Protein AF-0000000077139102 (afdb_homodimer)

Radius of gyration: 26.06 Å; Cα contacts (8 Å, |Δi|>4): 1242; chains: 2; bounding box: 52×71×67 Å

pLDDT: mean 93.81, std 8.85, range [37.41, 98.94]

Organism: Leptospira biflexa serovar Patoc (strain Patoc 1 / ATCC 23582 / Paris) (NCBI:txid456481)

Solvent-accessible surface area (backbone atoms only — not comparable to full-atom values): 29448 Å² total; per-residue (Å²): 122,70,74,39,80,43,76,49,68,45,92,64,41,51,36,28,31,38,33,33,48,25,87,85,28,65,41,33,44,32,35,36,32,82,92,42,20,30,49,51,47,53,62,37,43,70,75,39,53,70,23,18,34,34,23,32,15,53,73,27,14,21,78,11,35,59,75,64,84,67,64,79,79,52,75,72,54,50,36,50,47,53,54,43,49,38,57,66,68,66,66,67,62,27,31,42,35,18,28,34,52,23,7,11,38,46,37,48,39,46,19,40,58,81,61,59,52,57,29,36,37,20,33,51,25,82,34,67,81,57,47,61,42,73,46,43,30,57,38,32,37,52,18,45,48,40,69,76,50,62,79,74,87,63,89,62,64,26,88,43,69,66,56,46,31,52,54,49,44,73,73,42,66,57,47,69,68,48,31,42,49,37,45,64,57,29,41,41,84,48,99,86,27,34,28,62,43,46,43,76,67,72,74,50,56,46,62,71,67,50,39,62,62,27,51,31,38,12,26,52,48,28,75,44,49,29,39,40,38,35,34,75,59,32,86,65,71,51,74,85,68,34,63,68,36,57,70,32,26,73,44,63,43,80,45,77,40,90,32,28,70,42,25,53,44,69,39,19,67,65,46,43,50,54,51,50,50,54,55,52,63,53,53,55,68,74,101,121,69,74,40,80,43,76,50,67,45,91,65,41,51,37,27,34,38,33,34,48,25,87,86,29,64,42,33,45,31,34,35,32,81,91,40,22,30,50,52,48,53,60,36,45,69,75,38,53,69,22,18,34,34,23,33,15,53,73,27,16,21,78,12,36,61,72,63,84,67,62,80,76,52,74,72,53,51,35,50,46,52,53,44,50,37,57,64,67,66,66,67,63,27,31,42,35,19,28,34,51,23,8,11,39,47,36,47,39,47,18,40,56,84,59,58,52,57,30,38,38,20,33,53,25,82,35,68,81,56,47,62,43,74,46,43,31,58,40,33,38,52,18,44,47,41,69,76,50,63,80,73,84,62,91,61,64,26,89,42,68,66,57,46,31,51,54,48,42,74,75,42,66,58,48,71,68,47,32,41,48,38,44,64,56,29,41,42,85,47,97,87,25,35,28,62,44,48,43,77,65,72,75,50,56,45,63,71,67,50,38,62,63,27,51,30,38,12,28,51,48,29,75,42,49,30,39,40,39,36,34,76,60,31,83,67,75,43,77,83,68,39,59,64,36,58,71,32,26,72,43,63,46,78,46,78,42,90,32,27,69,42,26,52,42,68,39,20,68,65,45,42,52,56,51,51,50,54,54,51,64,53,54,54,71,74,102

Structure (mmCIF, N/CA/C/O backbone):
data_AF-0000000077139102-model_v1
#
loop_
_entity.id
_entity.type
_entity.pdbx_description
1 polymer 'Putative hydrolase'
#
loop_
_atom_site.group_PDB
_atom_site.id
_atom_site.type_symbol
_atom_site.label_atom_id
_atom_site.label_alt_id
_atom_site.label_comp_id
_atom_site.label_asym_id
_atom_site.label_entity_id
_atom_site.label_seq_id
_atom_site.pdbx_PDB_ins_code
_atom_site.Cartn_x
_atom_site.Cartn_y
_atom_site.Cartn_z
_atom_site.occupancy
_atom_site.B_iso_or_equiv
_atom_site.auth_seq_id
_atom_site.auth_comp_id
_atom_site.auth_asym_id
_atom_site.auth_atom_id
_atom_site.pdbx_PDB_model_num
ATOM 1 N N . MET A 1 1 ? 6.016 32.562 21.953 1 79.25 1 MET A N 1
ATOM 2 C CA . MET A 1 1 ? 5.84 31.266 22.609 1 79.25 1 MET A CA 1
ATOM 3 C C . MET A 1 1 ? 7.07 30.391 22.422 1 79.25 1 MET A C 1
ATOM 5 O O . MET A 1 1 ? 7.68 30.391 21.344 1 79.25 1 MET A O 1
ATOM 9 N N . ILE A 1 2 ? 7.41 29.719 23.484 1 88.75 2 ILE A N 1
ATOM 10 C CA . ILE A 1 2 ? 8.602 28.875 23.438 1 88.75 2 ILE A CA 1
ATOM 11 C C . ILE A 1 2 ? 8.32 27.609 22.625 1 88.75 2 ILE A C 1
ATOM 13 O O . ILE A 1 2 ? 7.277 26.969 22.812 1 88.75 2 ILE A O 1
ATOM 17 N N . MET A 1 3 ? 9.07 27.391 21.656 1 92.12 3 MET A N 1
ATOM 18 C CA . MET A 1 3 ? 9.008 26.172 20.844 1 92.12 3 MET A CA 1
ATOM 19 C C . MET A 1 3 ? 9.938 25.094 21.406 1 92.12 3 MET A C 1
ATOM 21 O O . MET A 1 3 ? 11.109 25.375 21.688 1 92.12 3 MET A O 1
ATOM 25 N N . LEU A 1 4 ? 9.492 23.875 21.656 1 96.12 4 LEU A N 1
ATOM 26 C CA . LEU A 1 4 ? 10.312 22.766 22.109 1 96.12 4 LEU A CA 1
ATOM 27 C C . LEU A 1 4 ? 10.266 21.609 21.109 1 96.12 4 LEU A C 1
ATOM 29 O O . LEU A 1 4 ? 9.188 21.25 20.625 1 96.12 4 LEU A O 1
ATOM 33 N N . PRO A 1 5 ? 11.43 21.078 20.844 1 97.94 5 PRO A N 1
ATOM 34 C CA . PRO A 1 5 ? 11.406 19.859 20.031 1 97.94 5 PRO A CA 1
ATOM 35 C C . PRO A 1 5 ? 10.789 18.672 20.75 1 97.94 5 PRO A C 1
ATOM 37 O O . PRO A 1 5 ? 10.867 18.578 21.969 1 97.94 5 PRO A O 1
ATOM 40 N N . ILE A 1 6 ? 10.141 17.859 20.016 1 98 6 ILE A N 1
ATOM 41 C CA . ILE A 1 6 ? 9.602 16.625 20.547 1 98 6 ILE A CA 1
ATOM 42 C C . ILE A 1 6 ? 10.07 15.445 19.703 1 98 6 ILE A C 1
ATOM 44 O O . ILE A 1 6 ? 10.164 15.539 18.484 1 98 6 ILE A O 1
ATOM 48 N N . SER A 1 7 ? 10.461 14.375 20.328 1 98.38 7 SER A N 1
ATOM 49 C CA . SER A 1 7 ? 10.891 13.133 19.703 1 98.38 7 SER A CA 1
ATOM 50 C C . SER A 1 7 ? 10.133 11.938 20.266 1 98.38 7 SER A C 1
ATOM 52 O O . SER A 1 7 ? 10.047 11.766 21.484 1 98.38 7 SER A O 1
ATOM 54 N N . ILE A 1 8 ? 9.586 11.203 19.375 1 97.5 8 ILE A N 1
ATOM 55 C CA . ILE A 1 8 ? 8.906 9.992 19.828 1 97.5 8 ILE A CA 1
ATOM 56 C C . ILE A 1 8 ? 9.328 8.812 18.953 1 97.5 8 ILE A C 1
ATOM 58 O O . ILE A 1 8 ? 9.828 9.008 17.844 1 97.5 8 ILE A O 1
ATOM 62 N N . ARG A 1 9 ? 9.195 7.648 19.5 1 97.31 9 ARG A N 1
ATOM 63 C CA . ARG A 1 9 ? 9.453 6.414 18.781 1 97.31 9 ARG A CA 1
ATOM 64 C C . ARG A 1 9 ? 8.164 5.621 18.578 1 97.31 9 ARG A C 1
ATOM 66 O O . ARG A 1 9 ? 7.434 5.363 19.531 1 97.31 9 ARG A O 1
ATOM 73 N N . THR A 1 10 ? 7.855 5.375 17.344 1 96.44 10 THR A N 1
ATOM 74 C CA . THR A 1 10 ? 6.77 4.449 17.047 1 96.44 10 THR A CA 1
ATOM 75 C C . THR A 1 10 ? 7.316 3.066 16.703 1 96.44 10 THR A C 1
ATOM 77 O O . THR A 1 10 ? 8.531 2.855 16.703 1 96.44 10 THR A O 1
ATOM 80 N N . LYS A 1 11 ? 6.422 2.143 16.469 1 90.44 11 LYS A N 1
ATOM 81 C CA . LYS A 1 11 ? 6.805 0.799 16.047 1 90.44 11 LYS A CA 1
ATOM 82 C C . LYS A 1 11 ? 7.617 0.843 14.75 1 90.44 11 LYS A C 1
ATOM 84 O O . LYS A 1 11 ? 8.477 -0.01 14.523 1 90.44 11 LYS A O 1
ATOM 89 N N . PHE A 1 12 ? 7.527 1.898 14.023 1 94 12 PHE A N 1
ATOM 90 C CA . PHE A 1 12 ? 8.031 1.881 12.656 1 94 12 PHE A CA 1
ATOM 91 C C . PHE A 1 12 ? 9.133 2.922 12.469 1 94 12 PHE A C 1
ATOM 93 O O . PHE A 1 12 ? 10.062 2.719 11.688 1 94 12 PHE A O 1
ATOM 100 N N . HIS A 1 13 ? 8.969 4.031 13.25 1 97.12 13 HIS A N 1
ATOM 101 C CA . HIS A 1 13 ? 9.82 5.152 12.875 1 97.12 13 HIS A CA 1
ATOM 102 C C . HIS A 1 13 ? 10.258 5.949 14.094 1 97.12 13 HIS A C 1
ATOM 104 O O . HIS A 1 13 ? 9.641 5.859 15.156 1 97.12 13 HIS A O 1
ATOM 110 N N . SER A 1 14 ? 11.406 6.617 13.945 1 98.19 14 SER A N 1
ATOM 111 C CA . SER A 1 14 ? 11.711 7.762 14.797 1 98.19 14 SER A CA 1
ATOM 112 C C . SER A 1 14 ? 11.016 9.023 14.289 1 98.19 14 SER A C 1
ATOM 114 O O . SER A 1 14 ? 11.25 9.453 13.164 1 98.19 14 SER A O 1
ATOM 116 N N . ILE A 1 15 ? 10.18 9.594 15.125 1 98.69 15 ILE A N 1
ATOM 117 C CA . ILE A 1 15 ? 9.328 10.711 14.719 1 98.69 15 ILE A CA 1
ATOM 118 C C . ILE A 1 15 ? 9.75 11.977 15.453 1 98.69 15 ILE A C 1
ATOM 120 O O . ILE A 1 15 ? 9.867 11.984 16.688 1 98.69 15 ILE A O 1
ATOM 124 N N . GLU A 1 16 ? 9.969 12.984 14.664 1 98.88 16 GLU A N 1
ATOM 125 C CA . GLU A 1 16 ? 10.352 14.281 15.211 1 98.88 16 GLU A CA 1
ATOM 126 C C . GLU A 1 16 ? 9.258 15.32 14.992 1 98.88 16 GLU A C 1
ATOM 128 O O . GLU A 1 16 ? 8.445 15.195 14.07 1 98.88 16 GLU A O 1
ATOM 133 N N . GLY A 1 17 ? 9.164 16.281 15.891 1 98.69 17 GLY A N 1
ATOM 134 C CA . GLY A 1 17 ? 8.188 17.359 15.781 1 98.69 17 GLY A CA 1
ATOM 135 C C . GLY A 1 17 ? 8.508 18.531 16.672 1 98.69 17 GLY A C 1
ATOM 136 O O . GLY A 1 17 ? 9.641 18.688 17.125 1 98.69 17 GLY A O 1
ATOM 137 N N . LEU A 1 18 ? 7.543 19.406 16.766 1 98.75 18 LEU A N 1
ATOM 138 C CA . LEU A 1 18 ? 7.629 20.641 17.547 1 98.75 18 LEU A CA 1
ATOM 139 C C . LEU A 1 18 ? 6.395 20.812 18.438 1 98.75 18 LEU A C 1
ATOM 141 O O . LEU A 1 18 ? 5.281 20.469 18.016 1 98.75 18 LEU A O 1
ATOM 145 N N . GLU A 1 19 ? 6.656 21.328 19.531 1 98.44 19 GLU A N 1
ATOM 146 C CA . GLU A 1 19 ? 5.582 21.578 20.484 1 98.44 19 GLU A CA 1
ATOM 147 C C . GLU A 1 19 ? 5.609 23.016 20.984 1 98.44 19 GLU A C 1
ATOM 149 O O . GLU A 1 19 ? 6.68 23.562 21.25 1 98.44 19 GLU A O 1
ATOM 154 N N . TRP A 1 20 ? 4.469 23.656 21 1 98.12 20 TRP A N 1
ATOM 155 C CA . TRP A 1 20 ? 4.25 24.984 21.531 1 98.12 20 TRP A CA 1
ATOM 156 C C . TRP A 1 20 ? 3.115 24.984 22.547 1 98.12 20 TRP A C 1
ATOM 158 O O . TRP A 1 20 ? 2.342 24.031 22.625 1 98.12 20 TRP A O 1
ATOM 168 N N . GLY A 1 21 ? 3.029 26.125 23.281 1 97.62 21 GLY A N 1
ATOM 169 C CA . GLY A 1 21 ? 1.835 26.406 24.062 1 97.62 21 GLY A CA 1
ATOM 170 C C . GLY A 1 21 ? 1.86 25.75 25.422 1 97.62 21 GLY A C 1
ATOM 171 O O . GLY A 1 21 ? 2.902 25.719 26.094 1 97.62 21 GLY A O 1
ATOM 172 N N . ASN A 1 22 ? 0.701 25.328 25.953 1 97.19 22 ASN A N 1
ATOM 173 C CA . ASN A 1 22 ? 0.518 24.781 27.297 1 97.19 22 ASN A CA 1
ATOM 174 C C . ASN A 1 22 ? 0.543 23.25 27.297 1 97.19 22 ASN A C 1
ATOM 176 O O . ASN A 1 22 ? -0.409 22.609 26.844 1 97.19 22 ASN A O 1
ATOM 180 N N . PRO A 1 23 ? 1.568 22.656 27.844 1 95.44 23 PRO A N 1
ATOM 181 C CA . PRO A 1 23 ? 1.666 21.188 27.828 1 95.44 23 PRO A CA 1
ATOM 182 C C . PRO A 1 23 ? 0.491 20.516 28.531 1 95.44 23 PRO A C 1
ATOM 184 O O . PRO A 1 23 ? 0.237 19.328 28.328 1 95.44 23 PRO A O 1
ATOM 187 N N . GLN A 1 24 ? -0.197 21.281 29.312 1 96.38 24 GLN A N 1
ATOM 188 C CA . GLN A 1 24 ? -1.333 20.734 30.047 1 96.38 24 GLN A CA 1
ATOM 189 C C . GLN A 1 24 ? -2.65 21.094 29.359 1 96.38 24 GLN A C 1
ATOM 191 O O . GLN A 1 24 ? -3.723 20.688 29.828 1 96.38 24 GLN A O 1
ATOM 196 N N . GLY A 1 25 ? -2.553 21.797 28.297 1 97.19 25 GLY A N 1
ATOM 197 C CA . GLY A 1 25 ? -3.748 22.188 27.562 1 97.19 25 GLY A CA 1
ATOM 198 C C . GLY A 1 25 ? -4.289 21.094 26.672 1 97.19 25 GLY A C 1
ATOM 199 O O . GLY A 1 25 ? -3.682 20.016 26.562 1 97.19 25 GLY A O 1
ATOM 200 N N . THR A 1 26 ? -5.492 21.344 26.109 1 97.19 26 THR A N 1
ATOM 201 C CA . THR A 1 26 ? -6.059 20.438 25.125 1 97.19 26 THR A CA 1
ATOM 202 C C . THR A 1 26 ? -5.102 20.234 23.953 1 97.19 26 THR A C 1
ATOM 204 O O . THR A 1 26 ? -4.617 21.203 23.375 1 97.19 26 THR A O 1
ATOM 207 N N . PRO A 1 27 ? -4.789 19.031 23.594 1 98.38 27 PRO A N 1
ATOM 208 C CA . PRO A 1 27 ? -3.814 18.812 22.516 1 98.38 27 PRO A CA 1
ATOM 209 C C . PRO A 1 27 ? -4.379 19.125 21.125 1 98.38 27 PRO A C 1
ATOM 211 O O . PRO A 1 27 ? -5.52 18.766 20.828 1 98.38 27 PRO A O 1
ATOM 214 N N . ILE A 1 28 ? -3.654 19.844 20.359 1 98.75 28 ILE A N 1
ATOM 215 C CA . ILE A 1 28 ? -3.803 19.984 18.922 1 98.75 28 ILE A CA 1
ATOM 216 C C . ILE A 1 28 ? -2.646 19.281 18.219 1 98.75 28 ILE A C 1
ATOM 218 O O . ILE A 1 28 ? -1.49 19.688 18.344 1 98.75 28 ILE A O 1
ATOM 222 N N . LEU A 1 29 ? -2.9 18.219 17.562 1 98.88 29 LEU A N 1
ATOM 223 C CA . LEU A 1 29 ? -1.9 17.469 16.812 1 98.88 29 LEU A CA 1
ATOM 224 C C . LEU A 1 29 ? -1.971 17.812 15.328 1 98.88 29 LEU A C 1
ATOM 226 O O . LEU A 1 29 ? -3.027 17.672 14.711 1 98.88 29 LEU A O 1
ATOM 230 N N . CYS A 1 30 ? -0.842 18.25 14.781 1 98.94 30 CYS A N 1
ATOM 231 C CA . CYS A 1 30 ? -0.853 18.797 13.43 1 98.94 30 CYS A CA 1
ATOM 232 C C . CYS A 1 30 ? -0.013 17.953 12.484 1 98.94 30 CYS A C 1
ATOM 234 O O . CYS A 1 30 ? 1.06 17.469 12.859 1 98.94 30 CYS A O 1
ATOM 236 N N . PHE A 1 31 ? -0.516 17.797 11.258 1 98.88 31 PHE A N 1
ATOM 237 C CA . PHE A 1 31 ? 0.212 17.078 10.219 1 98.88 31 PHE A CA 1
ATOM 238 C C . PHE A 1 31 ? 0.29 17.906 8.938 1 98.88 31 PHE A C 1
ATOM 240 O O . PHE A 1 31 ? -0.72 18.438 8.477 1 98.88 31 PHE A O 1
ATOM 247 N N . HIS A 1 32 ? 1.467 17.938 8.336 1 98.69 32 HIS A N 1
ATOM 248 C CA . HIS A 1 32 ? 1.794 18.828 7.223 1 98.69 32 HIS A CA 1
ATOM 249 C C . HIS A 1 32 ? 1.468 18.172 5.883 1 98.69 32 HIS A C 1
ATOM 251 O O . HIS A 1 32 ? 1.07 17 5.836 1 98.69 32 HIS A O 1
ATOM 257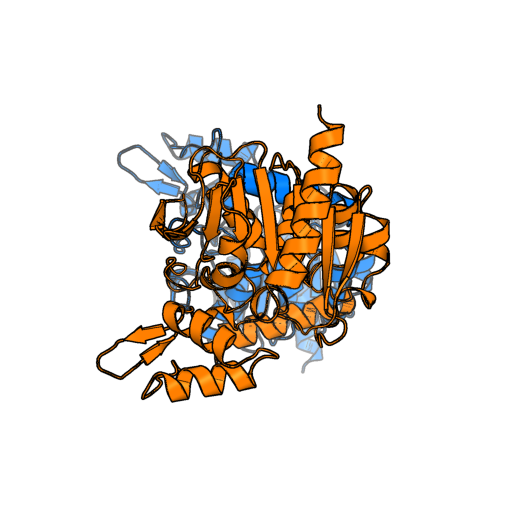 N N . GLY A 1 33 ? 1.614 18.969 4.82 1 97 33 GLY A N 1
ATOM 258 C CA . GLY A 1 33 ? 1.39 18.516 3.457 1 97 33 GLY A CA 1
ATOM 259 C C . GLY A 1 33 ? 2.605 17.844 2.842 1 97 33 GLY A C 1
ATOM 260 O O . GLY A 1 33 ? 3.66 17.766 3.473 1 97 33 GLY A O 1
ATOM 261 N N . TRP A 1 34 ? 2.395 17.406 1.597 1 95.81 34 TRP A N 1
ATOM 262 C CA . TRP A 1 34 ? 3.416 16.688 0.839 1 95.81 34 TRP A CA 1
ATOM 263 C C . TRP A 1 34 ? 4.672 17.547 0.677 1 95.81 34 TRP A C 1
ATOM 265 O O . TRP A 1 34 ? 4.598 18.688 0.237 1 95.81 34 TRP A O 1
ATOM 275 N N . LEU A 1 35 ? 5.836 17.062 1.136 1 95 35 LEU A N 1
ATOM 276 C CA . LEU A 1 35 ? 7.18 17.625 1.016 1 95 35 LEU A CA 1
ATOM 277 C C . LEU A 1 35 ? 7.355 18.812 1.947 1 95 35 LEU A C 1
ATOM 279 O O . LEU A 1 35 ? 8.32 19.562 1.817 1 95 35 LEU A O 1
ATOM 283 N N . ASP A 1 36 ? 6.367 19.078 2.783 1 97.38 36 ASP A N 1
ATOM 284 C CA . ASP A 1 36 ? 6.523 20.031 3.865 1 97.38 36 ASP A CA 1
ATOM 285 C C . ASP A 1 36 ? 7.113 19.375 5.109 1 97.38 36 ASP A C 1
ATOM 287 O O . ASP A 1 36 ? 7.887 18.422 5.008 1 97.38 36 ASP A O 1
ATOM 291 N N . ASN A 1 37 ? 6.902 20.047 6.246 1 98.69 37 ASN A N 1
ATOM 292 C CA . ASN A 1 37 ? 7.371 19.531 7.527 1 98.69 37 ASN A CA 1
ATOM 293 C C . ASN A 1 37 ? 6.691 20.234 8.695 1 98.69 37 ASN A C 1
ATOM 295 O O . ASN A 1 37 ? 5.762 21.031 8.5 1 98.69 37 ASN A O 1
ATOM 299 N N . ALA A 1 38 ? 7.137 19.922 9.875 1 98.81 38 ALA A N 1
ATOM 300 C CA . ALA A 1 38 ? 6.473 20.359 11.094 1 98.81 38 ALA A CA 1
ATOM 301 C C . ALA A 1 38 ? 6.434 21.891 11.172 1 98.81 38 ALA A C 1
ATOM 303 O O . ALA A 1 38 ? 5.555 22.469 11.82 1 98.81 38 ALA A O 1
ATOM 304 N N . ASN A 1 39 ? 7.355 22.547 10.5 1 98.62 39 ASN A N 1
ATOM 305 C CA . ASN A 1 39 ? 7.402 24.016 10.516 1 98.62 39 ASN A CA 1
ATOM 306 C C . ASN A 1 39 ? 6.195 24.609 9.805 1 98.62 39 ASN A C 1
ATOM 308 O O . ASN A 1 39 ? 5.938 25.812 9.93 1 98.62 39 ASN A O 1
ATOM 312 N N . SER A 1 40 ? 5.488 23.812 9.086 1 98.19 40 SER A N 1
ATOM 313 C CA . SER A 1 40 ? 4.305 24.266 8.367 1 98.19 40 SER A CA 1
ATOM 314 C C . SER A 1 40 ? 3.299 24.906 9.312 1 98.19 40 SER A C 1
ATOM 316 O O . SER A 1 40 ? 2.533 25.797 8.914 1 98.19 40 SER A O 1
ATOM 318 N N . PHE A 1 41 ? 3.33 24.562 10.586 1 98.69 41 PHE A N 1
ATOM 319 C CA . PHE A 1 41 ? 2.307 25.047 11.508 1 98.69 41 PHE A CA 1
ATOM 320 C C . PHE A 1 41 ? 2.898 26.031 12.508 1 98.69 41 PHE A C 1
ATOM 322 O O . PHE A 1 41 ? 2.191 26.516 13.391 1 98.69 41 PHE A O 1
ATOM 329 N N . ALA A 1 42 ? 4.164 26.312 12.391 1 98 42 ALA A N 1
ATOM 330 C CA . ALA A 1 42 ? 4.836 27.219 13.305 1 98 42 ALA A CA 1
ATOM 331 C C . ALA A 1 42 ? 4.16 28.594 13.297 1 98 42 ALA A C 1
ATOM 333 O O . ALA A 1 42 ? 3.896 29.172 14.359 1 98 42 ALA A O 1
ATOM 334 N N . PRO A 1 43 ? 3.797 29.125 12.117 1 97.69 43 PRO A N 1
ATOM 335 C CA . PRO A 1 43 ? 3.164 30.453 12.117 1 97.69 43 PRO A CA 1
ATOM 336 C C . PRO A 1 43 ? 1.827 30.469 12.859 1 97.69 43 PRO A C 1
ATOM 338 O O . PRO A 1 43 ? 1.427 31.5 13.398 1 97.69 43 PRO A O 1
ATOM 341 N N . LEU A 1 44 ? 1.148 29.328 12.898 1 97.5 44 LEU A N 1
ATOM 342 C CA . LEU A 1 44 ? -0.166 29.219 13.523 1 97.5 44 LEU A CA 1
ATOM 343 C C . LEU A 1 44 ? -0.039 29.016 15.023 1 97.5 44 LEU A C 1
ATOM 345 O O . LEU A 1 44 ? -0.922 29.406 15.789 1 97.5 44 LEU A O 1
ATOM 349 N N . ALA A 1 45 ? 1.007 28.391 15.445 1 97.44 45 ALA A N 1
ATOM 350 C CA . ALA A 1 45 ? 1.164 27.922 16.812 1 97.44 45 ALA A CA 1
ATOM 351 C C . ALA A 1 45 ? 1.024 29.062 17.812 1 97.44 45 ALA A C 1
ATOM 353 O O . ALA A 1 45 ? 0.432 28.891 18.891 1 97.44 45 ALA A O 1
ATOM 354 N N . ASN A 1 46 ? 1.48 30.219 17.453 1 94.44 46 ASN A N 1
ATOM 355 C CA . ASN A 1 46 ? 1.519 31.375 18.344 1 94.44 46 ASN A CA 1
ATOM 356 C C . ASN A 1 46 ? 0.115 31.844 18.703 1 94.44 46 ASN A C 1
ATOM 358 O O . ASN A 1 46 ? -0.07 32.562 19.688 1 94.44 46 ASN A O 1
ATOM 362 N N . PHE A 1 47 ? -0.83 31.484 17.984 1 97.81 47 PHE A N 1
ATOM 363 C CA . PHE A 1 47 ? -2.197 31.938 18.203 1 97.81 47 PHE A CA 1
ATOM 364 C C . PHE A 1 47 ? -2.955 30.984 19.109 1 97.81 47 PHE A C 1
ATOM 366 O O . PHE A 1 47 ? -4.121 31.219 19.438 1 97.81 47 PHE A O 1
ATOM 373 N N . PHE A 1 48 ? -2.324 29.906 19.578 1 97.94 48 PHE A N 1
ATOM 374 C CA . PHE A 1 48 ? -2.973 28.906 20.406 1 97.94 48 PHE A CA 1
ATOM 375 C C . PHE A 1 48 ? -2.162 28.625 21.672 1 97.94 48 PHE A C 1
ATOM 377 O O . PHE A 1 48 ? -1.848 27.469 21.969 1 97.94 48 PHE A O 1
ATOM 384 N N . PRO A 1 49 ? -1.894 29.656 22.453 1 97.12 49 PRO A N 1
ATOM 385 C CA . PRO A 1 49 ? -1.02 29.5 23.609 1 97.12 49 PRO A CA 1
ATOM 386 C C . PRO A 1 49 ? -1.637 28.625 24.703 1 97.12 49 PRO A C 1
ATOM 388 O O . PRO A 1 49 ? -0.915 28.047 25.516 1 97.12 49 PRO A O 1
ATOM 391 N N . GLU A 1 50 ? -2.918 28.5 24.75 1 96.62 50 GLU A N 1
ATOM 392 C CA . GLU A 1 50 ? -3.588 27.75 25.812 1 96.62 50 GLU A CA 1
ATOM 393 C C . GLU A 1 50 ? -3.672 26.266 25.469 1 96.62 50 GLU A C 1
ATOM 395 O O . GLU A 1 50 ? -4.062 25.438 26.312 1 96.62 50 GLU A O 1
ATOM 400 N N . TYR A 1 51 ? -3.328 25.875 24.281 1 97.75 51 TYR A N 1
ATOM 401 C CA . TYR A 1 51 ? -3.379 24.5 23.828 1 97.75 51 TYR A CA 1
ATOM 402 C C . TYR A 1 51 ? -1.994 23.859 23.844 1 97.75 51 TYR A C 1
ATOM 404 O O . TYR A 1 51 ? -0.981 24.562 23.797 1 97.75 51 TYR A O 1
ATOM 412 N N . ARG A 1 52 ? -1.939 22.562 24 1 98.12 52 ARG A N 1
ATOM 413 C CA . ARG A 1 52 ? -0.737 21.797 23.672 1 98.12 52 ARG A CA 1
ATOM 414 C C . ARG A 1 52 ? -0.626 21.578 22.172 1 98.12 52 ARG A C 1
ATOM 416 O O . ARG A 1 52 ? -1.265 20.688 21.609 1 98.12 52 ARG A O 1
ATOM 423 N N . PHE A 1 53 ? 0.114 22.453 21.547 1 98.62 53 PHE A N 1
ATOM 424 C CA . PHE A 1 53 ? 0.184 22.516 20.078 1 98.62 53 PHE A CA 1
ATOM 425 C C . PHE A 1 53 ? 1.36 21.703 19.562 1 98.62 53 PHE A C 1
ATOM 427 O O . PHE A 1 53 ? 2.518 22.094 19.734 1 98.62 53 PHE A O 1
ATOM 434 N N . ILE A 1 54 ? 1.076 20.547 18.953 1 98.81 54 ILE A N 1
ATOM 435 C CA . ILE A 1 54 ? 2.109 19.609 18.516 1 98.81 54 ILE A CA 1
ATOM 436 C C . ILE A 1 54 ? 2.09 19.484 17 1 98.81 54 ILE A C 1
ATOM 438 O O . ILE A 1 54 ? 1.048 19.188 16.406 1 98.81 54 ILE A O 1
ATOM 442 N N . SER A 1 55 ? 3.154 19.75 16.344 1 98.88 55 SER A N 1
ATOM 443 C CA . SER A 1 55 ? 3.314 19.547 14.906 1 98.88 55 SER A CA 1
ATOM 444 C C . SER A 1 55 ? 4.359 18.484 14.609 1 98.88 55 SER A C 1
ATOM 446 O O . SER A 1 55 ? 5.473 18.531 15.133 1 98.88 55 SER A O 1
ATOM 448 N N . ILE A 1 56 ? 4.039 17.562 13.703 1 98.75 56 ILE A N 1
ATOM 449 C CA . ILE A 1 56 ? 4.855 16.359 13.508 1 98.75 56 ILE A CA 1
ATOM 450 C C . ILE A 1 56 ? 5.395 16.344 12.078 1 98.75 56 ILE A C 1
ATOM 452 O O . ILE A 1 56 ? 4.707 16.766 11.141 1 98.75 56 ILE A O 1
ATOM 456 N N . ASP A 1 57 ? 6.668 15.852 11.969 1 98.88 57 ASP A N 1
ATOM 457 C CA . ASP A 1 57 ? 7.184 15.461 10.664 1 98.88 57 ASP A CA 1
ATOM 458 C C . ASP A 1 57 ? 6.703 14.055 10.281 1 98.88 57 ASP A C 1
ATOM 460 O O . ASP A 1 57 ? 6.988 13.086 10.984 1 98.88 57 ASP A O 1
ATOM 464 N N . PHE A 1 58 ? 6.023 13.945 9.172 1 98.75 58 PHE A N 1
ATOM 465 C CA . PHE A 1 58 ? 5.746 12.609 8.656 1 98.75 58 PHE A CA 1
ATOM 466 C C . PHE A 1 58 ? 7.043 11.859 8.375 1 98.75 58 PHE A C 1
ATOM 468 O O . PHE A 1 58 ? 8.055 12.477 8.031 1 98.75 58 PHE A O 1
ATOM 475 N N . PRO A 1 59 ? 7.016 10.531 8.5 1 98.31 59 PRO A N 1
ATOM 476 C CA . PRO A 1 59 ? 8.18 9.781 8.008 1 98.31 59 PRO A CA 1
ATOM 477 C C . PRO A 1 59 ? 8.555 10.141 6.574 1 98.31 59 PRO A C 1
ATOM 479 O O . PRO A 1 59 ? 7.672 10.312 5.727 1 98.31 59 PRO A O 1
ATOM 482 N N . GLY A 1 60 ? 9.828 10.258 6.367 1 98.06 60 GLY A N 1
ATOM 483 C CA . GLY A 1 60 ? 10.32 10.656 5.059 1 98.06 60 GLY A CA 1
ATOM 484 C C . GLY A 1 60 ? 10.391 12.156 4.871 1 98.06 60 GLY A C 1
ATOM 485 O O . GLY A 1 60 ? 10.914 12.641 3.865 1 98.06 60 GLY A O 1
ATOM 486 N N . HIS A 1 61 ? 9.898 12.922 5.867 1 98.44 61 HIS A N 1
ATOM 487 C CA . HIS A 1 61 ? 9.883 14.375 5.828 1 98.44 61 HIS A CA 1
ATOM 488 C C . HIS A 1 61 ? 10.602 14.969 7.039 1 98.44 61 HIS A C 1
ATOM 490 O O . HIS A 1 61 ? 10.688 14.32 8.086 1 98.44 61 HIS A O 1
ATOM 496 N N . GLY A 1 62 ? 11.07 16.188 6.84 1 98.38 62 GLY A N 1
ATOM 497 C CA . GLY A 1 62 ? 11.68 16.906 7.949 1 98.38 62 GLY A CA 1
ATOM 498 C C . GLY A 1 62 ? 12.789 16.125 8.633 1 98.38 62 GLY A C 1
ATOM 499 O O . GLY A 1 62 ? 13.719 15.664 7.973 1 98.38 62 GLY A O 1
ATOM 500 N N . LYS A 1 63 ? 12.594 15.992 9.945 1 98.62 63 LYS A N 1
ATOM 501 C CA . LYS A 1 63 ? 13.664 15.359 10.719 1 98.62 63 LYS A CA 1
ATOM 502 C C . LYS A 1 63 ? 13.273 13.953 11.148 1 98.62 63 LYS A C 1
ATOM 504 O O . LYS A 1 63 ? 14.031 13.273 11.844 1 98.62 63 LYS A O 1
ATOM 509 N N . SER A 1 64 ? 12.062 13.492 10.727 1 98.69 64 SER A N 1
ATOM 510 C CA . SER A 1 64 ? 11.648 12.117 11.008 1 98.69 64 SER A CA 1
ATOM 511 C C . SER A 1 64 ? 12.422 11.125 10.141 1 98.69 64 SER A C 1
ATOM 513 O O . SER A 1 64 ? 12.93 11.484 9.078 1 98.69 64 SER A O 1
ATOM 515 N N . SER A 1 65 ? 12.531 9.938 10.594 1 98.12 65 SER A N 1
ATOM 516 C CA . SER A 1 65 ? 13.297 8.922 9.875 1 98.12 65 SER A CA 1
ATOM 517 C C . SER A 1 65 ? 12.656 8.594 8.531 1 98.12 65 SER A C 1
ATOM 519 O O . SER A 1 65 ? 11.438 8.734 8.367 1 98.12 65 SER A O 1
ATOM 521 N N . HIS A 1 66 ? 13.461 8.188 7.629 1 97.19 66 HIS A N 1
ATOM 522 C CA . HIS A 1 66 ? 13 7.617 6.371 1 97.19 66 HIS A CA 1
ATOM 523 C C . HIS A 1 66 ? 12.562 6.164 6.555 1 97.19 66 HIS A C 1
ATOM 525 O O . HIS A 1 66 ? 12.875 5.543 7.57 1 97.19 66 HIS A O 1
ATOM 531 N N . LYS A 1 67 ? 11.766 5.676 5.637 1 95.75 67 LYS A N 1
ATOM 532 C CA . LYS A 1 67 ? 11.547 4.234 5.578 1 95.75 67 LYS A CA 1
ATOM 533 C C . LYS A 1 67 ? 12.852 3.492 5.281 1 95.75 67 LYS A C 1
ATOM 535 O O . LYS A 1 67 ? 13.797 4.078 4.75 1 95.75 67 LYS A O 1
ATOM 540 N N . PRO A 1 68 ? 12.852 2.189 5.609 1 93.81 68 PRO A N 1
ATOM 541 C CA . PRO A 1 68 ? 14.055 1.412 5.285 1 93.81 68 PRO A CA 1
ATOM 542 C C . PRO A 1 68 ? 14.391 1.447 3.795 1 93.81 68 PRO A C 1
ATOM 544 O O . PRO A 1 68 ? 13.5 1.65 2.961 1 93.81 68 PRO A O 1
ATOM 547 N N . GLU A 1 69 ? 15.641 1.211 3.582 1 90 69 GLU A N 1
ATOM 548 C CA . GLU A 1 69 ? 16.062 1.13 2.186 1 90 69 GLU A CA 1
ATOM 549 C C . GLU A 1 69 ? 15.297 0.037 1.441 1 90 69 GLU A C 1
ATOM 551 O O . GLU A 1 69 ? 14.859 -0.945 2.047 1 90 69 GLU A O 1
ATOM 556 N N . ASN A 1 70 ? 15.031 0.224 0.202 1 86.94 70 ASN A N 1
ATOM 557 C CA . ASN A 1 70 ? 14.383 -0.751 -0.668 1 86.94 70 ASN A CA 1
ATOM 558 C C . ASN A 1 70 ? 12.93 -0.994 -0.258 1 86.94 70 ASN A C 1
ATOM 560 O O . ASN A 1 70 ? 12.469 -2.137 -0.235 1 86.94 70 ASN A O 1
ATOM 564 N N . SER A 1 71 ? 12.344 0.009 0.276 1 91.81 71 SER A N 1
ATOM 565 C CA . SER A 1 71 ? 10.914 -0.006 0.531 1 91.81 71 SER A CA 1
ATOM 566 C C . SER A 1 71 ? 10.211 1.15 -0.176 1 91.81 71 SER A C 1
ATOM 568 O O . SER A 1 71 ? 10.867 2.055 -0.697 1 91.81 71 SER A O 1
ATOM 570 N N . VAL A 1 72 ? 8.938 1.036 -0.218 1 93.25 72 VAL A N 1
ATOM 571 C CA . VAL A 1 72 ? 8.133 2.01 -0.953 1 93.25 72 VAL A CA 1
ATOM 572 C C . VAL A 1 72 ? 7.227 2.768 0.014 1 93.25 72 VAL A C 1
ATOM 574 O O . VAL A 1 72 ? 6.77 2.209 1.015 1 93.25 72 VAL A O 1
ATOM 577 N N . TYR A 1 73 ? 7.059 4.094 -0.279 1 94.38 73 TYR A N 1
ATOM 578 C CA . TYR A 1 73 ? 6.09 4.875 0.483 1 94.38 73 TYR A CA 1
ATOM 579 C C . TYR A 1 73 ? 4.688 4.719 -0.092 1 94.38 73 TYR A C 1
ATOM 581 O O . TYR A 1 73 ? 4.48 4.879 -1.298 1 94.38 73 TYR A O 1
ATOM 589 N N . TYR A 1 74 ? 3.787 4.387 0.742 1 93.56 74 TYR A N 1
ATOM 590 C CA . TYR A 1 74 ? 2.377 4.305 0.374 1 93.56 74 TYR A CA 1
ATOM 591 C C . TYR A 1 74 ? 1.572 5.41 1.048 1 93.56 74 TYR A C 1
ATOM 593 O O . TYR A 1 74 ? 1.711 5.641 2.252 1 93.56 74 TYR A O 1
ATOM 601 N N . PHE A 1 75 ? 0.723 6.043 0.263 1 93.31 75 PHE A N 1
ATOM 602 C CA . PHE A 1 75 ? -0.107 7.129 0.773 1 93.31 75 PHE A CA 1
ATOM 603 C C . PHE A 1 75 ? -0.946 6.656 1.955 1 93.31 75 PHE A C 1
ATOM 605 O O . PHE A 1 75 ? -0.971 7.309 3.002 1 93.31 75 PHE A O 1
ATOM 612 N N . THR A 1 76 ? -1.579 5.516 1.854 1 90.38 76 THR A N 1
ATOM 613 C CA . THR A 1 76 ? -2.504 5.008 2.859 1 90.38 76 THR A CA 1
ATOM 614 C C . THR A 1 76 ? -1.761 4.641 4.141 1 90.38 76 THR A C 1
ATOM 616 O O . THR A 1 76 ? -2.354 4.613 5.223 1 90.38 76 THR A O 1
ATOM 619 N N . GLU A 1 77 ? -0.515 4.316 4.02 1 94.31 77 GLU A N 1
ATOM 620 C CA . GLU A 1 77 ? 0.258 3.904 5.188 1 94.31 77 GLU A CA 1
ATOM 621 C C . GLU A 1 77 ? 0.42 5.055 6.176 1 94.31 77 GLU A C 1
ATOM 623 O O . GLU A 1 77 ? 0.689 4.832 7.359 1 94.31 77 GLU A O 1
ATOM 628 N N . TYR A 1 78 ? 0.265 6.316 5.676 1 97.06 78 TYR A N 1
ATOM 629 C CA . TYR A 1 78 ? 0.355 7.465 6.57 1 97.06 78 TYR A CA 1
ATOM 630 C C . TYR A 1 78 ? -0.803 7.477 7.562 1 97.06 78 TYR A C 1
ATOM 632 O O . TYR A 1 78 ? -0.722 8.117 8.609 1 97.06 78 TYR A O 1
ATOM 640 N N . ALA A 1 79 ? -1.906 6.816 7.203 1 97.56 79 ALA A N 1
ATOM 641 C CA . ALA A 1 79 ? -2.975 6.637 8.188 1 97.56 79 ALA A CA 1
ATOM 642 C C . ALA A 1 79 ? -2.486 5.828 9.383 1 97.56 79 ALA A C 1
ATOM 644 O O . ALA A 1 79 ? -2.773 6.176 10.531 1 97.56 79 ALA A O 1
ATOM 645 N N . LEU A 1 80 ? -1.725 4.754 9.086 1 97.25 80 LEU A N 1
ATOM 646 C CA . LEU A 1 80 ? -1.104 3.951 10.133 1 97.25 80 LEU A CA 1
ATOM 647 C C . LEU A 1 80 ? -0.173 4.805 10.984 1 97.25 80 LEU A C 1
ATOM 649 O O . LEU A 1 80 ? -0.151 4.664 12.211 1 97.25 80 LEU A O 1
ATOM 653 N N . GLU A 1 81 ? 0.529 5.734 10.367 1 97.56 81 GLU A N 1
ATOM 654 C CA . GLU A 1 81 ? 1.474 6.594 11.07 1 97.56 81 GLU A CA 1
ATOM 655 C C . GLU A 1 81 ? 0.751 7.543 12.023 1 97.56 81 GLU A C 1
ATOM 657 O O . GLU A 1 81 ? 1.185 7.738 13.164 1 97.56 81 GLU A O 1
ATOM 662 N N . ILE A 1 82 ? -0.325 8.125 11.539 1 98.56 82 ILE A N 1
ATOM 663 C CA . ILE A 1 82 ? -1.075 9.055 12.375 1 98.56 82 ILE A CA 1
ATOM 664 C C . ILE A 1 82 ? -1.586 8.328 13.617 1 98.56 82 ILE A C 1
ATOM 666 O O . ILE A 1 82 ? -1.455 8.836 14.734 1 98.56 82 ILE A O 1
ATOM 670 N N . VAL A 1 83 ? -2.113 7.137 13.453 1 98.25 83 VAL A N 1
ATOM 671 C CA . VAL A 1 83 ? -2.639 6.375 14.578 1 98.25 83 VAL A CA 1
ATOM 672 C C . VAL A 1 83 ? -1.499 5.988 15.516 1 98.25 83 VAL A C 1
ATOM 674 O O . VAL A 1 83 ? -1.613 6.137 16.734 1 98.25 83 VAL A O 1
ATOM 677 N N . SER A 1 84 ? -0.352 5.531 14.953 1 97.75 84 SER A N 1
ATOM 678 C CA . SER A 1 84 ? 0.805 5.117 15.742 1 97.75 84 SER A CA 1
ATOM 679 C C . SER A 1 84 ? 1.368 6.281 16.547 1 97.75 84 SER A C 1
ATOM 681 O O . SER A 1 84 ? 1.71 6.125 17.719 1 97.75 84 SER A O 1
ATOM 683 N N . ILE A 1 85 ? 1.442 7.43 15.953 1 98.5 85 ILE A N 1
ATOM 684 C CA . ILE A 1 85 ? 1.981 8.625 16.594 1 98.5 85 ILE A CA 1
ATOM 685 C C . ILE A 1 85 ? 1.051 9.062 17.719 1 98.5 85 ILE A C 1
ATOM 687 O O . ILE A 1 85 ? 1.508 9.398 18.812 1 98.5 85 ILE A O 1
ATOM 691 N N . THR A 1 86 ? -0.229 9.07 17.422 1 98.25 86 THR A N 1
ATOM 692 C CA . THR A 1 86 ? -1.223 9.43 18.438 1 98.25 86 THR A CA 1
ATOM 693 C C . THR A 1 86 ? -1.111 8.523 19.656 1 98.25 86 THR A C 1
ATOM 695 O O . THR A 1 86 ? -1.137 8.992 20.797 1 98.25 86 THR A O 1
ATOM 698 N N . GLN A 1 87 ? -0.949 7.219 19.406 1 96.94 87 GLN A N 1
ATOM 699 C CA . GLN A 1 87 ? -0.802 6.246 20.484 1 96.94 87 GLN A CA 1
ATOM 700 C C . GLN A 1 87 ? 0.486 6.488 21.266 1 96.94 87 GLN A C 1
ATOM 702 O O . GLN A 1 87 ? 0.486 6.453 22.5 1 96.94 87 GLN A O 1
ATOM 707 N N . ALA A 1 88 ? 1.547 6.742 20.578 1 97.44 88 ALA A N 1
ATOM 708 C CA . ALA A 1 88 ? 2.84 6.969 21.219 1 97.44 88 ALA A CA 1
ATOM 709 C C . ALA A 1 88 ? 2.799 8.211 22.109 1 97.44 88 ALA A C 1
ATOM 711 O O . ALA A 1 88 ? 3.467 8.258 23.141 1 97.44 88 ALA A O 1
ATOM 712 N N . LEU A 1 89 ? 1.979 9.18 21.703 1 97.62 89 LEU A N 1
ATOM 713 C CA . LEU A 1 89 ? 1.861 10.422 22.453 1 97.62 89 LEU A CA 1
ATOM 714 C C . LEU A 1 89 ? 0.832 10.289 23.578 1 97.62 89 LEU A C 1
ATOM 716 O O . LEU A 1 89 ? 0.703 11.188 24.406 1 97.62 89 LEU A O 1
ATOM 720 N N . GLY A 1 90 ? 0.097 9.227 23.531 1 96.94 90 GLY A N 1
ATOM 721 C CA . GLY A 1 90 ? -0.926 8.992 24.531 1 96.94 90 GLY A CA 1
ATOM 722 C C . GLY A 1 90 ? -2.076 9.977 24.453 1 96.94 90 GLY A C 1
ATOM 723 O O . GLY A 1 90 ? -2.617 10.398 25.484 1 96.94 90 GLY A O 1
ATOM 724 N N . LEU A 1 91 ? -2.402 10.359 23.266 1 96.94 91 LEU A N 1
ATOM 725 C CA . LEU A 1 91 ? -3.436 11.375 23.109 1 96.94 91 LEU A CA 1
ATOM 726 C C . LEU A 1 91 ? -4.816 10.734 23.016 1 96.94 91 LEU A C 1
ATOM 728 O O . LEU A 1 91 ? -5 9.742 22.312 1 96.94 91 LEU A O 1
ATOM 732 N N . GLU A 1 92 ? -5.699 11.25 23.719 1 93.94 92 GLU A N 1
ATOM 733 C CA . GLU A 1 92 ? -7.121 10.93 23.656 1 93.94 92 GLU A CA 1
ATOM 734 C C . GLU A 1 92 ? -7.973 12.195 23.656 1 93.94 92 GLU A C 1
ATOM 736 O O . GLU A 1 92 ? -7.625 13.18 24.328 1 93.94 92 GLU A O 1
ATOM 741 N N . ASN A 1 93 ? -9.016 12.227 22.938 1 94.56 93 ASN A N 1
ATOM 742 C CA . ASN A 1 93 ? -9.906 13.375 22.875 1 94.56 93 ASN A CA 1
ATOM 743 C C . ASN A 1 93 ? -9.148 14.656 22.516 1 94.56 93 ASN A C 1
ATOM 745 O O . ASN A 1 93 ? -9.156 15.617 23.281 1 94.56 93 ASN A O 1
ATOM 749 N N . PHE A 1 94 ? -8.57 14.68 21.406 1 98 94 PHE A N 1
ATOM 750 C CA . PHE A 1 94 ? -7.699 15.758 20.984 1 98 94 PHE A CA 1
ATOM 751 C C . PHE A 1 94 ? -8.188 16.359 19.672 1 98 94 PHE A C 1
ATOM 753 O O . PHE A 1 94 ? -9.141 15.859 19.062 1 98 94 PHE A O 1
ATOM 760 N N . ILE A 1 95 ? -7.629 17.484 19.297 1 98.75 95 ILE A N 1
ATOM 761 C CA . ILE A 1 95 ? -7.93 18.172 18.047 1 98.75 95 ILE A CA 1
ATOM 762 C C . ILE A 1 95 ? -6.895 17.781 16.984 1 98.75 95 ILE A C 1
ATOM 764 O O . ILE A 1 95 ? -5.691 17.844 17.234 1 98.75 95 ILE A O 1
ATOM 768 N N . LEU A 1 96 ? -7.348 17.25 15.898 1 98.81 96 LEU A N 1
ATOM 769 C CA . LEU A 1 96 ? -6.484 16.938 14.766 1 98.81 96 LEU A CA 1
ATOM 770 C C . LEU A 1 96 ? -6.551 18.016 13.703 1 98.81 96 LEU A C 1
ATOM 772 O O . LEU A 1 96 ? -7.637 18.359 13.227 1 98.81 96 LEU A O 1
ATOM 776 N N . MET A 1 97 ? -5.477 18.641 13.406 1 98.94 97 MET A N 1
ATOM 777 C CA . MET A 1 97 ? -5.371 19.688 12.398 1 98.94 97 MET A CA 1
ATOM 778 C C . MET A 1 97 ? -4.363 19.312 11.32 1 98.94 97 MET A C 1
ATOM 780 O O . MET A 1 97 ? -3.234 18.922 11.625 1 98.94 97 MET A O 1
ATOM 784 N N . ALA A 1 98 ? -4.777 19.438 10.07 1 98.81 98 ALA A N 1
ATOM 785 C CA . ALA A 1 98 ? -3.871 18.938 9.031 1 98.81 98 ALA A CA 1
ATOM 786 C C . ALA A 1 98 ? -4.023 19.75 7.742 1 98.81 98 ALA A C 1
ATOM 788 O O . ALA A 1 98 ? -5.094 20.297 7.473 1 98.81 98 ALA A O 1
ATOM 789 N N . HIS A 1 99 ? -2.969 19.781 6.996 1 97.5 99 HIS A N 1
ATOM 790 C CA . HIS A 1 99 ? -2.91 20.547 5.754 1 97.5 99 HIS A CA 1
ATOM 791 C C . HIS A 1 99 ? -2.664 19.625 4.559 1 97.5 99 HIS A C 1
ATOM 793 O O . HIS A 1 99 ? -1.787 18.766 4.605 1 97.5 99 HIS A O 1
ATOM 799 N N . SER A 1 100 ? -3.426 19.797 3.479 1 95.56 100 SER A N 1
ATOM 800 C CA . SER A 1 100 ? -3.178 19.203 2.172 1 95.56 100 SER A CA 1
ATOM 801 C C . SER A 1 100 ? -3.043 17.688 2.277 1 95.56 100 SER A C 1
ATOM 803 O O . SER A 1 100 ? -3.967 17 2.727 1 95.56 100 SER A O 1
ATOM 805 N N . MET A 1 101 ? -1.853 17.078 2.088 1 96.19 101 MET A N 1
ATOM 806 C CA . MET A 1 101 ? -1.65 15.641 2.234 1 96.19 101 MET A CA 1
ATOM 807 C C . MET A 1 101 ? -2.059 15.172 3.627 1 96.19 101 MET A C 1
ATOM 809 O O . MET A 1 101 ? -2.742 14.156 3.77 1 96.19 101 MET A O 1
ATOM 813 N N . GLY A 1 102 ? -1.615 15.938 4.602 1 98.06 102 GLY A N 1
ATOM 814 C CA . GLY A 1 102 ? -2.018 15.617 5.961 1 98.06 102 GLY A CA 1
ATOM 815 C C . GLY A 1 102 ? -3.521 15.633 6.16 1 98.06 102 GLY A C 1
ATOM 816 O O . GLY A 1 102 ? -4.074 14.781 6.859 1 98.06 102 GLY A O 1
ATOM 817 N N . ALA A 1 103 ? -4.148 16.578 5.547 1 97.56 103 ALA A N 1
ATOM 818 C CA . ALA A 1 103 ? -5.602 16.672 5.645 1 97.56 103 ALA A CA 1
ATOM 819 C C . ALA A 1 103 ? -6.285 15.516 4.941 1 97.56 103 ALA A C 1
ATOM 821 O O . ALA A 1 103 ? -7.27 14.961 5.445 1 97.56 103 ALA A O 1
ATOM 822 N N . ALA A 1 104 ? -5.75 15.18 3.816 1 96.62 104 ALA A N 1
ATOM 823 C CA . ALA A 1 104 ? -6.301 14.055 3.07 1 96.62 104 ALA A CA 1
ATOM 824 C C . ALA A 1 104 ? -6.242 12.766 3.893 1 96.62 104 ALA A C 1
ATOM 826 O O . ALA A 1 104 ? -7.242 12.062 4.023 1 96.62 104 ALA A O 1
ATOM 827 N N . ILE A 1 105 ? -5.133 12.531 4.465 1 97.75 105 ILE A N 1
ATOM 828 C CA . ILE A 1 105 ? -4.938 11.312 5.246 1 97.75 105 ILE A CA 1
ATOM 829 C C . ILE A 1 105 ? -5.77 11.383 6.523 1 97.75 105 ILE A C 1
ATOM 831 O O . ILE A 1 105 ? -6.324 10.375 6.965 1 97.75 105 ILE A O 1
ATOM 835 N N . SER A 1 106 ? -5.812 12.547 7.102 1 98.5 106 SER A N 1
ATOM 836 C CA . SER A 1 106 ? -6.582 12.719 8.328 1 98.5 106 SER A CA 1
ATOM 837 C C . SER A 1 106 ? -8.07 12.477 8.086 1 98.5 106 SER A C 1
ATOM 839 O O . SER A 1 106 ? -8.773 11.984 8.969 1 98.5 106 SER A O 1
ATOM 841 N N . THR A 1 107 ? -8.531 12.844 6.906 1 97.56 107 THR A N 1
ATOM 842 C CA . THR A 1 107 ? -9.906 12.523 6.535 1 97.56 107 THR A CA 1
ATOM 843 C C . THR A 1 107 ? -10.141 11.016 6.59 1 97.56 107 THR A C 1
ATOM 845 O O . THR A 1 107 ? -11.117 10.555 7.184 1 97.56 107 THR A O 1
ATOM 848 N N . LEU A 1 108 ? -9.234 10.25 6.031 1 98.12 108 LEU A N 1
ATOM 849 C CA . LEU A 1 108 ? -9.359 8.797 6.039 1 98.12 108 LEU A CA 1
ATOM 850 C C . LEU A 1 108 ? -9.32 8.25 7.461 1 98.12 108 LEU A C 1
ATOM 852 O O . LEU A 1 108 ? -10.18 7.453 7.848 1 98.12 108 LEU A O 1
ATOM 856 N N . VAL A 1 109 ? -8.414 8.734 8.242 1 98.25 109 VAL A N 1
ATOM 857 C CA . VAL A 1 109 ? -8.219 8.234 9.594 1 98.25 109 VAL A CA 1
ATOM 858 C C . VAL A 1 109 ? -9.445 8.547 10.445 1 98.25 109 VAL A C 1
ATOM 860 O O . VAL A 1 109 ? -9.883 7.719 11.242 1 98.25 109 VAL A O 1
ATOM 863 N N . ALA A 1 110 ? -9.922 9.719 10.273 1 98.31 110 ALA A N 1
ATOM 864 C CA . ALA A 1 110 ? -11.125 10.094 11.016 1 98.31 110 ALA A CA 1
ATOM 865 C C . ALA A 1 110 ? -12.281 9.156 10.688 1 98.31 110 ALA A C 1
ATOM 867 O O . ALA A 1 110 ? -13.094 8.836 11.562 1 98.31 110 ALA A O 1
ATOM 868 N N . GLY A 1 111 ? -12.312 8.688 9.461 1 98.06 111 GLY A N 1
ATOM 869 C CA . GLY A 1 111 ? -13.375 7.797 9.016 1 98.06 111 GLY A CA 1
ATOM 870 C C . GLY A 1 111 ? -13.219 6.379 9.531 1 98.06 111 GLY A C 1
ATOM 871 O O . GLY A 1 111 ? -14.156 5.582 9.461 1 98.06 111 GLY A O 1
ATOM 872 N N . THR A 1 112 ? -12.039 6.008 9.969 1 96.94 112 THR A N 1
ATOM 873 C CA . THR A 1 112 ? -11.812 4.691 10.555 1 96.94 112 THR A CA 1
ATOM 874 C C . THR A 1 112 ? -12.336 4.648 11.992 1 96.94 112 THR A C 1
ATOM 876 O O . THR A 1 112 ? -12.508 3.568 12.562 1 96.94 112 THR A O 1
ATOM 879 N N . ASN A 1 113 ? -12.469 5.805 12.633 1 90.62 113 ASN A N 1
ATOM 880 C CA . ASN A 1 113 ? -12.898 5.992 14.016 1 90.62 113 ASN A CA 1
ATOM 881 C C . ASN A 1 113 ? -11.93 5.332 14.992 1 90.62 113 ASN A C 1
ATOM 883 O O . ASN A 1 113 ? -12.344 4.832 16.047 1 90.62 113 ASN A O 1
ATOM 887 N N . LEU A 1 114 ? -10.711 5.105 14.609 1 96.69 114 LEU A N 1
ATOM 888 C CA . LEU A 1 114 ? -9.656 4.578 15.469 1 96.69 114 LEU A CA 1
ATOM 889 C C . LEU A 1 114 ? -9.18 5.637 16.453 1 96.69 114 LEU A C 1
ATOM 891 O O . LEU A 1 114 ? -8.516 5.312 17.438 1 96.69 114 LEU A O 1
ATOM 895 N N . LEU A 1 115 ? -9.547 6.898 16.109 1 96.75 115 LEU A N 1
ATOM 896 C CA . LEU A 1 115 ? -9.141 8.008 16.953 1 96.75 115 LEU A CA 1
ATOM 897 C C . LEU A 1 115 ? -10.352 8.664 17.625 1 96.75 115 LEU A C 1
ATOM 899 O O . LEU A 1 115 ? -11.406 8.797 17 1 96.75 115 LEU A O 1
ATOM 903 N N . LYS A 1 116 ? -10.18 9.016 18.828 1 95.06 116 LYS A N 1
ATOM 904 C CA . LYS A 1 116 ? -11.172 9.852 19.5 1 95.06 116 LYS A CA 1
ATOM 905 C C . LYS A 1 116 ? -10.867 11.336 19.297 1 95.06 116 LYS A C 1
ATOM 907 O O . LYS A 1 116 ? -10.094 11.93 20.062 1 95.06 116 LYS A O 1
ATOM 912 N N . LEU A 1 117 ? -11.547 11.914 18.375 1 97.44 117 LEU A N 1
ATOM 913 C CA . LEU A 1 117 ? -11.266 13.297 18 1 97.44 117 LEU A CA 1
ATOM 914 C C . LEU A 1 117 ? -12.281 14.242 18.625 1 97.44 117 LEU A C 1
ATOM 916 O O . LEU A 1 117 ? -13.492 14.023 18.5 1 97.44 117 LEU A O 1
ATOM 920 N N . LYS A 1 118 ? -11.75 15.203 19.297 1 97.5 118 LYS A N 1
ATOM 921 C CA . LYS A 1 118 ? -12.617 16.297 19.75 1 97.5 118 LYS A CA 1
ATOM 922 C C . LYS A 1 118 ? -13.117 17.125 18.578 1 97.5 118 LYS A C 1
ATOM 924 O O . LYS A 1 118 ? -14.312 17.406 18.484 1 97.5 118 LYS A O 1
ATOM 929 N N . GLN A 1 119 ? -12.273 17.5 17.75 1 98.38 119 GLN A N 1
ATOM 930 C CA . GLN A 1 119 ? -12.539 18.234 16.516 1 98.38 119 GLN A CA 1
ATOM 931 C C . GLN A 1 119 ? -11.531 17.875 15.43 1 98.38 119 GLN A C 1
ATOM 933 O O . GLN A 1 119 ? -10.43 17.422 15.727 1 98.38 119 GLN A O 1
ATOM 938 N N . LEU A 1 120 ? -11.93 18.062 14.188 1 98.62 120 LEU A N 1
ATOM 939 C CA . LEU A 1 120 ? -11.102 17.859 13 1 98.62 120 LEU A CA 1
ATOM 940 C C . LEU A 1 120 ? -11.008 19.125 12.172 1 98.62 120 LEU A C 1
ATOM 942 O O . LEU A 1 120 ? -12.031 19.688 11.781 1 98.62 120 LEU A O 1
ATOM 946 N N . ILE A 1 121 ? -9.82 19.609 12 1 98.88 121 ILE A N 1
ATOM 947 C CA . ILE A 1 121 ? -9.586 20.797 11.203 1 98.88 121 ILE A CA 1
ATOM 948 C C . ILE A 1 121 ? -8.773 20.438 9.953 1 98.88 121 ILE A C 1
ATOM 950 O O . ILE A 1 121 ? -7.617 20.047 10.055 1 98.88 121 ILE A O 1
ATOM 954 N N . LEU A 1 122 ? -9.367 20.609 8.836 1 97.94 122 LEU A N 1
ATOM 955 C CA . LEU A 1 122 ? -8.766 20.266 7.555 1 97.94 122 LEU A CA 1
ATOM 956 C C . LEU A 1 122 ? -8.5 21.516 6.723 1 97.94 122 LEU A C 1
ATOM 958 O O . LEU A 1 122 ? -9.422 22.281 6.434 1 97.94 122 LEU A O 1
ATOM 962 N N . ILE A 1 123 ? -7.238 21.656 6.387 1 97.19 123 ILE A N 1
ATOM 963 C CA . ILE A 1 123 ? -6.848 22.828 5.598 1 97.19 123 ILE A CA 1
ATOM 964 C C . ILE A 1 123 ? -6.469 22.391 4.188 1 97.19 123 ILE A C 1
ATOM 966 O O . ILE A 1 123 ? -5.5 21.641 3.998 1 97.19 123 ILE A O 1
ATOM 970 N N . GLU A 1 124 ? -7.266 22.719 3.17 1 95.5 124 GLU A N 1
ATOM 971 C CA . GLU A 1 124 ? -6.984 22.609 1.741 1 95.5 124 GLU A CA 1
ATOM 972 C C . GLU A 1 124 ? -7.129 21.188 1.244 1 95.5 124 GLU A C 1
ATOM 974 O O . GLU A 1 124 ? -6.574 20.812 0.205 1 95.5 124 GLU A O 1
ATOM 979 N N . ALA A 1 125 ? -7.855 20.297 2.004 1 95.38 125 ALA A N 1
ATOM 980 C CA . ALA A 1 125 ? -8.188 18.984 1.476 1 95.38 125 ALA A CA 1
ATOM 981 C C . ALA A 1 125 ? -9.258 18.297 2.328 1 95.38 125 ALA A C 1
ATOM 983 O O . ALA A 1 125 ? -9.258 18.438 3.555 1 95.38 125 ALA A O 1
ATOM 984 N N . LEU A 1 126 ? -10.141 17.641 1.717 1 96.19 126 LEU A N 1
ATOM 985 C CA . LEU A 1 126 ? -11.109 16.719 2.305 1 96.19 126 LEU A CA 1
ATOM 986 C C . LEU A 1 126 ? -11.055 15.359 1.621 1 96.19 126 LEU A C 1
ATOM 988 O O . LEU A 1 126 ? -11.844 15.078 0.716 1 96.19 126 LEU A O 1
ATOM 992 N N . GLY A 1 127 ? -10.086 14.547 2.129 1 95.31 127 GLY A N 1
ATOM 993 C CA . GLY A 1 127 ? -9.805 13.273 1.474 1 95.31 127 GLY A CA 1
ATOM 994 C C . GLY A 1 127 ? -8.758 13.383 0.379 1 95.31 127 GLY A C 1
ATOM 995 O O . GLY A 1 127 ? -8.375 14.492 -0.008 1 95.31 127 GLY A O 1
ATOM 996 N N . PRO A 1 128 ? -8.312 12.25 -0.117 1 95 128 PRO A N 1
ATOM 997 C CA . PRO A 1 128 ? -7.254 12.242 -1.126 1 95 128 PRO A CA 1
ATOM 998 C C . PRO A 1 128 ? -7.785 12.422 -2.545 1 95 128 PRO A C 1
ATOM 1000 O O . PRO A 1 128 ? -9 12.391 -2.762 1 95 128 PRO A O 1
ATOM 1003 N N . LEU A 1 129 ? -6.805 12.656 -3.441 1 92 129 LEU A N 1
ATOM 1004 C CA . LEU A 1 129 ? -7.148 12.617 -4.859 1 92 129 LEU A CA 1
ATOM 1005 C C . LEU A 1 129 ? -7.648 11.234 -5.262 1 92 129 LEU A C 1
ATOM 1007 O O . LEU A 1 129 ? -7.125 10.227 -4.793 1 92 129 LEU A O 1
ATOM 1011 N N . THR A 1 130 ? -8.656 11.203 -6.035 1 93.38 130 THR A N 1
ATOM 1012 C CA . THR A 1 130 ? -9.234 9.969 -6.539 1 93.38 130 THR A CA 1
ATOM 1013 C C . THR A 1 130 ? -9.141 9.898 -8.062 1 93.38 130 THR A C 1
ATOM 1015 O O . THR A 1 130 ? -8.844 10.906 -8.711 1 93.38 130 THR A O 1
ATOM 1018 N N . ASN A 1 131 ? -9.242 8.742 -8.562 1 93.12 131 ASN A N 1
ATOM 1019 C CA . 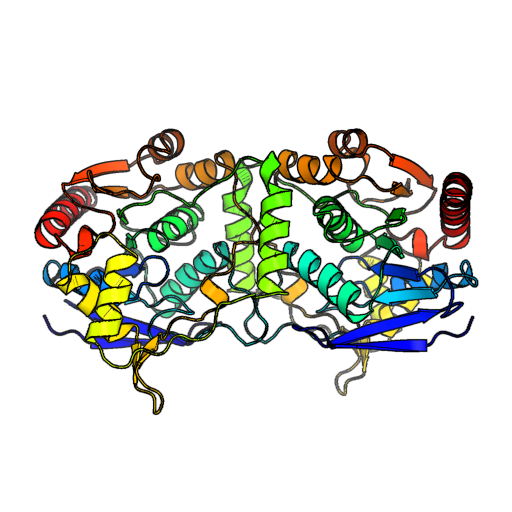ASN A 1 131 ? -9.32 8.523 -10.008 1 93.12 131 ASN A CA 1
ATOM 1020 C C . ASN A 1 131 ? -10.461 7.57 -10.367 1 93.12 131 ASN A C 1
ATOM 1022 O O . ASN A 1 131 ? -10.961 6.84 -9.508 1 93.12 131 ASN A O 1
ATOM 1026 N N . VAL A 1 132 ? -10.836 7.656 -11.594 1 95.75 132 VAL A N 1
ATOM 1027 C CA . VAL A 1 132 ? -11.852 6.727 -12.094 1 95.75 132 VAL A CA 1
ATOM 1028 C C . VAL A 1 132 ? -11.281 5.312 -12.125 1 95.75 132 VAL A C 1
ATOM 1030 O O . VAL A 1 132 ? -10.07 5.125 -12.273 1 95.75 132 VAL A O 1
ATOM 1033 N N . SER A 1 133 ? -12.156 4.379 -12.023 1 96.44 133 SER A N 1
ATOM 1034 C CA . SER A 1 133 ? -11.758 2.979 -11.938 1 96.44 133 SER A CA 1
ATOM 1035 C C . SER A 1 133 ? -10.938 2.561 -13.156 1 96.44 133 SER A C 1
ATOM 1037 O O . SER A 1 133 ? -10.008 1.764 -13.039 1 96.44 133 SER A O 1
ATOM 1039 N N . GLN A 1 134 ? -11.234 3.117 -14.312 1 97.31 134 GLN A N 1
ATOM 1040 C CA . GLN A 1 134 ? -10.609 2.734 -15.578 1 97.31 134 GLN A CA 1
ATOM 1041 C C . GLN A 1 134 ? -9.141 3.129 -15.609 1 97.31 134 GLN A C 1
ATOM 1043 O O . GLN A 1 134 ? -8.375 2.641 -16.453 1 97.31 134 GLN A O 1
ATOM 1048 N N . SER A 1 135 ? -8.742 3.988 -14.688 1 97.25 135 SER A N 1
ATOM 1049 C CA . SER A 1 135 ? -7.367 4.473 -14.695 1 97.25 135 SER A CA 1
ATOM 1050 C C . SER A 1 135 ? -6.473 3.6 -13.812 1 97.25 135 SER A C 1
ATOM 1052 O O . SER A 1 135 ? -5.258 3.801 -13.766 1 97.25 135 SER A O 1
ATOM 1054 N N . ALA A 1 136 ? -7.043 2.609 -13.148 1 97.62 136 ALA A N 1
ATOM 1055 C CA . ALA A 1 136 ? -6.312 1.82 -12.156 1 97.62 136 ALA A CA 1
ATOM 1056 C C . ALA A 1 136 ? -5.074 1.174 -12.773 1 97.62 136 ALA A C 1
ATOM 1058 O O . ALA A 1 136 ? -3.979 1.252 -12.219 1 97.62 136 ALA A O 1
ATOM 1059 N N . PRO A 1 137 ? -5.176 0.572 -14.016 1 98.06 137 PRO A N 1
ATOM 1060 C CA . PRO A 1 137 ? -3.977 -0.031 -14.602 1 98.06 137 PRO A CA 1
ATOM 1061 C C . PRO A 1 137 ? -2.881 0.993 -14.891 1 98.06 137 PRO A C 1
ATOM 1063 O O . PRO A 1 137 ? -1.696 0.703 -14.711 1 98.06 137 PRO A O 1
ATOM 1066 N N . ASP A 1 138 ? -3.271 2.191 -15.352 1 97.81 138 ASP A N 1
ATOM 1067 C CA . ASP A 1 138 ? -2.299 3.238 -15.648 1 97.81 138 ASP A CA 1
ATOM 1068 C C . ASP A 1 138 ? -1.577 3.697 -14.383 1 97.81 138 ASP A C 1
ATOM 1070 O O . ASP A 1 138 ? -0.371 3.949 -14.414 1 97.81 138 ASP A O 1
ATOM 1074 N N . ILE A 1 139 ? -2.324 3.82 -13.359 1 96.75 139 ILE A N 1
ATOM 1075 C CA . ILE A 1 139 ? -1.774 4.27 -12.086 1 96.75 139 ILE A CA 1
ATOM 1076 C C . ILE A 1 139 ? -0.71 3.283 -11.609 1 96.75 139 ILE A C 1
ATOM 1078 O O . ILE A 1 139 ? 0.404 3.682 -11.258 1 96.75 139 ILE A O 1
ATOM 1082 N N . MET A 1 140 ? -0.993 2.004 -11.617 1 97.5 140 MET A N 1
ATOM 1083 C CA . MET A 1 140 ? -0.03 0.987 -11.195 1 97.5 140 MET A CA 1
ATOM 1084 C C . MET A 1 140 ? 1.177 0.968 -12.133 1 97.5 140 MET A C 1
ATOM 1086 O O . MET A 1 140 ? 2.318 0.877 -11.672 1 97.5 140 MET A O 1
ATOM 1090 N N . THR A 1 141 ? 0.914 1.086 -13.453 1 97.75 141 THR A N 1
ATOM 1091 C CA . THR A 1 141 ? 1.968 1.075 -14.461 1 97.75 141 THR A CA 1
ATOM 1092 C C . THR A 1 141 ? 2.982 2.184 -14.195 1 97.75 141 THR A C 1
ATOM 1094 O O . THR A 1 141 ? 4.188 1.929 -14.141 1 97.75 141 THR A O 1
ATOM 1097 N N . GLU A 1 142 ? 2.477 3.33 -13.969 1 96.06 142 GLU A N 1
ATOM 1098 C CA . GLU A 1 142 ? 3.344 4.488 -13.789 1 96.06 142 GLU A CA 1
ATOM 1099 C C . GLU A 1 142 ? 4.145 4.379 -12.492 1 96.06 142 GLU A C 1
ATOM 1101 O O . GLU A 1 142 ? 5.332 4.719 -12.461 1 96.06 142 GLU A O 1
ATOM 1106 N N . ALA A 1 143 ? 3.506 3.945 -11.461 1 95.88 143 ALA A N 1
ATOM 1107 C CA . ALA A 1 143 ? 4.199 3.771 -10.18 1 95.88 143 ALA A CA 1
ATOM 1108 C C . ALA A 1 143 ? 5.355 2.787 -10.32 1 95.88 143 ALA A C 1
ATOM 1110 O O . ALA A 1 143 ? 6.477 3.078 -9.898 1 95.88 143 ALA A O 1
ATOM 1111 N N . ILE A 1 144 ? 5.133 1.635 -10.961 1 96.75 144 ILE A N 1
ATOM 1112 C CA . ILE A 1 144 ? 6.145 0.592 -11.102 1 96.75 144 ILE A CA 1
ATOM 1113 C C . ILE A 1 144 ? 7.297 1.101 -11.969 1 96.75 144 ILE A C 1
ATOM 1115 O O . ILE A 1 144 ? 8.469 0.91 -11.625 1 96.75 144 ILE A O 1
ATOM 1119 N N . LYS A 1 145 ? 6.961 1.794 -13.031 1 95.38 145 LYS A N 1
ATOM 1120 C CA . LYS A 1 145 ? 7.992 2.342 -13.914 1 95.38 145 LYS A CA 1
ATOM 1121 C C . LYS A 1 145 ? 8.898 3.314 -13.156 1 95.38 145 LYS A C 1
ATOM 1123 O O . LYS A 1 145 ? 10.117 3.26 -13.289 1 95.38 145 LYS A O 1
ATOM 1128 N N . GLN A 1 146 ? 8.281 4.152 -12.367 1 93.31 146 GLN A N 1
ATOM 1129 C CA . GLN A 1 146 ? 9.047 5.164 -11.641 1 93.31 146 GLN A CA 1
ATOM 1130 C C . GLN A 1 146 ? 9.953 4.516 -10.594 1 93.31 146 GLN A C 1
ATOM 1132 O O . GLN A 1 146 ? 11.094 4.938 -10.414 1 93.31 146 GLN A O 1
ATOM 1137 N N . ILE A 1 147 ? 9.445 3.523 -9.938 1 93.38 147 ILE A N 1
ATOM 1138 C CA . ILE A 1 147 ? 10.18 2.891 -8.844 1 93.38 147 ILE A CA 1
ATOM 1139 C C . ILE A 1 147 ? 11.352 2.088 -9.398 1 93.38 147 ILE A C 1
ATOM 1141 O O . ILE A 1 147 ? 12.453 2.135 -8.859 1 93.38 147 ILE A O 1
ATOM 1145 N N . LEU A 1 148 ? 11.141 1.378 -10.477 1 93.06 148 LEU A N 1
ATOM 1146 C CA . LEU A 1 148 ? 12.164 0.495 -11.023 1 93.06 148 LEU A CA 1
ATOM 1147 C C . LEU A 1 148 ? 13.172 1.281 -11.852 1 93.06 148 LEU A C 1
ATOM 1149 O O . LEU A 1 148 ? 14.352 0.917 -11.914 1 93.06 148 LEU A O 1
ATOM 1153 N N . HIS A 1 149 ? 12.68 2.314 -12.516 1 88.94 149 HIS A N 1
ATOM 1154 C CA . HIS A 1 149 ? 13.547 3.109 -13.383 1 88.94 149 HIS A CA 1
ATOM 1155 C C . HIS A 1 149 ? 13.43 4.594 -13.062 1 88.94 149 HIS A C 1
ATOM 1157 O O . HIS A 1 149 ? 12.984 5.383 -13.898 1 88.94 149 HIS A O 1
ATOM 1163 N N . PRO A 1 150 ? 14.016 4.844 -11.922 1 81.19 150 PRO A N 1
ATOM 1164 C CA . PRO A 1 150 ? 13.922 6.254 -11.539 1 81.19 150 PRO A CA 1
ATOM 1165 C C . PRO A 1 150 ? 14.758 7.164 -12.438 1 81.19 150 PRO A C 1
ATOM 1167 O O . PRO A 1 150 ? 15.922 6.859 -12.719 1 81.19 150 PRO A O 1
ATOM 1170 N N . ARG A 1 151 ? 14.289 7.539 -13.656 1 67.25 151 ARG A N 1
ATOM 1171 C CA . ARG A 1 151 ? 15.07 8.359 -14.57 1 67.25 151 ARG A CA 1
ATOM 1172 C C . ARG A 1 151 ? 15.922 9.375 -13.812 1 67.25 151 ARG A C 1
ATOM 1174 O O . ARG A 1 151 ? 17.109 9.539 -14.102 1 67.25 151 ARG A O 1
ATOM 1181 N N . GLY A 1 152 ? 15.656 10.484 -13.398 1 59.72 152 GLY A N 1
ATOM 1182 C CA . GLY A 1 152 ? 16.297 11.781 -13.219 1 59.72 152 GLY A CA 1
ATOM 1183 C C . GLY A 1 152 ? 16.312 12.242 -11.773 1 59.72 152 GLY A C 1
ATOM 1184 O O . GLY A 1 152 ? 16.875 13.297 -11.461 1 59.72 152 GLY A O 1
ATOM 1185 N N . LYS A 1 153 ? 15.727 11.477 -10.867 1 63.03 153 LYS A N 1
ATOM 1186 C CA . LYS A 1 153 ? 15.648 12.336 -9.688 1 63.03 153 LYS A CA 1
ATOM 1187 C C . LYS A 1 153 ? 16.859 12.148 -8.781 1 63.03 153 LYS A C 1
ATOM 1189 O O . LYS A 1 153 ? 17.125 11.039 -8.312 1 63.03 153 LYS A O 1
ATOM 1194 N N . LYS A 1 154 ? 17.906 12.906 -9.086 1 70.88 154 LYS A N 1
ATOM 1195 C CA . LYS A 1 154 ? 19.109 12.93 -8.266 1 70.88 154 LYS A CA 1
ATOM 1196 C C . LYS A 1 154 ? 18.953 13.891 -7.086 1 70.88 154 LYS A C 1
ATOM 1198 O O . LYS A 1 154 ? 18.125 14.797 -7.129 1 70.88 154 LYS A O 1
ATOM 1203 N N . GLU A 1 155 ? 19.609 13.445 -6.051 1 78.94 155 GLU A N 1
ATOM 1204 C CA . GLU A 1 155 ? 19.656 14.312 -4.875 1 78.94 155 GLU A CA 1
ATOM 1205 C C . GLU A 1 155 ? 20.109 15.719 -5.25 1 78.94 155 GLU A C 1
ATOM 1207 O O . GLU A 1 155 ? 21.078 15.891 -6.004 1 78.94 155 GLU A O 1
ATOM 1212 N N . THR A 1 156 ? 19.25 16.625 -4.918 1 84.5 156 THR A N 1
ATOM 1213 C CA . THR A 1 156 ? 19.547 18.031 -5.18 1 84.5 156 THR A CA 1
ATOM 1214 C C . THR A 1 156 ? 20.328 18.656 -4.02 1 84.5 156 THR A C 1
ATOM 1216 O O . THR A 1 156 ? 20.047 18.359 -2.855 1 84.5 156 THR A O 1
ATOM 1219 N N . TYR A 1 157 ? 21.391 19.328 -4.348 1 92.44 157 TYR A N 1
ATOM 1220 C CA . TYR A 1 157 ? 22.125 20.109 -3.359 1 92.44 157 TYR A CA 1
ATOM 1221 C C . TYR A 1 157 ? 22.062 21.594 -3.695 1 92.44 157 TYR A C 1
ATOM 1223 O O . TYR A 1 157 ? 22.281 21.984 -4.848 1 92.44 157 TYR A O 1
ATOM 1231 N N . PHE A 1 158 ? 21.719 22.328 -2.682 1 94.88 158 PHE A N 1
ATOM 1232 C CA . PHE A 1 158 ? 21.688 23.781 -2.846 1 94.88 158 PHE A CA 1
ATOM 1233 C C . PHE A 1 158 ? 22.969 24.406 -2.305 1 94.88 158 PHE A C 1
ATOM 1235 O O . PHE A 1 158 ? 23.453 24.016 -1.243 1 94.88 158 PHE A O 1
ATOM 1242 N N . PRO A 1 159 ? 23.5 25.391 -3.023 1 94.62 159 PRO A N 1
ATOM 1243 C CA . PRO A 1 159 ? 24.719 26.047 -2.539 1 94.62 159 PRO A CA 1
ATOM 1244 C C . PRO A 1 159 ? 24.469 26.906 -1.303 1 94.62 159 PRO A C 1
ATOM 1246 O O . PRO A 1 159 ? 25.391 27.125 -0.507 1 94.62 159 PRO A O 1
ATOM 1249 N N . ASP A 1 160 ? 23.297 27.406 -1.214 1 94.88 160 ASP A N 1
ATOM 1250 C CA . ASP A 1 160 ? 22.953 28.266 -0.081 1 94.88 160 ASP A CA 1
ATOM 1251 C C . ASP A 1 160 ? 21.453 28.266 0.17 1 94.88 160 ASP A C 1
ATOM 1253 O O . ASP A 1 160 ? 20.688 27.688 -0.608 1 94.88 160 ASP A O 1
ATOM 1257 N N . MET A 1 161 ? 21.094 28.828 1.274 1 95.44 161 MET A N 1
ATOM 1258 C CA . MET A 1 161 ? 19.703 28.844 1.7 1 95.44 161 MET A CA 1
ATOM 1259 C C . MET A 1 161 ? 18.844 29.656 0.728 1 95.44 161 MET A C 1
ATOM 1261 O O . MET A 1 161 ? 17.688 29.297 0.476 1 95.44 161 MET A O 1
ATOM 1265 N N . GLU A 1 162 ? 19.359 30.656 0.212 1 96 162 GLU A N 1
ATOM 1266 C CA . GLU A 1 162 ? 18.609 31.484 -0.733 1 96 162 GLU A CA 1
ATOM 1267 C C . GLU A 1 162 ? 18.188 30.688 -1.961 1 96 162 GLU A C 1
ATOM 1269 O O . GLU A 1 162 ? 17.047 30.812 -2.42 1 96 162 GLU A O 1
ATOM 1274 N N . SER A 1 163 ? 19.094 29.938 -2.436 1 95.12 163 SER A N 1
ATOM 1275 C CA . SER A 1 163 ? 18.797 29.094 -3.582 1 95.12 163 SER A CA 1
ATOM 1276 C C . SER A 1 163 ? 17.719 28.062 -3.242 1 95.12 163 SER A C 1
ATOM 1278 O O . SER A 1 163 ? 16.828 27.797 -4.051 1 95.12 163 SER A O 1
ATOM 1280 N N . ALA A 1 164 ? 17.812 27.516 -2.061 1 94.69 164 ALA A N 1
ATOM 1281 C CA . ALA A 1 164 ? 16.812 26.547 -1.607 1 94.69 164 ALA A CA 1
ATOM 1282 C C . ALA A 1 164 ? 15.43 27.172 -1.514 1 94.69 164 ALA A C 1
ATOM 1284 O O . ALA A 1 164 ? 14.453 26.594 -2 1 94.69 164 ALA A O 1
ATOM 1285 N N . VAL A 1 165 ? 15.406 28.312 -0.974 1 96.38 165 VAL A N 1
ATOM 1286 C CA . VAL A 1 165 ? 14.141 29.016 -0.794 1 96.38 165 VAL A CA 1
ATOM 1287 C C . VAL A 1 165 ? 13.562 29.391 -2.156 1 96.38 165 VAL A C 1
ATOM 1289 O O . VAL A 1 165 ? 12.352 29.281 -2.373 1 96.38 165 VAL A O 1
ATOM 1292 N N . THR A 1 166 ? 14.359 29.781 -3.092 1 94.62 166 THR A N 1
ATOM 1293 C CA . THR A 1 166 ? 13.93 30.156 -4.434 1 94.62 166 THR A CA 1
ATOM 1294 C C . THR A 1 166 ? 13.273 28.984 -5.145 1 94.62 166 THR A C 1
ATOM 1296 O O . THR A 1 166 ? 12.227 29.141 -5.773 1 94.62 166 THR A O 1
ATOM 1299 N N . ILE A 1 167 ? 13.898 27.922 -5.004 1 91.56 167 ILE A N 1
ATOM 1300 C CA . ILE A 1 167 ? 13.352 26.734 -5.645 1 91.56 167 ILE A CA 1
ATOM 1301 C C . ILE A 1 167 ? 12.016 26.359 -5 1 91.56 167 ILE A C 1
ATOM 1303 O O . ILE A 1 167 ? 11.062 26 -5.695 1 91.56 167 ILE A O 1
ATOM 1307 N N . ARG A 1 168 ? 11.961 26.438 -3.68 1 92.81 168 ARG A N 1
ATOM 1308 C CA . ARG A 1 168 ? 10.711 26.156 -2.98 1 92.81 168 ARG A CA 1
ATOM 1309 C C . ARG A 1 168 ? 9.609 27.125 -3.404 1 92.81 168 ARG A C 1
ATOM 1311 O O . ARG A 1 168 ? 8.445 26.734 -3.516 1 92.81 168 ARG A O 1
ATOM 1318 N N . LEU A 1 169 ? 9.938 28.344 -3.633 1 92.25 169 LEU A N 1
ATOM 1319 C CA . LEU A 1 169 ? 8.984 29.375 -4.055 1 92.25 169 LEU A CA 1
ATOM 1320 C C . LEU A 1 169 ? 8.422 29.047 -5.434 1 92.25 169 LEU A C 1
ATOM 1322 O O . LEU A 1 169 ? 7.25 29.328 -5.711 1 92.25 169 LEU A O 1
ATOM 1326 N N . LYS A 1 170 ? 9.172 28.438 -6.25 1 86.88 170 LYS A N 1
ATOM 1327 C CA . LYS A 1 170 ? 8.734 28.062 -7.594 1 86.88 170 LYS A CA 1
ATOM 1328 C C . LYS A 1 170 ? 7.77 26.891 -7.551 1 86.88 170 LYS A C 1
ATOM 1330 O O . LYS A 1 170 ? 6.918 26.75 -8.43 1 86.88 170 LYS A O 1
ATOM 1335 N N . ALA A 1 171 ? 7.844 26.141 -6.531 1 78.44 171 ALA A N 1
ATOM 1336 C CA . ALA A 1 171 ? 7.082 24.906 -6.441 1 78.44 171 ALA A CA 1
ATOM 1337 C C . ALA A 1 171 ? 5.727 25.125 -5.777 1 78.44 171 ALA A C 1
ATOM 1339 O O . ALA A 1 171 ? 4.875 24.25 -5.766 1 78.44 171 ALA A O 1
ATOM 1340 N N . GLY A 1 172 ? 5.551 26.281 -5.305 1 74.31 172 GLY A N 1
ATOM 1341 C CA . GLY A 1 172 ? 4.301 26.469 -4.59 1 74.31 172 GLY A CA 1
ATOM 1342 C C . GLY A 1 172 ? 3.877 27.922 -4.488 1 74.31 172 GLY A C 1
ATOM 1343 O O . GLY A 1 172 ? 4.668 28.812 -4.758 1 74.31 172 GLY A O 1
ATOM 1344 N N . ASP A 1 173 ? 2.613 28.047 -4.121 1 83.81 173 ASP A N 1
ATOM 1345 C CA . ASP A 1 173 ? 2.033 29.375 -3.949 1 83.81 173 ASP A CA 1
ATOM 1346 C C . ASP A 1 173 ? 2.166 29.844 -2.502 1 83.81 173 ASP A C 1
ATOM 1348 O O . ASP A 1 173 ? 1.218 29.734 -1.721 1 83.81 173 ASP A O 1
ATOM 1352 N N . MET A 1 174 ? 3.357 30.281 -2.102 1 92.81 174 MET A N 1
ATOM 1353 C CA . MET A 1 174 ? 3.592 30.781 -0.753 1 92.81 174 MET A CA 1
ATOM 1354 C C . MET A 1 174 ? 4.504 32 -0.786 1 92.81 174 MET A C 1
ATOM 1356 O O . MET A 1 174 ? 5.117 32.312 -1.813 1 92.81 174 MET A O 1
ATOM 1360 N N . ASN A 1 175 ? 4.5 32.75 0.27 1 95.19 175 ASN A N 1
ATOM 1361 C CA . ASN A 1 175 ? 5.402 33.875 0.325 1 95.19 175 ASN A CA 1
ATOM 1362 C C . ASN A 1 175 ? 6.809 33.469 0.749 1 95.19 175 ASN A C 1
ATOM 1364 O O . ASN A 1 175 ? 7.031 32.312 1.123 1 95.19 175 ASN A O 1
ATOM 1368 N N . GLU A 1 176 ? 7.715 34.312 0.602 1 96.31 176 GLU A N 1
ATOM 1369 C CA . GLU A 1 176 ? 9.125 34 0.85 1 96.31 176 GLU A CA 1
ATOM 1370 C C . GLU A 1 176 ? 9.359 33.625 2.307 1 96.31 176 GLU A C 1
ATOM 1372 O O . GLU A 1 176 ? 10.164 32.75 2.598 1 96.31 176 GLU A O 1
ATOM 1377 N N . GLU A 1 177 ? 8.703 34.312 3.193 1 96.81 177 GLU A N 1
ATOM 1378 C CA . GLU A 1 177 ? 8.852 34 4.613 1 96.81 177 GLU A CA 1
ATOM 1379 C C . GLU A 1 177 ? 8.422 32.562 4.926 1 96.81 177 GLU A C 1
ATOM 1381 O O . GLU A 1 177 ? 9.125 31.844 5.633 1 96.81 177 GLU A O 1
ATOM 1386 N N . SER A 1 178 ? 7.293 32.188 4.41 1 97.31 178 SER A N 1
ATOM 1387 C CA . SER A 1 178 ? 6.781 30.844 4.613 1 97.31 178 SER A CA 1
ATOM 1388 C C . SER A 1 178 ? 7.719 29.797 4.02 1 97.31 178 SER A C 1
ATOM 1390 O O . SER A 1 178 ? 8.008 28.781 4.656 1 97.31 178 SER A O 1
ATOM 1392 N N . ALA A 1 179 ? 8.203 30.062 2.816 1 97.38 179 ALA A N 1
ATOM 1393 C CA . ALA A 1 179 ? 9.156 29.156 2.182 1 97.38 179 ALA A CA 1
ATOM 1394 C C . ALA A 1 179 ? 10.414 29 3.025 1 97.38 179 ALA A C 1
ATOM 1396 O O . ALA A 1 179 ? 10.945 27.891 3.176 1 97.38 179 ALA A O 1
ATOM 1397 N N . SER A 1 180 ? 10.836 30.125 3.555 1 97.62 180 SER A N 1
ATOM 1398 C CA . SER A 1 180 ? 12.039 30.109 4.379 1 97.62 180 SER A CA 1
ATOM 1399 C C . SER A 1 180 ? 11.836 29.266 5.637 1 97.62 180 SER A C 1
ATOM 1401 O O . SER A 1 180 ? 12.727 28.516 6.031 1 97.62 180 SER A O 1
ATOM 1403 N N . ILE A 1 181 ? 10.688 29.406 6.23 1 97.44 181 ILE A N 1
ATOM 1404 C CA . ILE A 1 181 ? 10.359 28.672 7.441 1 97.44 181 ILE A CA 1
ATOM 1405 C C . ILE A 1 181 ? 10.383 27.172 7.148 1 97.44 181 ILE A C 1
ATOM 1407 O O . ILE A 1 181 ? 10.969 26.391 7.906 1 97.44 181 ILE A O 1
ATOM 1411 N N . LEU A 1 182 ? 9.812 26.734 6.059 1 97.69 182 LEU A N 1
ATOM 1412 C CA . LEU A 1 182 ? 9.789 25.328 5.684 1 97.69 182 LEU A CA 1
ATOM 1413 C C . LEU A 1 182 ? 11.195 24.812 5.402 1 97.69 182 LEU A C 1
ATOM 1415 O O . LEU A 1 182 ? 11.57 23.734 5.859 1 97.69 182 LEU A O 1
ATOM 1419 N N . MET A 1 183 ? 11.969 25.625 4.668 1 96.88 183 MET A N 1
ATOM 1420 C CA . MET A 1 183 ? 13.289 25.172 4.238 1 96.88 183 MET A CA 1
ATOM 1421 C C . MET A 1 183 ? 14.258 25.125 5.41 1 96.88 183 MET A C 1
ATOM 1423 O O . MET A 1 183 ? 15.172 24.297 5.438 1 96.88 183 MET A O 1
ATOM 1427 N N . ASP A 1 184 ? 14.016 25.969 6.387 1 97.31 184 ASP A N 1
ATOM 1428 C CA . ASP A 1 184 ? 14.859 25.953 7.578 1 97.31 184 ASP A CA 1
ATOM 1429 C C . ASP A 1 184 ? 14.883 24.578 8.219 1 97.31 184 ASP A C 1
ATOM 1431 O O . ASP A 1 184 ? 15.93 24.109 8.68 1 97.31 184 ASP A O 1
ATOM 1435 N N . ARG A 1 185 ? 13.781 23.938 8.172 1 97.88 185 ARG A N 1
ATOM 1436 C CA . ARG A 1 185 ? 13.688 22.609 8.766 1 97.88 185 ARG A CA 1
ATOM 1437 C C . ARG A 1 185 ? 13.867 21.531 7.707 1 97.88 185 ARG A C 1
ATOM 1439 O O . ARG A 1 185 ? 14.266 20.406 8.023 1 97.88 185 ARG A O 1
ATOM 1446 N N . GLY A 1 186 ? 13.648 21.859 6.477 1 97.44 186 GLY A N 1
ATOM 1447 C CA . GLY A 1 186 ? 13.586 20.875 5.414 1 97.44 186 GLY A CA 1
ATOM 1448 C C . GLY A 1 186 ? 14.93 20.578 4.781 1 97.44 186 GLY A C 1
ATOM 1449 O O . GLY A 1 186 ? 15.039 19.734 3.889 1 97.44 186 GLY A O 1
ATOM 1450 N N . ILE A 1 187 ? 15.984 21.266 5.281 1 97.06 187 ILE A N 1
ATOM 1451 C CA . ILE A 1 187 ? 17.297 21.094 4.68 1 97.06 187 ILE A CA 1
ATOM 1452 C C . ILE A 1 187 ? 18.328 20.766 5.77 1 97.06 187 ILE A C 1
ATOM 1454 O O . ILE A 1 187 ? 18.125 21.125 6.934 1 97.06 187 ILE A O 1
ATOM 1458 N N . GLU A 1 188 ? 19.281 20.062 5.375 1 96.62 188 GLU A N 1
ATOM 1459 C CA . GLU A 1 188 ? 20.422 19.781 6.254 1 96.62 188 GLU A CA 1
ATOM 1460 C C . GLU A 1 188 ? 21.734 20.172 5.602 1 96.62 188 GLU A C 1
ATOM 1462 O O . GLU A 1 188 ? 21.906 20.031 4.387 1 96.62 188 GLU A O 1
ATOM 1467 N N . LYS A 1 189 ? 22.625 20.672 6.395 1 95.25 189 LYS A N 1
ATOM 1468 C CA . LYS A 1 189 ? 23.953 21.031 5.91 1 95.25 189 LYS A CA 1
ATOM 1469 C C . LYS A 1 189 ? 24.828 19.781 5.758 1 95.25 189 LYS A C 1
ATOM 1471 O O . LYS A 1 189 ? 24.891 18.953 6.66 1 95.25 189 LYS A O 1
ATOM 1476 N N . THR A 1 190 ? 25.391 19.688 4.605 1 94.12 190 THR A N 1
ATOM 1477 C CA . THR A 1 190 ? 26.359 18.625 4.328 1 94.12 190 THR A CA 1
ATOM 1478 C C . THR A 1 190 ? 27.625 19.203 3.73 1 94.12 190 THR A C 1
ATOM 1480 O O . THR A 1 190 ? 27.672 20.375 3.352 1 94.12 190 THR A O 1
ATOM 1483 N N . PRO A 1 191 ? 28.672 18.422 3.688 1 93.5 191 PRO A N 1
ATOM 1484 C CA . PRO A 1 191 ? 29.906 18.906 3.049 1 93.5 191 PRO A CA 1
ATOM 1485 C C . PRO A 1 191 ? 29.672 19.328 1.597 1 93.5 191 PRO A C 1
ATOM 1487 O O . PRO A 1 191 ? 30.406 20.188 1.078 1 93.5 191 PRO A O 1
ATOM 1490 N N . ARG A 1 192 ? 28.75 18.828 0.959 1 92.19 192 ARG A N 1
ATOM 1491 C CA . ARG A 1 192 ? 28.469 19.094 -0.446 1 92.19 192 ARG A CA 1
ATOM 1492 C C . ARG A 1 192 ? 27.516 20.281 -0.594 1 92.19 192 ARG A C 1
ATOM 1494 O O . ARG A 1 192 ? 27.25 20.734 -1.709 1 92.19 192 ARG A O 1
ATOM 1501 N N . GLY A 1 193 ? 26.953 20.766 0.522 1 94.31 193 GLY A N 1
ATOM 1502 C CA . GLY A 1 193 ? 25.969 21.828 0.513 1 94.31 193 GLY A CA 1
ATOM 1503 C C . GLY A 1 193 ? 24.734 21.516 1.336 1 94.31 193 GLY A C 1
ATOM 1504 O O . GLY A 1 193 ? 24.797 20.719 2.277 1 94.31 193 GLY A O 1
ATOM 1505 N N . LEU A 1 194 ? 23.703 22.266 0.93 1 96.38 194 LEU A N 1
ATOM 1506 C CA . LEU A 1 194 ? 22.438 22.047 1.627 1 96.38 194 LEU A CA 1
ATOM 1507 C C . LEU A 1 194 ? 21.609 20.984 0.912 1 96.38 194 LEU A C 1
ATOM 1509 O O . LEU A 1 194 ? 21.312 21.125 -0.277 1 96.38 194 LEU A O 1
ATOM 1513 N N . LYS A 1 195 ? 21.266 19.984 1.636 1 96.25 195 LYS A N 1
ATOM 1514 C CA . LYS A 1 195 ? 20.531 18.859 1.077 1 96.25 195 LYS A CA 1
ATOM 1515 C C . LYS A 1 195 ? 19.109 18.781 1.652 1 96.25 195 LYS A C 1
ATOM 1517 O O . LYS A 1 195 ? 18.922 18.891 2.867 1 96.25 195 LYS A O 1
ATOM 1522 N N . PRO A 1 196 ? 18.125 18.625 0.785 1 95.81 196 PRO A N 1
ATOM 1523 C CA . PRO A 1 196 ? 16.797 18.375 1.341 1 95.81 196 PRO A CA 1
ATOM 1524 C C . PRO A 1 196 ? 16.75 17.141 2.244 1 95.81 196 PRO A C 1
ATOM 1526 O O . PRO A 1 196 ? 17.359 16.125 1.932 1 95.81 196 PRO A O 1
ATOM 1529 N N . ARG A 1 197 ? 16.016 17.281 3.355 1 97.31 197 ARG A N 1
ATOM 1530 C CA . ARG A 1 197 ? 15.898 16.188 4.312 1 97.31 197 ARG A CA 1
ATOM 1531 C C . ARG A 1 197 ? 14.898 15.141 3.826 1 97.31 197 ARG A C 1
ATOM 1533 O O . ARG A 1 197 ? 14.945 13.984 4.254 1 97.31 197 ARG A O 1
ATOM 1540 N N . ARG A 1 198 ? 14.016 15.539 2.93 1 95.56 198 ARG A N 1
ATOM 1541 C CA . ARG A 1 198 ? 12.961 14.648 2.459 1 95.56 198 ARG A CA 1
ATOM 1542 C C . ARG A 1 198 ? 13.547 13.461 1.705 1 95.56 198 ARG A C 1
ATOM 1544 O O . ARG A 1 198 ? 14.57 13.586 1.034 1 95.56 198 ARG A O 1
ATOM 1551 N N . ASP A 1 199 ? 12.93 12.312 1.807 1 95.88 199 ASP A N 1
ATOM 1552 C CA . ASP A 1 199 ? 13.266 11.117 1.04 1 95.88 199 ASP A CA 1
ATOM 1553 C C . ASP A 1 199 ? 12.852 11.273 -0.422 1 95.88 199 ASP A C 1
ATOM 1555 O O . ASP A 1 199 ? 11.695 11.562 -0.717 1 95.88 199 ASP A O 1
ATOM 1559 N N . ILE A 1 200 ? 13.797 11.094 -1.34 1 93 200 ILE A N 1
ATOM 1560 C CA . ILE A 1 200 ? 13.555 11.281 -2.766 1 93 200 ILE A CA 1
ATOM 1561 C C . ILE A 1 200 ? 12.453 10.32 -3.227 1 93 200 ILE A C 1
ATOM 1563 O O . ILE A 1 200 ? 11.727 10.617 -4.18 1 93 200 ILE A O 1
ATOM 1567 N N . ARG A 1 201 ? 12.203 9.164 -2.543 1 93.69 201 ARG A N 1
ATOM 1568 C CA . ARG A 1 201 ? 11.203 8.164 -2.898 1 93.69 201 ARG A CA 1
ATOM 1569 C C . ARG A 1 201 ? 9.797 8.727 -2.746 1 93.69 201 ARG A C 1
ATOM 1571 O O . ARG A 1 201 ? 8.836 8.148 -3.26 1 93.69 201 ARG A O 1
ATOM 1578 N N . LEU A 1 202 ? 9.664 9.875 -2.029 1 95.12 202 LEU A N 1
ATOM 1579 C CA . LEU A 1 202 ? 8.359 10.492 -1.828 1 95.12 202 LEU A CA 1
ATOM 1580 C C . LEU A 1 202 ? 7.793 11.008 -3.146 1 95.12 202 LEU A C 1
ATOM 1582 O O . LEU A 1 202 ? 6.598 11.289 -3.244 1 95.12 202 LEU A O 1
ATOM 1586 N N . HIS A 1 203 ? 8.625 11.086 -4.152 1 91.81 203 HIS A N 1
ATOM 1587 C CA . HIS A 1 203 ? 8.203 11.648 -5.43 1 91.81 203 HIS A CA 1
ATOM 1588 C C . HIS A 1 203 ? 7.582 10.586 -6.328 1 91.81 203 HIS A C 1
ATOM 1590 O O . HIS A 1 203 ? 7.047 10.906 -7.395 1 91.81 203 HIS A O 1
ATOM 1596 N N . PHE A 1 204 ? 7.645 9.328 -5.918 1 91.38 204 PHE A N 1
ATOM 1597 C CA . PHE A 1 204 ? 7.059 8.266 -6.73 1 91.38 204 PHE A CA 1
ATOM 1598 C C . PHE A 1 204 ? 5.543 8.242 -6.578 1 91.38 204 PHE A C 1
ATOM 1600 O O . PHE A 1 204 ? 5.02 8.484 -5.488 1 91.38 204 PHE A O 1
ATOM 1607 N N . ASN A 1 205 ? 4.91 7.855 -7.609 1 89.69 205 ASN A N 1
ATOM 1608 C CA . ASN A 1 205 ? 3.451 7.785 -7.621 1 89.69 205 ASN A CA 1
ATOM 1609 C C . ASN A 1 205 ? 2.938 6.652 -6.734 1 89.69 205 ASN A C 1
ATOM 1611 O O . ASN A 1 205 ? 3.637 5.66 -6.52 1 89.69 205 ASN A O 1
ATOM 1615 N N . SER A 1 206 ? 1.732 6.844 -6.324 1 89.38 206 SER A N 1
ATOM 1616 C CA . SER A 1 206 ? 1.062 5.785 -5.574 1 89.38 206 SER A CA 1
ATOM 1617 C C . SER A 1 206 ? 0.714 4.605 -6.477 1 89.38 206 SER A C 1
ATOM 1619 O O . SER A 1 206 ? 0.376 4.789 -7.648 1 89.38 206 SER A O 1
ATOM 1621 N N . PHE A 1 207 ? 0.711 3.398 -5.852 1 91.19 207 PHE A N 1
ATOM 1622 C CA . PHE A 1 207 ? 0.374 2.189 -6.594 1 91.19 207 PHE A CA 1
ATOM 1623 C C . PHE A 1 207 ? -1.125 2.119 -6.863 1 91.19 207 PHE A C 1
ATOM 1625 O O . PHE A 1 207 ? -1.562 1.447 -7.797 1 91.19 207 PHE A O 1
ATOM 1632 N N . PHE A 1 208 ? -1.83 2.748 -5.973 1 91.56 208 PHE A N 1
ATOM 1633 C CA . PHE A 1 208 ? -3.283 2.695 -6.086 1 91.56 208 PHE A CA 1
ATOM 1634 C C . PHE A 1 208 ? -3.91 4.004 -5.621 1 91.56 208 PHE A C 1
ATOM 1636 O O . PHE A 1 208 ? -3.293 4.762 -4.867 1 91.56 208 PHE A O 1
ATOM 1643 N N . ARG A 1 209 ? -5.09 4.27 -6.113 1 93.94 209 ARG A N 1
ATOM 1644 C CA . ARG A 1 209 ? -5.93 5.391 -5.699 1 93.94 209 ARG A CA 1
ATOM 1645 C C . ARG A 1 209 ? -7.348 4.93 -5.391 1 93.94 209 ARG A C 1
ATOM 1647 O O . ARG A 1 209 ? -7.891 4.062 -6.082 1 93.94 209 ARG A O 1
ATOM 1654 N N . TYR A 1 210 ? -7.887 5.5 -4.367 1 95.94 210 TYR A N 1
ATOM 1655 C CA . TYR A 1 210 ? -9.289 5.258 -4.051 1 95.94 210 TYR A CA 1
ATOM 1656 C C . TYR A 1 210 ? -10.195 5.801 -5.148 1 95.94 210 TYR A C 1
ATOM 1658 O O . TYR A 1 210 ? -9.828 6.742 -5.859 1 95.94 210 TYR A O 1
ATOM 1666 N N . THR A 1 211 ? -11.359 5.152 -5.254 1 96.06 211 THR A N 1
ATOM 1667 C CA . THR A 1 211 ? -12.438 5.789 -6.004 1 96.06 211 THR A CA 1
ATOM 1668 C C . THR A 1 211 ? -13.133 6.852 -5.156 1 96.06 211 THR A C 1
ATOM 1670 O O . THR A 1 211 ? -12.969 6.879 -3.934 1 96.06 211 THR A O 1
ATOM 1673 N N . GLU A 1 212 ? -13.867 7.688 -5.863 1 95.75 212 GLU A N 1
ATOM 1674 C CA . GLU A 1 212 ? -14.617 8.719 -5.148 1 95.75 212 GLU A CA 1
ATOM 1675 C C . GLU A 1 212 ? -15.594 8.102 -4.152 1 95.75 212 GLU A C 1
ATOM 1677 O O . GLU A 1 212 ? -15.734 8.586 -3.027 1 95.75 212 GLU A O 1
ATOM 1682 N N . GLU A 1 213 ? -16.219 7.02 -4.547 1 96.94 213 GLU A N 1
ATOM 1683 C CA . GLU A 1 213 ? -17.188 6.352 -3.68 1 96.94 213 GLU A CA 1
ATOM 1684 C C . GLU A 1 213 ? -16.516 5.816 -2.418 1 96.94 213 GLU A C 1
ATOM 1686 O O . GLU A 1 213 ? -17.094 5.859 -1.333 1 96.94 213 GLU A O 1
ATOM 1691 N N . GLN A 1 214 ? -15.383 5.305 -2.572 1 97.62 214 GLN A N 1
ATOM 1692 C CA . GLN A 1 214 ? -14.648 4.816 -1.412 1 97.62 214 GLN A CA 1
ATOM 1693 C C . GLN A 1 214 ? -14.328 5.953 -0.445 1 97.62 214 GLN A C 1
ATOM 1695 O O . GLN A 1 214 ? -14.492 5.809 0.768 1 97.62 214 GLN A O 1
ATOM 1700 N N . VAL A 1 215 ? -13.898 7.074 -0.953 1 97.31 215 VAL A N 1
ATOM 1701 C CA . VAL A 1 215 ? -13.547 8.203 -0.1 1 97.31 215 VAL A CA 1
ATOM 1702 C C . VAL A 1 215 ? -14.797 8.75 0.582 1 97.31 215 VAL A C 1
ATOM 1704 O O . VAL A 1 215 ? -14.766 9.102 1.765 1 97.31 215 VAL A O 1
ATOM 1707 N N . ILE A 1 216 ? -15.859 8.805 -0.139 1 97.81 216 ILE A N 1
ATOM 1708 C CA . ILE A 1 216 ? -17.125 9.273 0.422 1 97.81 216 ILE A CA 1
ATOM 1709 C C . ILE A 1 216 ? -17.516 8.391 1.608 1 97.81 216 ILE A C 1
ATOM 1711 O O . ILE A 1 216 ? -18.031 8.891 2.613 1 97.81 216 ILE A O 1
ATOM 1715 N N . SER A 1 217 ? -17.219 7.125 1.518 1 98.38 217 SER A N 1
ATOM 1716 C CA . SER A 1 217 ? -17.562 6.203 2.6 1 98.38 217 SER A CA 1
ATOM 1717 C C . SER A 1 217 ? -16.797 6.547 3.873 1 98.38 217 SER A C 1
ATOM 1719 O O . SER A 1 217 ? -17.297 6.359 4.98 1 98.38 217 SER A O 1
ATOM 1721 N N . PHE A 1 218 ? -15.578 7.004 3.748 1 98.44 218 PHE A N 1
ATOM 1722 C CA . PHE A 1 218 ? -14.844 7.496 4.906 1 98.44 218 PHE A CA 1
ATOM 1723 C C . PHE A 1 218 ? -15.492 8.758 5.461 1 98.44 218 PHE A C 1
ATOM 1725 O O . PHE A 1 218 ? -15.688 8.875 6.676 1 98.44 218 PHE A O 1
ATOM 1732 N N . CYS A 1 219 ? -15.805 9.656 4.586 1 98.25 219 CYS A N 1
ATOM 1733 C CA . CYS A 1 219 ? -16.391 10.938 4.977 1 98.25 219 CYS A CA 1
ATOM 1734 C C . CYS A 1 219 ? -17.688 10.734 5.754 1 98.25 219 CYS A C 1
ATOM 1736 O O . CYS A 1 219 ? -17.938 11.422 6.746 1 98.25 219 CYS A O 1
ATOM 1738 N N . GLU A 1 220 ? -18.438 9.773 5.371 1 98.25 220 GLU A N 1
ATOM 1739 C CA . GLU A 1 220 ? -19.75 9.492 5.98 1 98.25 220 GLU A CA 1
ATOM 1740 C C . GLU A 1 220 ? -19.594 9.07 7.438 1 98.25 220 GLU A C 1
ATOM 1742 O O . GLU A 1 220 ? -20.531 9.203 8.227 1 98.25 220 GLU A O 1
ATOM 1747 N N . ARG A 1 221 ? -18.438 8.68 7.781 1 98.25 221 ARG A N 1
ATOM 1748 C CA . ARG A 1 221 ? -18.25 8.102 9.109 1 98.25 221 ARG A CA 1
ATOM 1749 C C . ARG A 1 221 ? -17.641 9.117 10.062 1 98.25 221 ARG A C 1
ATOM 1751 O O . ARG A 1 221 ? -17.438 8.828 11.242 1 98.25 221 ARG A O 1
ATOM 1758 N N . ILE A 1 222 ? -17.312 10.25 9.539 1 98.12 222 ILE A N 1
ATOM 1759 C CA . ILE A 1 222 ? -16.75 11.281 10.398 1 98.12 222 ILE A CA 1
ATOM 1760 C C . ILE A 1 222 ? -17.844 11.883 11.266 1 98.12 222 ILE A C 1
ATOM 1762 O O . ILE A 1 222 ? -18.781 12.523 10.758 1 98.12 222 ILE A O 1
ATOM 1766 N N . ASP A 1 223 ? -17.641 11.75 12.57 1 94.19 223 ASP A N 1
ATOM 1767 C CA . ASP A 1 223 ? -18.719 12.141 13.477 1 94.19 223 ASP A CA 1
ATOM 1768 C C . ASP A 1 223 ? -18.344 13.406 14.25 1 94.19 223 ASP A C 1
ATOM 1770 O O . ASP A 1 223 ? -19.219 14.109 14.758 1 94.19 223 ASP A O 1
ATOM 1774 N N . CYS A 1 224 ? -17.109 13.688 14.398 1 96.56 224 CYS A N 1
ATOM 1775 C CA . CYS A 1 224 ? -16.688 14.852 15.172 1 96.56 224 CYS A CA 1
ATOM 1776 C C . CYS A 1 224 ? -16.906 16.141 14.391 1 96.56 224 CYS A C 1
ATOM 1778 O O . CYS A 1 224 ? -16.984 16.125 13.164 1 96.56 224 CYS A O 1
ATOM 1780 N N . PRO A 1 225 ? -17.094 17.281 15.156 1 98.25 225 PRO A N 1
ATOM 1781 C CA . PRO A 1 225 ? -17.141 18.547 14.43 1 98.25 225 PRO A CA 1
ATOM 1782 C C . PRO A 1 225 ? -15.914 18.766 13.547 1 98.25 225 PRO A C 1
ATOM 1784 O O . PRO A 1 225 ? -14.781 18.562 13.992 1 98.25 225 PRO A O 1
ATOM 1787 N N . THR A 1 226 ? -16.172 19.141 12.266 1 98.44 226 THR A N 1
ATOM 1788 C CA . THR A 1 226 ? -15.102 19.234 11.281 1 98.44 226 THR A CA 1
ATOM 1789 C C . THR A 1 226 ? -15.109 20.609 10.609 1 98.44 226 THR A C 1
ATOM 1791 O O . THR A 1 226 ? -16.156 21.078 10.164 1 98.44 226 THR A O 1
ATOM 1794 N N . LEU A 1 227 ? -13.984 21.234 10.625 1 98.5 227 LEU A N 1
ATOM 1795 C CA . LEU A 1 227 ? -13.789 22.484 9.906 1 98.5 227 LEU A CA 1
ATOM 1796 C C . LEU A 1 227 ? -12.961 22.266 8.641 1 98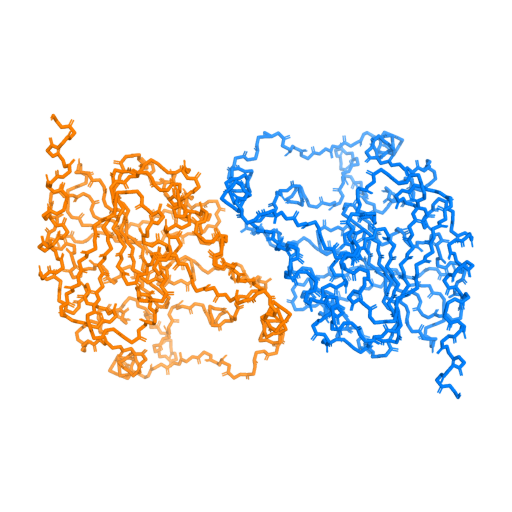.5 227 LEU A C 1
ATOM 1798 O O . LEU A 1 227 ? -11.883 21.672 8.703 1 98.5 227 LEU A O 1
ATOM 1802 N N . LEU A 1 228 ? -13.469 22.672 7.523 1 96.88 228 LEU A N 1
ATOM 1803 C CA . LEU A 1 228 ? -12.734 22.688 6.262 1 96.88 228 LEU A CA 1
ATOM 1804 C C . LEU A 1 228 ? -12.383 24.125 5.863 1 96.88 228 LEU A C 1
ATOM 1806 O O . LEU A 1 228 ? -13.273 24.953 5.633 1 96.88 228 LEU A O 1
ATOM 1810 N N . LEU A 1 229 ? -11.102 24.375 5.855 1 96.69 229 LEU A N 1
ATOM 1811 C CA . LEU A 1 229 ? -10.609 25.688 5.461 1 96.69 229 LEU A CA 1
ATOM 1812 C C . LEU A 1 229 ? -10 25.641 4.066 1 96.69 229 LEU A C 1
ATOM 1814 O O . LEU A 1 229 ? -9.102 24.828 3.801 1 96.69 229 LEU A O 1
ATOM 1818 N N . LEU A 1 230 ? -10.453 26.531 3.211 1 94.94 230 LEU A N 1
ATOM 1819 C CA . LEU A 1 230 ? -9.961 26.609 1.838 1 94.94 230 LEU A CA 1
ATOM 1820 C C . LEU A 1 230 ? -9.523 28.031 1.489 1 94.94 230 LEU A C 1
ATOM 1822 O O . LEU A 1 230 ? -10.094 29 2 1 94.94 230 LEU A O 1
ATOM 1826 N N . GLY A 1 231 ? -8.516 28.062 0.646 1 94.38 231 GLY A N 1
ATOM 1827 C CA . GLY A 1 231 ? -8.102 29.344 0.089 1 94.38 231 GLY A CA 1
ATOM 1828 C C . GLY A 1 231 ? -8.758 29.641 -1.244 1 94.38 231 GLY A C 1
ATOM 1829 O O . GLY A 1 231 ? -8.812 28.797 -2.129 1 94.38 231 GLY A O 1
ATOM 1830 N N . ASP A 1 232 ? -9.219 30.875 -1.433 1 92.12 232 ASP A N 1
ATOM 1831 C CA . ASP A 1 232 ? -9.922 31.234 -2.654 1 92.12 232 ASP A CA 1
ATOM 1832 C C . ASP A 1 232 ? -8.961 31.391 -3.828 1 92.12 232 ASP A C 1
ATOM 1834 O O . ASP A 1 232 ? -9.383 31.422 -4.984 1 92.12 232 ASP A O 1
ATOM 1838 N N . LYS A 1 233 ? -7.645 31.438 -3.547 1 91.44 233 LYS A N 1
ATOM 1839 C CA . LYS A 1 233 ? -6.641 31.578 -4.598 1 91.44 233 LYS A CA 1
ATOM 1840 C C . LYS A 1 233 ? -5.809 30.312 -4.738 1 91.44 233 LYS A C 1
ATOM 1842 O O . LYS A 1 233 ? -4.746 30.328 -5.363 1 91.44 233 LYS A O 1
ATOM 1847 N N . SER A 1 234 ? -6.254 29.297 -4.066 1 89.25 234 SER A N 1
ATOM 1848 C CA . SER A 1 234 ? -5.535 28.016 -4.137 1 89.25 234 SER A CA 1
ATOM 1849 C C . SER A 1 234 ? -5.629 27.406 -5.531 1 89.25 234 SER A C 1
ATOM 1851 O O . SER A 1 234 ? -6.715 27.344 -6.113 1 89.25 234 SER A O 1
ATOM 1853 N N . ASN A 1 235 ? -4.547 26.953 -6.098 1 79.94 235 ASN A N 1
ATOM 1854 C CA . ASN A 1 235 ? -4.527 26.281 -7.391 1 79.94 235 ASN A CA 1
ATOM 1855 C C . ASN A 1 235 ? -4.73 24.766 -7.238 1 79.94 235 ASN A C 1
ATOM 1857 O O . ASN A 1 235 ? -4.699 24.031 -8.227 1 79.94 235 ASN A O 1
ATOM 1861 N N . PHE A 1 236 ? -4.863 24.375 -6.047 1 76.81 236 PHE A N 1
ATOM 1862 C CA . PHE A 1 236 ? -5.082 22.953 -5.82 1 76.81 236 PHE A CA 1
ATOM 1863 C C . PHE A 1 236 ? -6.555 22.594 -6 1 76.81 236 PHE A C 1
ATOM 1865 O O . PHE A 1 236 ? -7.434 23.281 -5.461 1 76.81 236 PHE A O 1
ATOM 1872 N N . PRO A 1 237 ? -6.887 21.672 -6.969 1 61.75 237 PRO A N 1
ATOM 1873 C CA . PRO A 1 237 ? -8.258 21.406 -7.418 1 61.75 237 PRO A CA 1
ATOM 1874 C C . PRO A 1 237 ? -9.148 20.844 -6.312 1 61.75 237 PRO A C 1
ATOM 1876 O O . PRO A 1 237 ? -10.328 20.578 -6.539 1 61.75 237 PRO A O 1
ATOM 1879 N N . ILE A 1 238 ? -8.82 20.766 -5.082 1 58.56 238 ILE A N 1
ATOM 1880 C CA . ILE A 1 238 ? -9.469 19.75 -4.27 1 58.56 238 ILE A CA 1
ATOM 1881 C C . ILE A 1 238 ? -10.812 20.266 -3.764 1 58.56 238 ILE A C 1
ATOM 1883 O O . ILE A 1 238 ? -11.781 19.516 -3.666 1 58.56 238 ILE A O 1
ATOM 1887 N N . ALA A 1 239 ? -11.078 21.578 -3.375 1 54.75 239 ALA A N 1
ATOM 1888 C CA . ALA A 1 239 ? -12.242 21.875 -2.543 1 54.75 239 ALA A CA 1
ATOM 1889 C C . ALA A 1 239 ? -13.523 21.891 -3.375 1 54.75 239 ALA A C 1
ATOM 1891 O O . ALA A 1 239 ? -14.547 21.328 -2.963 1 54.75 239 ALA A O 1
ATOM 1892 N N . ASN A 1 240 ? -13.391 22.406 -4.504 1 57.66 240 ASN A N 1
ATOM 1893 C CA . ASN A 1 240 ? -14.625 22.531 -5.27 1 57.66 240 ASN A CA 1
ATOM 1894 C C . ASN A 1 240 ? -14.961 21.25 -6.012 1 57.66 240 ASN A C 1
ATOM 1896 O O . ASN A 1 240 ? -16.094 21.047 -6.453 1 57.66 240 ASN A O 1
ATOM 1900 N N . ALA A 1 241 ? -13.961 20.344 -5.758 1 64.5 241 ALA A N 1
ATOM 1901 C CA . ALA A 1 241 ? -14.047 19.172 -6.617 1 64.5 241 ALA A CA 1
ATOM 1902 C C . ALA A 1 241 ? -14.758 18.031 -5.906 1 64.5 241 ALA A C 1
ATOM 1904 O O . ALA A 1 241 ? -15.086 17.016 -6.527 1 64.5 241 ALA A O 1
ATOM 1905 N N . PHE A 1 242 ? -15.352 18.391 -4.629 1 81.38 242 PHE A N 1
ATOM 1906 C CA . PHE A 1 242 ? -15.82 17.172 -3.998 1 81.38 242 PHE A CA 1
ATOM 1907 C C . PHE A 1 242 ? -17.125 17.422 -3.24 1 81.38 242 PHE A C 1
ATOM 1909 O O . PHE A 1 242 ? -17.219 17.141 -2.043 1 81.38 242 PHE A O 1
ATOM 1916 N N . PRO A 1 243 ? -18.109 17.875 -3.914 1 86 243 PRO A N 1
ATOM 1917 C CA . PRO A 1 243 ? -19.375 18.125 -3.236 1 86 243 PRO A CA 1
ATOM 1918 C C . PRO A 1 243 ? -19.922 16.891 -2.506 1 86 243 PRO A C 1
ATOM 1920 O O . PRO A 1 243 ? -20.5 17.016 -1.424 1 86 243 PRO A O 1
ATOM 1923 N N . GLY A 1 244 ? -19.734 15.781 -3.07 1 93.25 244 GLY A N 1
ATOM 1924 C CA . GLY A 1 244 ? -20.188 14.555 -2.439 1 93.25 244 GLY A CA 1
ATOM 1925 C C . GLY A 1 244 ? -19.531 14.297 -1.094 1 93.25 244 GLY A C 1
ATOM 1926 O O . GLY A 1 244 ? -20.188 13.836 -0.158 1 93.25 244 GLY A O 1
ATOM 1927 N N . ARG A 1 245 ? -18.297 14.648 -0.979 1 96.25 245 ARG A N 1
ATOM 1928 C CA . ARG A 1 245 ? -17.578 14.461 0.28 1 96.25 245 ARG A CA 1
ATOM 1929 C C . ARG A 1 245 ? -18.094 15.438 1.341 1 96.25 245 ARG A C 1
ATOM 1931 O O . ARG A 1 245 ? -18.297 15.055 2.492 1 96.25 245 ARG A O 1
ATOM 1938 N N . LYS A 1 246 ? -18.281 16.672 0.919 1 95.5 246 LYS A N 1
ATOM 1939 C CA . LYS A 1 246 ? -18.734 17.703 1.844 1 95.5 246 LYS A CA 1
ATOM 1940 C C . LYS A 1 246 ? -20.109 17.344 2.424 1 95.5 246 LYS A C 1
ATOM 1942 O O . LYS A 1 246 ? -20.328 17.484 3.629 1 95.5 246 LYS A O 1
ATOM 1947 N N . SER A 1 247 ? -20.953 16.859 1.548 1 96.12 247 SER A N 1
ATOM 1948 C CA . SER A 1 247 ? -22.297 16.5 1.987 1 96.12 247 SER A CA 1
ATOM 1949 C C . SER A 1 247 ? -22.281 15.266 2.881 1 96.12 247 SER A C 1
ATOM 1951 O O . SER A 1 247 ? -23.172 15.07 3.701 1 96.12 247 SER A O 1
ATOM 1953 N N . ALA A 1 248 ? -21.266 14.469 2.719 1 97.31 248 ALA A N 1
ATOM 1954 C CA . ALA A 1 248 ? -21.188 13.211 3.447 1 97.31 248 ALA A CA 1
ATOM 1955 C C . ALA A 1 248 ? -20.75 13.438 4.891 1 97.31 248 ALA A C 1
ATOM 1957 O O . ALA A 1 248 ? -21.094 12.648 5.777 1 97.31 248 ALA A O 1
ATOM 1958 N N . VAL A 1 249 ? -19.984 14.492 5.148 1 97.69 249 VAL A N 1
ATOM 1959 C CA . VAL A 1 249 ? -19.531 14.797 6.504 1 97.69 249 VAL A CA 1
ATOM 1960 C C . VAL A 1 249 ? -20.656 15.461 7.285 1 97.69 249 VAL A C 1
ATOM 1962 O O . VAL A 1 249 ? -21.062 16.594 6.969 1 97.69 249 VAL A O 1
ATOM 1965 N N . LYS A 1 250 ? -21.094 14.867 8.305 1 95.88 250 LYS A N 1
ATOM 1966 C CA . LYS A 1 250 ? -22.328 15.25 9.008 1 95.88 250 LYS A CA 1
ATOM 1967 C C . LYS A 1 250 ? -22.203 16.641 9.625 1 95.88 250 LYS A C 1
ATOM 1969 O O . LYS A 1 250 ? -23.109 17.469 9.5 1 95.88 250 LYS A O 1
ATOM 1974 N N . ASN A 1 251 ? -21.141 16.891 10.344 1 96.44 251 ASN A N 1
ATOM 1975 C CA . ASN A 1 251 ? -20.922 18.156 11.047 1 96.44 251 ASN A CA 1
ATOM 1976 C C . ASN A 1 251 ? -19.766 18.938 10.438 1 96.44 251 ASN A C 1
ATOM 1978 O O . ASN A 1 251 ? -18.766 19.172 11.102 1 96.44 251 ASN A O 1
ATOM 1982 N N . LEU A 1 252 ? -20.078 19.438 9.18 1 97.19 252 LEU A N 1
ATOM 1983 C CA . LEU A 1 252 ? -19.016 20.125 8.438 1 97.19 252 LEU A CA 1
ATOM 1984 C C . LEU A 1 252 ? -19.266 21.625 8.398 1 97.19 252 LEU A C 1
ATOM 1986 O O . LEU A 1 252 ? -20.375 22.078 8.07 1 97.19 252 LEU A O 1
ATOM 1990 N N . THR A 1 253 ? -18.297 22.359 8.836 1 97.25 253 THR A N 1
ATOM 1991 C CA . THR A 1 253 ? -18.234 23.797 8.602 1 97.25 253 THR A CA 1
ATOM 1992 C C . THR A 1 253 ? -17.172 24.141 7.555 1 97.25 253 THR A C 1
ATOM 1994 O O . THR A 1 253 ? -16.016 23.734 7.691 1 97.25 253 THR A O 1
ATOM 1997 N N . GLU A 1 254 ? 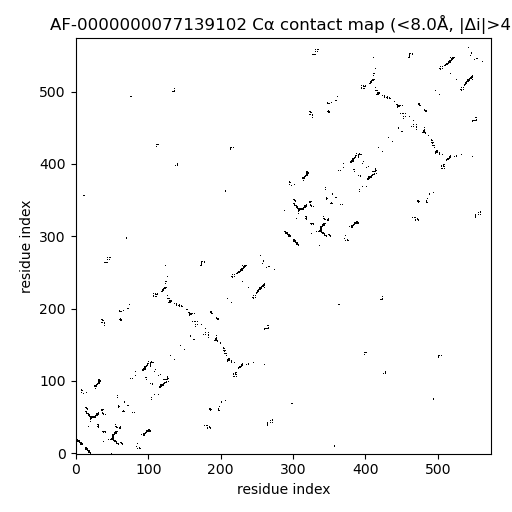-17.594 24.75 6.492 1 95.5 254 GLU A N 1
ATOM 1998 C CA . GLU A 1 254 ? -16.641 25.172 5.465 1 95.5 254 GLU A CA 1
ATOM 1999 C C . GLU A 1 254 ? -16.422 26.672 5.504 1 95.5 254 GLU A C 1
ATOM 2001 O O . GLU A 1 254 ? -17.391 27.453 5.594 1 95.5 254 GLU A O 1
ATOM 2006 N N . VAL A 1 255 ? -15.211 27.078 5.516 1 96.44 255 VAL A N 1
ATOM 2007 C CA . VAL A 1 255 ? -14.867 28.484 5.449 1 96.44 255 VAL A CA 1
ATOM 2008 C C . VAL A 1 255 ? -13.859 28.719 4.324 1 96.44 255 VAL A C 1
ATOM 2010 O O . VAL A 1 255 ? -12.867 28 4.211 1 96.44 255 VAL A O 1
ATOM 2013 N N . ILE A 1 256 ? -14.133 29.641 3.471 1 95.12 256 ILE A N 1
ATOM 2014 C CA . ILE A 1 256 ? -13.219 30.031 2.406 1 95.12 256 ILE A CA 1
ATOM 2015 C C . ILE A 1 256 ? -12.555 31.359 2.768 1 95.12 256 ILE A C 1
ATOM 2017 O O . ILE A 1 256 ? -13.242 32.344 3.088 1 95.12 256 ILE A O 1
ATOM 2021 N N . LEU A 1 257 ? -11.258 31.422 2.791 1 95.94 257 LEU A N 1
ATOM 2022 C CA . LEU A 1 257 ? -10.492 32.625 3.113 1 95.94 257 LEU A CA 1
ATOM 2023 C C . LEU A 1 257 ? -9.664 33.094 1.913 1 95.94 257 LEU A C 1
ATOM 2025 O O . LEU A 1 257 ? -9.391 32.281 1.01 1 95.94 257 LEU A O 1
ATOM 2029 N N . SER A 1 258 ? -9.336 34.344 1.923 1 94.62 258 SER A N 1
ATOM 2030 C CA . SER A 1 258 ? -8.406 34.812 0.906 1 94.62 258 SER A CA 1
ATOM 2031 C C . SER A 1 258 ? -7.004 34.25 1.119 1 94.62 258 SER A C 1
ATOM 2033 O O . SER A 1 258 ? -6.449 34.375 2.215 1 94.62 258 SER A O 1
ATOM 2035 N N . GLY A 1 259 ? -6.48 33.594 0.133 1 94 259 GLY A N 1
ATOM 2036 C CA . GLY A 1 259 ? -5.145 33.031 0.209 1 94 259 GLY A CA 1
ATOM 2037 C C . GLY A 1 259 ? -4.957 31.828 -0.694 1 94 259 GLY A C 1
ATOM 2038 O O . GLY A 1 259 ? -5.906 31.375 -1.328 1 94 259 GLY A O 1
ATOM 2039 N N . GLY A 1 260 ? -3.732 31.438 -0.794 1 93.44 260 GLY A N 1
ATOM 2040 C CA . GLY A 1 260 ? -3.391 30.281 -1.62 1 93.44 260 GLY A CA 1
ATOM 2041 C C . GLY A 1 260 ? -3.385 28.969 -0.853 1 93.44 260 GLY A C 1
ATOM 2042 O O . GLY A 1 260 ? -4.051 28.844 0.176 1 93.44 260 GLY A O 1
ATOM 2043 N N . HIS A 1 261 ? -2.709 27.969 -1.402 1 94.56 261 HIS A N 1
ATOM 2044 C CA . HIS A 1 261 ? -2.686 26.609 -0.866 1 94.56 261 HIS A CA 1
ATOM 2045 C C . HIS A 1 261 ? -2.07 26.578 0.529 1 94.56 261 HIS A C 1
ATOM 2047 O O . HIS A 1 261 ? -2.426 25.734 1.351 1 94.56 261 HIS A O 1
ATOM 2053 N N . HIS A 1 262 ? -1.181 27.5 0.806 1 96.69 262 HIS A N 1
ATOM 2054 C CA . HIS A 1 262 ? -0.508 27.547 2.1 1 96.69 262 HIS A CA 1
ATOM 2055 C C . HIS A 1 262 ? -0.993 28.734 2.93 1 96.69 262 HIS A C 1
ATOM 2057 O O . HIS A 1 262 ? -0.196 29.391 3.602 1 96.69 262 HIS A O 1
ATOM 2063 N N . LEU A 1 263 ? -2.242 28.953 2.908 1 96.12 263 LEU A N 1
ATOM 2064 C CA . LEU A 1 263 ? -2.812 30.125 3.576 1 96.12 263 LEU A CA 1
ATOM 2065 C C . LEU A 1 263 ? -2.57 30.062 5.082 1 96.12 263 LEU A C 1
ATOM 2067 O O . LEU A 1 263 ? -2.434 31.094 5.734 1 96.12 263 LEU A O 1
ATOM 2071 N N . HIS A 1 264 ? -2.436 28.859 5.676 1 97.62 264 HIS A N 1
ATOM 2072 C CA . HIS A 1 264 ? -2.225 28.734 7.113 1 97.62 264 HIS A CA 1
ATOM 2073 C C . HIS A 1 264 ? -0.844 29.234 7.516 1 97.62 264 HIS A C 1
ATOM 2075 O O . HIS A 1 264 ? -0.609 29.547 8.688 1 97.62 264 HIS A O 1
ATOM 2081 N N . MET A 1 265 ? 0.066 29.297 6.555 1 97.75 265 MET A N 1
ATOM 2082 C CA . MET A 1 265 ? 1.389 29.859 6.805 1 97.75 265 MET A CA 1
ATOM 2083 C C . MET A 1 265 ? 1.432 31.328 6.426 1 97.75 265 MET A C 1
ATOM 2085 O O . MET A 1 265 ? 1.947 32.156 7.184 1 97.75 265 MET A O 1
ATOM 2089 N N . ASP A 1 266 ? 0.85 31.688 5.277 1 97.5 266 ASP A N 1
ATOM 2090 C CA . ASP A 1 266 ? 0.95 33.031 4.695 1 97.5 266 ASP A CA 1
ATOM 2091 C C . ASP A 1 266 ? 0.035 34 5.422 1 97.5 266 ASP A C 1
ATOM 2093 O O . ASP A 1 266 ? 0.333 35.188 5.492 1 97.5 266 ASP A O 1
ATOM 2097 N N . HIS A 1 267 ? -1.063 33.5 5.914 1 97.19 267 HIS A N 1
ATOM 2098 C CA . HIS A 1 267 ? -2.047 34.312 6.617 1 97.19 267 HIS A CA 1
ATOM 2099 C C . HIS A 1 267 ? -2.486 33.656 7.918 1 97.19 267 HIS A C 1
ATOM 2101 O O . HIS A 1 267 ? -3.682 33.438 8.141 1 97.19 267 HIS A O 1
ATOM 2107 N N . PRO A 1 268 ? -1.51 33.438 8.812 1 98.12 268 PRO A N 1
ATOM 2108 C CA . PRO A 1 268 ? -1.818 32.656 10.023 1 98.12 268 PRO A CA 1
ATOM 2109 C C . PRO A 1 268 ? -2.84 33.344 10.922 1 98.12 268 PRO A C 1
ATOM 2111 O O . PRO A 1 268 ? -3.633 32.688 11.586 1 98.12 268 PRO A O 1
ATOM 2114 N N . GLU A 1 269 ? -2.846 34.688 10.953 1 97.94 269 GLU A N 1
ATOM 2115 C CA . GLU A 1 269 ? -3.768 35.406 11.828 1 97.94 269 GLU A CA 1
ATOM 2116 C C . GLU A 1 269 ? -5.219 35.188 11.422 1 97.94 269 GLU A C 1
ATOM 2118 O O . GLU A 1 269 ? -6.062 34.875 12.266 1 97.94 269 GLU A O 1
ATOM 2123 N N . LYS A 1 270 ? -5.496 35.312 10.117 1 98 270 LYS A N 1
ATOM 2124 C CA . LYS A 1 270 ? -6.844 35.062 9.602 1 98 270 LYS A CA 1
ATOM 2125 C C . LYS A 1 270 ? -7.285 33.625 9.836 1 98 270 LYS A C 1
ATOM 2127 O O . LYS A 1 270 ? -8.414 33.375 10.266 1 98 270 LYS A O 1
ATOM 2132 N N . VAL A 1 271 ? -6.445 32.75 9.562 1 98.62 271 VAL A N 1
ATOM 2133 C CA . VAL A 1 271 ? -6.738 31.328 9.727 1 98.62 271 VAL A CA 1
ATOM 2134 C C . VAL A 1 271 ? -6.969 31.016 11.195 1 98.62 271 VAL A C 1
ATOM 2136 O O . VAL A 1 271 ? -7.934 30.328 11.547 1 98.62 271 VAL A O 1
ATOM 2139 N N . ALA A 1 272 ? -6.098 31.547 12.086 1 98.69 272 ALA A N 1
ATOM 2140 C CA . ALA A 1 272 ? -6.215 31.312 13.523 1 98.69 272 ALA A CA 1
ATOM 2141 C C . ALA A 1 272 ? -7.547 31.828 14.062 1 98.69 272 ALA A C 1
ATOM 2143 O O . ALA A 1 272 ? -8.172 31.188 14.906 1 98.69 272 ALA A O 1
ATOM 2144 N N . HIS A 1 273 ? -7.91 32.938 13.57 1 98.38 273 HIS A N 1
ATOM 2145 C CA . HIS A 1 273 ? -9.172 33.531 14.008 1 98.38 273 HIS A CA 1
ATOM 2146 C C . HIS A 1 273 ? -10.344 32.594 13.727 1 98.38 273 HIS A C 1
ATOM 2148 O O . HIS A 1 273 ? -11.164 32.312 14.609 1 98.38 273 HIS A O 1
ATOM 2154 N N . VAL A 1 274 ? -10.414 32.062 12.523 1 98.56 274 VAL A N 1
ATOM 2155 C CA . VAL A 1 274 ? -11.492 31.156 12.109 1 98.56 274 VAL A CA 1
ATOM 2156 C C . VAL A 1 274 ? -11.445 29.875 12.93 1 98.56 274 VAL A C 1
ATOM 2158 O O . VAL A 1 274 ? -12.484 29.391 13.391 1 98.56 274 VAL A O 1
ATOM 2161 N N . ILE A 1 275 ? -10.266 29.328 13.133 1 98.75 275 ILE A N 1
ATOM 2162 C CA . ILE A 1 275 ? -10.109 28.078 13.875 1 98.75 275 ILE A CA 1
ATOM 2163 C C . ILE A 1 275 ? -10.555 28.281 15.328 1 98.75 275 ILE A C 1
ATOM 2165 O O . ILE A 1 275 ? -11.289 27.469 15.883 1 98.75 275 ILE A O 1
ATOM 2169 N N . ARG A 1 276 ? -10.109 29.406 15.93 1 98.12 276 ARG A N 1
ATOM 2170 C CA . ARG A 1 276 ? -10.469 29.688 17.312 1 98.12 276 ARG A CA 1
ATOM 2171 C C . ARG A 1 276 ? -11.977 29.844 17.469 1 98.12 276 ARG A C 1
ATOM 2173 O O . ARG A 1 276 ? -12.555 29.344 18.438 1 98.12 276 ARG A O 1
ATOM 2180 N N . GLN A 1 277 ? -12.562 30.516 16.562 1 97.62 277 GLN A N 1
ATOM 2181 C CA . GLN A 1 277 ? -14.016 30.656 16.594 1 97.62 277 GLN A CA 1
ATOM 2182 C C . GLN A 1 277 ? -14.695 29.281 16.516 1 97.62 277 GLN A C 1
ATOM 2184 O O . GLN A 1 277 ? -15.625 29.016 17.281 1 97.62 277 GLN A O 1
ATOM 2189 N N . PHE A 1 278 ? -14.273 28.484 15.664 1 98.12 278 PHE A N 1
ATOM 2190 C CA . PHE A 1 278 ? -14.82 27.141 15.492 1 98.12 278 PHE A CA 1
ATOM 2191 C C . PHE A 1 278 ? -14.664 26.328 16.781 1 98.12 278 PHE A C 1
ATOM 2193 O O . PHE A 1 278 ? -15.602 25.672 17.219 1 98.12 278 PHE A O 1
ATOM 2200 N N . LEU A 1 279 ? -13.391 26.344 17.359 1 97.06 279 LEU A N 1
ATOM 2201 C CA . LEU A 1 279 ? -13.109 25.594 18.578 1 97.06 279 LEU A CA 1
ATOM 2202 C C . LEU A 1 279 ? -13.984 26.078 19.734 1 97.06 279 LEU A C 1
ATOM 2204 O O . LEU A 1 279 ? -14.484 25.266 20.516 1 97.06 279 LEU A O 1
ATOM 2208 N N . ASN A 1 280 ? -14.219 27.375 19.828 1 93.62 280 ASN A N 1
ATOM 2209 C CA . ASN A 1 280 ? -15.031 27.969 20.875 1 93.62 280 ASN A CA 1
ATOM 2210 C C . ASN A 1 280 ? -16.5 27.594 20.734 1 93.62 280 ASN A C 1
ATOM 2212 O O . ASN A 1 280 ? -17.188 27.359 21.719 1 93.62 280 ASN A O 1
ATOM 2216 N N . ASP A 1 281 ? -16.984 27.609 19.547 1 91.31 281 ASP A N 1
ATOM 2217 C CA . ASP A 1 281 ? -18.375 27.281 19.266 1 91.31 281 ASP A CA 1
ATOM 2218 C C . ASP A 1 281 ? -18.688 25.844 19.703 1 91.31 281 ASP A C 1
ATOM 2220 O O . ASP A 1 281 ? -19.812 25.547 20.094 1 91.31 281 ASP A O 1
ATOM 2224 N N . HIS A 1 282 ? -17.734 25 19.734 1 85 282 HIS A N 1
ATOM 2225 C CA . HIS A 1 282 ? -18.016 23.594 20.016 1 85 282 HIS A CA 1
ATOM 2226 C C . HIS A 1 282 ? -17.562 23.203 21.406 1 85 282 HIS A C 1
ATOM 2228 O O . HIS A 1 282 ? -17.812 22.094 21.859 1 85 282 HIS A O 1
ATOM 2234 N N . ASN A 1 283 ? -16.703 23.938 22.047 1 76.5 283 ASN A N 1
ATOM 2235 C CA . ASN A 1 283 ? -16.422 23.734 23.453 1 76.5 283 ASN A CA 1
ATOM 2236 C C . ASN A 1 283 ? -17.625 24.078 24.328 1 76.5 283 ASN A C 1
ATOM 2238 O O . ASN A 1 283 ? -17.859 23.438 25.359 1 76.5 283 ASN A O 1
ATOM 2242 N N . ILE A 1 284 ? -18.344 25.062 23.875 1 55.5 284 ILE A N 1
ATOM 2243 C CA . ILE A 1 284 ? -19.531 25.5 24.609 1 55.5 284 ILE A CA 1
ATOM 2244 C C . ILE A 1 284 ? -20.625 24.453 24.5 1 55.5 284 ILE A C 1
ATOM 2246 O O . ILE A 1 284 ? -21.391 24.25 25.453 1 55.5 284 ILE A O 1
ATOM 2250 N N . LYS A 1 285 ? -20.672 23.734 23.5 1 55.44 285 LYS A N 1
ATOM 2251 C CA . LYS A 1 285 ? -21.75 22.766 23.359 1 55.44 285 LYS A CA 1
ATOM 2252 C C . LYS A 1 285 ? -21.484 21.531 24.203 1 55.44 285 LYS A C 1
ATOM 2254 O O . LYS A 1 285 ? -22.406 20.766 24.516 1 55.44 285 LYS A O 1
ATOM 2259 N N . GLU A 1 286 ? -20.25 21.266 24.531 1 50.81 286 GLU A N 1
ATOM 2260 C CA . GLU A 1 286 ? -19.938 20.094 25.344 1 50.81 286 GLU A CA 1
ATOM 2261 C C . GLU A 1 286 ? -20.078 20.391 26.828 1 50.81 286 GLU A C 1
ATOM 2263 O O . GLU A 1 286 ? -20.109 19.484 27.656 1 50.81 286 GLU A O 1
ATOM 2268 N N . THR A 1 287 ? -20.109 21.672 27.266 1 37.41 287 THR A N 1
ATOM 2269 C CA . THR A 1 287 ? -20.406 21.984 28.672 1 37.41 287 THR A CA 1
ATOM 2270 C C . THR A 1 287 ? -21.906 22.156 28.891 1 37.41 287 THR A C 1
ATOM 2272 O O . THR A 1 287 ? -22.609 22.734 28.047 1 37.41 287 THR A O 1
ATOM 2275 N N . MET B 1 1 ? 13.031 -35.219 -13.969 1 79.44 1 MET B N 1
ATOM 2276 C CA . MET B 1 1 ? 13.703 -34 -14.406 1 79.44 1 MET B CA 1
ATOM 2277 C C . MET B 1 1 ? 14.539 -33.406 -13.273 1 79.44 1 MET B C 1
ATOM 2279 O O . MET B 1 1 ? 14.117 -33.438 -12.117 1 79.44 1 MET B O 1
ATOM 2283 N N . ILE B 1 2 ? 15.703 -32.938 -13.648 1 88.62 2 ILE B N 1
ATOM 2284 C CA . ILE B 1 2 ? 16.609 -32.406 -12.641 1 88.62 2 ILE B CA 1
ATOM 2285 C C . ILE B 1 2 ? 16.109 -31.016 -12.195 1 88.62 2 ILE B C 1
ATOM 2287 O O . ILE B 1 2 ? 15.734 -30.188 -13.031 1 88.62 2 ILE B O 1
ATOM 2291 N N . MET B 1 3 ? 15.914 -30.859 -10.977 1 91.88 3 MET B N 1
ATOM 2292 C CA . MET B 1 3 ? 15.547 -29.594 -10.367 1 91.88 3 MET B CA 1
ATOM 2293 C C . MET B 1 3 ? 16.797 -28.812 -9.93 1 91.88 3 MET B C 1
ATOM 2295 O O . MET B 1 3 ? 17.672 -29.375 -9.273 1 91.88 3 MET B O 1
ATOM 2299 N N . LEU B 1 4 ? 16.969 -27.562 -10.305 1 96 4 LEU B N 1
ATOM 2300 C CA . LEU B 1 4 ? 18.078 -26.719 -9.891 1 96 4 LEU B CA 1
ATOM 2301 C C . LEU B 1 4 ? 17.562 -25.484 -9.156 1 96 4 LEU B C 1
ATOM 2303 O O . LEU B 1 4 ? 16.609 -24.844 -9.594 1 96 4 LEU B O 1
ATOM 2307 N N . PRO B 1 5 ? 18.219 -25.203 -8.055 1 97.88 5 PRO B N 1
ATOM 2308 C CA . PRO B 1 5 ? 17.859 -23.953 -7.398 1 97.88 5 PRO B CA 1
ATOM 2309 C C . PRO B 1 5 ? 18.281 -22.719 -8.211 1 97.88 5 PRO B C 1
ATOM 2311 O O . PRO B 1 5 ? 19.266 -22.766 -8.945 1 97.88 5 PRO B O 1
ATOM 2314 N N . ILE B 1 6 ? 17.5 -21.719 -8.141 1 97.94 6 ILE B N 1
ATOM 2315 C CA . ILE B 1 6 ? 17.844 -20.453 -8.773 1 97.94 6 ILE B CA 1
ATOM 2316 C C . ILE B 1 6 ? 17.781 -19.328 -7.742 1 97.94 6 ILE B C 1
ATOM 2318 O O . ILE B 1 6 ? 16.891 -19.312 -6.883 1 97.94 6 ILE B O 1
ATOM 2322 N N . SER B 1 7 ? 18.719 -18.438 -7.754 1 98.38 7 SER B N 1
ATOM 2323 C CA . SER B 1 7 ? 18.812 -17.266 -6.891 1 98.38 7 SER B CA 1
ATOM 2324 C C . SER B 1 7 ? 19 -16 -7.707 1 98.38 7 SER B C 1
ATOM 2326 O O . SER B 1 7 ? 19.891 -15.938 -8.562 1 98.38 7 SER B O 1
ATOM 2328 N N . ILE B 1 8 ? 18.172 -15.07 -7.453 1 97.5 8 ILE B N 1
ATOM 2329 C CA . ILE B 1 8 ? 18.344 -13.789 -8.133 1 97.5 8 ILE B CA 1
ATOM 2330 C C . ILE B 1 8 ? 18.219 -12.656 -7.117 1 97.5 8 ILE B C 1
ATOM 2332 O O . ILE B 1 8 ? 17.688 -12.844 -6.027 1 97.5 8 ILE B O 1
ATOM 2336 N N . ARG B 1 9 ? 18.812 -11.555 -7.465 1 97.31 9 ARG B N 1
ATOM 2337 C CA . ARG B 1 9 ? 18.719 -10.336 -6.668 1 97.31 9 ARG B CA 1
ATOM 2338 C C . ARG B 1 9 ? 17.938 -9.258 -7.406 1 97.31 9 ARG B C 1
ATOM 2340 O O . ARG B 1 9 ? 18.234 -8.938 -8.562 1 97.31 9 ARG B O 1
ATOM 2347 N N . THR B 1 10 ? 16.891 -8.828 -6.797 1 96.44 10 THR B N 1
ATOM 2348 C CA . THR B 1 10 ? 16.188 -7.652 -7.305 1 96.44 10 THR B CA 1
ATOM 2349 C C . THR B 1 10 ? 16.594 -6.402 -6.531 1 96.44 10 THR B C 1
ATOM 2351 O O . THR B 1 10 ? 17.406 -6.473 -5.605 1 96.44 10 THR B O 1
ATOM 2354 N N . LYS B 1 11 ? 16.062 -5.273 -6.941 1 90.44 11 LYS B N 1
ATOM 2355 C CA . LYS B 1 11 ? 16.281 -4.016 -6.234 1 90.44 11 LYS B CA 1
ATOM 2356 C C . LYS B 1 11 ? 15.828 -4.109 -4.781 1 90.44 11 LYS B C 1
ATOM 2358 O O . LYS B 1 11 ? 16.406 -3.457 -3.904 1 90.44 11 LYS B O 1
ATOM 2363 N N . PHE B 1 12 ? 14.992 -5.043 -4.477 1 94.12 12 PHE B N 1
ATOM 2364 C CA . PHE B 1 12 ? 14.297 -5 -3.191 1 94.12 12 PHE B CA 1
ATOM 2365 C C . PHE B 1 12 ? 14.625 -6.234 -2.361 1 94.12 12 PHE B C 1
ATOM 2367 O O . PHE B 1 12 ? 14.68 -6.168 -1.132 1 94.12 12 PHE B O 1
ATOM 2374 N N . HIS B 1 13 ? 14.844 -7.352 -3.117 1 97.12 13 HIS B N 1
ATOM 2375 C CA . HIS B 1 13 ? 14.852 -8.594 -2.35 1 97.12 13 HIS B CA 1
ATOM 2376 C C . HIS B 1 13 ? 15.859 -9.586 -2.916 1 97.12 13 HIS B C 1
ATOM 2378 O O . HIS B 1 13 ? 16.266 -9.469 -4.074 1 97.12 13 HIS B O 1
ATOM 2384 N N . SER B 1 14 ? 16.328 -10.477 -2.029 1 98.19 14 SER B N 1
ATOM 2385 C CA . SER B 1 14 ? 16.891 -11.742 -2.484 1 98.19 14 SER B CA 1
ATOM 2386 C C . SER B 1 14 ? 15.797 -12.75 -2.797 1 98.19 14 SER B C 1
ATOM 2388 O O . SER B 1 14 ? 14.992 -13.094 -1.925 1 98.19 14 SER B O 1
ATOM 2390 N N . ILE B 1 15 ? 15.758 -13.211 -4.031 1 98.69 15 ILE B N 1
ATOM 2391 C CA . ILE B 1 15 ? 14.672 -14.055 -4.508 1 98.69 15 ILE B CA 1
ATOM 2392 C C . ILE B 1 15 ? 15.195 -15.453 -4.812 1 98.69 15 ILE B C 1
ATOM 2394 O O . ILE B 1 15 ? 16.172 -15.609 -5.543 1 98.69 15 ILE B O 1
ATOM 2398 N N . GLU B 1 16 ? 14.516 -16.391 -4.23 1 98.88 16 GLU B N 1
ATOM 2399 C CA . GLU B 1 16 ? 14.883 -17.797 -4.438 1 98.88 16 GLU B CA 1
ATOM 2400 C C . GLU B 1 16 ? 13.797 -18.531 -5.215 1 98.88 16 GLU B C 1
ATOM 2402 O O . GLU B 1 16 ? 12.633 -18.141 -5.199 1 98.88 16 GLU B O 1
ATOM 2407 N N . GLY B 1 17 ? 14.188 -19.547 -5.965 1 98.69 17 GLY B N 1
ATOM 2408 C CA . GLY B 1 17 ? 13.25 -20.359 -6.727 1 98.69 17 GLY B CA 1
ATOM 2409 C C . GLY B 1 17 ? 13.852 -21.656 -7.203 1 98.69 17 GLY B C 1
ATOM 2410 O O . GLY B 1 17 ? 14.875 -22.109 -6.672 1 98.69 17 GLY B O 1
ATOM 2411 N N . LEU B 1 18 ? 13.117 -22.297 -8.07 1 98.75 18 LEU B N 1
ATOM 2412 C CA . LEU B 1 18 ? 13.484 -23.578 -8.656 1 98.75 18 LEU B CA 1
ATOM 2413 C C . LEU B 1 18 ? 13.32 -23.562 -10.172 1 98.75 18 LEU B C 1
ATOM 2415 O O . LEU B 1 18 ? 12.391 -22.938 -10.688 1 98.75 18 LEU B O 1
ATOM 2419 N N . GLU B 1 19 ? 14.188 -24.25 -10.75 1 98.44 19 GLU B N 1
ATOM 2420 C CA . GLU B 1 19 ? 14.164 -24.328 -12.211 1 98.44 19 GLU B CA 1
ATOM 2421 C C . GLU B 1 19 ? 14.234 -25.781 -12.672 1 98.44 19 GLU B C 1
ATOM 2423 O O . GLU B 1 19 ? 14.984 -26.594 -12.102 1 98.44 19 GLU B O 1
ATOM 2428 N N . TRP B 1 20 ? 13.375 -26.156 -13.594 1 98.12 20 TRP B N 1
ATOM 2429 C CA . TRP B 1 20 ? 13.336 -27.453 -14.242 1 98.12 20 TRP B CA 1
ATOM 2430 C C . TRP B 1 20 ? 13.375 -27.312 -15.758 1 98.12 20 TRP B C 1
ATOM 2432 O O . TRP B 1 20 ? 13.156 -26.219 -16.297 1 98.12 20 TRP B O 1
ATOM 2442 N N . GLY B 1 21 ? 13.609 -28.469 -16.422 1 97.56 21 GLY B N 1
ATOM 2443 C CA . GLY B 1 21 ? 13.383 -28.547 -17.859 1 97.56 21 GLY B CA 1
ATOM 2444 C C . GLY B 1 21 ? 14.555 -28.062 -18.688 1 97.56 21 GLY B C 1
ATOM 2445 O O . GLY B 1 21 ? 15.711 -28.328 -18.344 1 97.56 21 GLY B O 1
ATOM 2446 N N . ASN B 1 22 ? 14.305 -27.438 -19.844 1 97.19 22 ASN B N 1
ATOM 2447 C CA . ASN B 1 22 ? 15.312 -27 -20.812 1 97.19 22 ASN B CA 1
ATOM 2448 C C . ASN B 1 22 ? 15.664 -25.531 -20.641 1 97.19 22 ASN B C 1
ATOM 2450 O O . ASN B 1 22 ? 14.867 -24.641 -20.969 1 97.19 22 ASN B O 1
ATOM 2454 N N . PRO B 1 23 ? 16.859 -25.219 -20.156 1 95.44 23 PRO B N 1
ATOM 2455 C CA . PRO B 1 23 ? 17.234 -23.828 -19.938 1 95.44 23 PRO B CA 1
ATOM 2456 C C . PRO B 1 23 ? 17.172 -22.984 -21.203 1 95.44 23 PRO B C 1
ATOM 2458 O O . PRO B 1 23 ? 17.125 -21.75 -21.141 1 95.44 23 PRO B O 1
ATOM 2461 N N . GLN B 1 24 ? 17.141 -23.656 -22.312 1 96.38 24 GLN B N 1
ATOM 2462 C CA . GLN B 1 24 ? 17.094 -22.953 -23.594 1 96.38 24 GLN B CA 1
ATOM 2463 C C . GLN B 1 24 ? 15.672 -22.922 -24.156 1 96.38 24 GLN B C 1
ATOM 2465 O O . GLN B 1 24 ? 15.43 -22.344 -25.219 1 96.38 24 GLN B O 1
ATOM 2470 N N . GLY B 1 25 ? 14.789 -23.516 -23.453 1 97.19 25 GLY B N 1
ATOM 2471 C CA . GLY B 1 25 ? 13.406 -23.562 -23.906 1 97.19 25 GLY B CA 1
ATOM 2472 C C . GLY B 1 25 ? 12.648 -22.281 -23.594 1 97.19 25 GLY B C 1
ATOM 2473 O O . GLY B 1 25 ? 13.188 -21.359 -22.953 1 97.19 25 GLY B O 1
ATOM 2474 N N . THR B 1 26 ? 11.414 -22.203 -24.141 1 97.19 26 THR B N 1
ATOM 2475 C CA . THR B 1 26 ? 10.531 -21.094 -23.828 1 97.19 26 THR B CA 1
ATOM 2476 C C . THR B 1 26 ? 10.312 -20.984 -22.312 1 97.19 26 THR B C 1
ATOM 2478 O O . THR B 1 26 ? 9.969 -21.984 -21.672 1 97.19 26 THR B O 1
ATOM 2481 N N . PRO B 1 27 ? 10.5 -19.859 -21.719 1 98.38 27 PRO B N 1
ATOM 2482 C CA . PRO B 1 27 ? 10.367 -19.75 -20.266 1 98.38 27 PRO B CA 1
ATOM 2483 C C . PRO B 1 27 ? 8.914 -19.781 -19.797 1 98.38 27 PRO B C 1
ATOM 2485 O O . PRO B 1 27 ? 8.047 -19.156 -20.406 1 98.38 27 PRO B O 1
ATOM 2488 N N . ILE B 1 28 ? 8.633 -20.578 -18.828 1 98.75 28 ILE B N 1
ATOM 2489 C CA . ILE B 1 28 ? 7.438 -20.531 -18 1 98.75 28 ILE B CA 1
ATOM 2490 C C . ILE B 1 28 ? 7.801 -20.031 -16.594 1 98.75 28 ILE B C 1
ATOM 2492 O O . ILE B 1 28 ? 8.531 -20.703 -15.867 1 98.75 28 ILE B O 1
ATOM 2496 N N . LEU B 1 29 ? 7.402 -18.875 -16.266 1 98.88 29 LEU B N 1
ATOM 2497 C CA . LEU B 1 29 ? 7.641 -18.297 -14.938 1 98.88 29 LEU B CA 1
ATOM 2498 C C . LEU B 1 29 ? 6.418 -18.453 -14.047 1 98.88 29 LEU B C 1
ATOM 2500 O O . LEU B 1 29 ? 5.32 -18.031 -14.406 1 98.88 29 LEU B O 1
ATOM 2504 N N . CYS B 1 30 ? 6.617 -19.078 -12.891 1 98.94 30 CYS B N 1
ATOM 2505 C CA . CYS B 1 30 ? 5.484 -19.484 -12.062 1 98.94 30 CYS B CA 1
ATOM 2506 C C . CYS B 1 30 ? 5.5 -18.75 -10.727 1 98.94 30 CYS B C 1
ATOM 2508 O O . CYS B 1 30 ? 6.562 -18.562 -10.125 1 98.94 30 CYS B O 1
ATOM 2510 N N . PHE B 1 31 ? 4.297 -18.375 -10.266 1 98.88 31 PHE B N 1
ATOM 2511 C CA . PHE B 1 31 ? 4.148 -17.734 -8.969 1 98.88 31 PHE B CA 1
ATOM 2512 C C . PHE B 1 31 ? 3.061 -18.406 -8.148 1 98.88 31 PHE B C 1
ATOM 2514 O O . PHE B 1 31 ? 1.961 -18.656 -8.648 1 98.88 31 PHE B O 1
ATOM 2521 N N . HIS B 1 32 ? 3.357 -18.641 -6.879 1 98.69 32 HIS B N 1
ATOM 2522 C CA . HIS B 1 32 ? 2.535 -19.453 -5.992 1 98.69 32 HIS B CA 1
ATOM 2523 C C . HIS B 1 32 ? 1.483 -18.609 -5.281 1 98.69 32 HIS B C 1
ATOM 2525 O O . HIS B 1 32 ? 1.463 -17.391 -5.426 1 98.69 32 HIS B O 1
ATOM 2531 N N . GLY B 1 33 ? 0.605 -19.312 -4.555 1 96.88 33 GLY B N 1
ATOM 2532 C CA . GLY B 1 33 ? -0.447 -18.672 -3.775 1 96.88 33 GLY B CA 1
ATOM 2533 C C . GLY B 1 33 ? 0.012 -18.234 -2.398 1 96.88 33 GLY B C 1
ATOM 2534 O O . GLY B 1 33 ? 1.167 -18.453 -2.023 1 96.88 33 GLY B O 1
ATOM 2535 N N . TRP B 1 34 ? -0.954 -17.641 -1.68 1 95.75 34 TRP B N 1
ATOM 2536 C CA . TRP B 1 34 ? -0.712 -17.094 -0.346 1 95.75 34 TRP B CA 1
ATOM 2537 C C . TRP B 1 34 ? -0.236 -18.188 0.607 1 95.75 34 TRP B C 1
ATOM 2539 O O . TRP B 1 34 ? -0.869 -19.25 0.722 1 95.75 34 TRP B O 1
ATOM 2549 N N . LEU B 1 35 ? 0.945 -18.047 1.214 1 95 35 LEU B N 1
ATOM 2550 C CA . LEU B 1 35 ? 1.575 -18.875 2.234 1 95 35 LEU B CA 1
ATOM 2551 C C . LEU B 1 35 ? 2.105 -20.172 1.628 1 95 35 LEU B C 1
ATOM 2553 O O . LEU B 1 35 ? 2.449 -21.109 2.355 1 95 35 LEU B O 1
ATOM 2557 N N . ASP B 1 36 ? 2.047 -20.281 0.321 1 97.38 36 ASP B N 1
ATOM 2558 C CA . ASP B 1 36 ? 2.732 -21.359 -0.376 1 97.38 36 ASP B CA 1
ATOM 2559 C C . ASP B 1 36 ? 4.18 -20.984 -0.691 1 97.38 36 ASP B C 1
ATOM 2561 O O . ASP B 1 36 ? 4.805 -20.234 0.056 1 97.38 36 ASP B O 1
ATOM 2565 N N . ASN B 1 37 ? 4.742 -21.703 -1.665 1 98.62 37 ASN B N 1
ATOM 2566 C CA . ASN B 1 37 ? 6.105 -21.438 -2.111 1 98.62 37 ASN B CA 1
ATOM 2567 C C . ASN B 1 37 ? 6.391 -22.094 -3.463 1 98.62 37 ASN B C 1
ATOM 2569 O O . ASN B 1 37 ? 5.48 -22.625 -4.105 1 98.62 37 ASN B O 1
ATOM 2573 N N . ALA B 1 38 ? 7.617 -21.984 -3.877 1 98.81 38 ALA B N 1
ATOM 2574 C CA . ALA B 1 38 ? 8.008 -22.391 -5.227 1 98.81 38 ALA B CA 1
ATOM 2575 C C . ALA B 1 38 ? 7.707 -23.875 -5.461 1 98.81 38 ALA B C 1
ATOM 2577 O O . ALA B 1 38 ? 7.5 -24.297 -6.602 1 98.81 38 ALA B O 1
ATOM 2578 N N . ASN B 1 39 ? 7.633 -24.641 -4.395 1 98.62 39 ASN B N 1
ATOM 2579 C CA . ASN B 1 39 ? 7.348 -26.078 -4.523 1 98.62 39 ASN B CA 1
ATOM 2580 C C . ASN B 1 39 ? 5.926 -26.328 -5.012 1 98.62 39 ASN B C 1
ATOM 2582 O O . ASN B 1 39 ? 5.586 -27.438 -5.41 1 98.62 39 ASN B O 1
ATOM 2586 N N . SER B 1 40 ? 5.121 -25.312 -4.98 1 98.19 40 SER B N 1
ATOM 2587 C CA . SER B 1 40 ? 3.738 -25.422 -5.43 1 98.19 40 SER B CA 1
ATOM 2588 C C . SER B 1 40 ? 3.666 -25.922 -6.871 1 98.19 40 SER B C 1
ATOM 2590 O O . SER B 1 40 ? 2.686 -26.547 -7.266 1 98.19 40 SER B O 1
ATOM 2592 N N . PHE B 1 41 ? 4.711 -25.719 -7.656 1 98.62 41 PHE B N 1
ATOM 2593 C CA . PHE B 1 41 ? 4.641 -26.047 -9.078 1 98.62 41 PHE B CA 1
ATOM 2594 C C . PHE B 1 41 ? 5.543 -27.234 -9.398 1 98.62 41 PHE B C 1
ATOM 2596 O O . PHE B 1 41 ? 5.645 -27.656 -10.555 1 98.62 41 PHE B O 1
ATOM 2603 N N . ALA B 1 42 ? 6.188 -27.781 -8.406 1 98 42 ALA B N 1
ATOM 2604 C CA . ALA B 1 42 ? 7.086 -28.922 -8.602 1 98 42 ALA B CA 1
ATOM 2605 C C . ALA B 1 42 ? 6.352 -30.094 -9.242 1 98 42 ALA B C 1
ATOM 2607 O O . ALA B 1 42 ? 6.844 -30.688 -10.195 1 98 42 ALA B O 1
ATOM 2608 N N . PRO B 1 43 ? 5.117 -30.406 -8.781 1 97.69 43 PRO B N 1
ATOM 2609 C CA . PRO B 1 43 ? 4.426 -31.547 -9.391 1 97.69 43 PRO B CA 1
ATOM 2610 C C . PRO B 1 43 ? 4.129 -31.328 -10.875 1 97.69 43 PRO B C 1
ATOM 2612 O O . PRO B 1 43 ? 4.055 -32.312 -11.641 1 97.69 43 PRO B O 1
ATOM 2615 N N . LEU B 1 44 ? 3.979 -30.094 -11.281 1 97.44 44 LEU B N 1
ATOM 2616 C CA . LEU B 1 44 ? 3.635 -29.75 -12.664 1 97.44 44 LEU B CA 1
ATOM 2617 C C . LEU B 1 44 ? 4.879 -29.734 -13.539 1 97.44 44 LEU B C 1
ATOM 2619 O O . LEU B 1 44 ? 4.801 -30 -14.742 1 97.44 44 LEU B O 1
ATOM 2623 N N . ALA B 1 45 ? 5.988 -29.406 -12.977 1 97.44 45 ALA B N 1
ATOM 2624 C CA . ALA B 1 45 ? 7.215 -29.125 -13.719 1 97.44 45 ALA B CA 1
ATOM 2625 C C . ALA B 1 45 ? 7.609 -30.297 -14.594 1 97.44 45 ALA B C 1
ATOM 2627 O O . ALA B 1 45 ? 8.07 -30.125 -15.727 1 97.44 45 ALA B O 1
ATOM 2628 N N . ASN B 1 46 ? 7.363 -31.484 -14.125 1 94.44 46 ASN B N 1
ATOM 2629 C CA . ASN B 1 46 ? 7.797 -32.719 -14.805 1 94.44 46 ASN B CA 1
ATOM 2630 C C . ASN B 1 46 ? 7.07 -32.906 -16.141 1 94.44 46 ASN B C 1
ATOM 2632 O O . ASN B 1 46 ? 7.527 -33.656 -17 1 94.44 46 ASN B O 1
ATOM 2636 N N . PHE B 1 47 ? 6.039 -32.25 -16.344 1 97.81 47 PHE B N 1
ATOM 2637 C CA . PHE B 1 47 ? 5.234 -32.406 -17.547 1 97.81 47 PHE B CA 1
ATOM 2638 C C . PHE B 1 47 ? 5.648 -31.406 -18.609 1 97.81 47 PHE B C 1
ATOM 2640 O O . PHE B 1 47 ? 5.102 -31.406 -19.719 1 97.81 47 PHE B O 1
ATOM 2647 N N . PHE B 1 48 ? 6.633 -30.562 -18.344 1 97.94 48 PHE B N 1
ATOM 2648 C CA . PHE B 1 48 ? 7.062 -29.516 -19.266 1 97.94 48 PHE B CA 1
ATOM 2649 C C . PHE B 1 48 ? 8.578 -29.562 -19.469 1 97.94 48 PHE B C 1
ATOM 2651 O O . PHE B 1 48 ? 9.258 -28.547 -19.312 1 97.94 48 PHE B O 1
ATOM 2658 N N . PRO B 1 49 ? 9.102 -30.703 -19.891 1 97.12 49 PRO B N 1
ATOM 2659 C CA . PRO B 1 49 ? 10.555 -30.859 -19.984 1 97.12 49 PRO B CA 1
ATOM 2660 C C . PRO B 1 49 ? 11.164 -29.984 -21.078 1 97.12 49 PRO B C 1
ATOM 2662 O O . PRO B 1 49 ? 12.359 -29.672 -21.016 1 97.12 49 PRO B O 1
ATOM 2665 N N . GLU B 1 50 ? 10.422 -29.578 -22.062 1 96.62 50 GLU B N 1
ATOM 2666 C CA . GLU B 1 50 ? 10.961 -28.812 -23.188 1 96.62 50 GLU B CA 1
ATOM 2667 C C . GLU B 1 50 ? 10.984 -27.328 -22.875 1 96.62 50 GLU B C 1
ATOM 2669 O O . GLU B 1 50 ? 11.539 -26.531 -23.641 1 96.62 50 GLU B O 1
ATOM 2674 N N . TYR B 1 51 ? 10.398 -26.906 -21.797 1 97.75 51 TYR B N 1
ATOM 2675 C CA . TYR B 1 51 ? 10.328 -25.5 -21.391 1 97.75 51 TYR B CA 1
ATOM 2676 C C . TYR B 1 51 ? 11.367 -25.203 -20.312 1 97.75 51 TYR B C 1
ATOM 2678 O O . TYR B 1 51 ? 11.812 -26.094 -19.594 1 97.75 51 TYR B O 1
ATOM 2686 N N . ARG B 1 52 ? 11.812 -23.969 -20.25 1 98.12 52 ARG B N 1
ATOM 2687 C CA . ARG B 1 52 ? 12.492 -23.469 -19.062 1 98.12 52 ARG B CA 1
ATOM 2688 C C . ARG B 1 52 ? 11.492 -23.125 -17.953 1 98.12 52 ARG B C 1
ATOM 2690 O O . ARG B 1 52 ? 10.883 -22.047 -17.984 1 98.12 52 ARG B O 1
ATOM 2697 N N . PHE B 1 53 ? 11.305 -24.078 -17.062 1 98.62 53 PHE B N 1
ATOM 2698 C CA . PHE B 1 53 ? 10.25 -24 -16.062 1 98.62 53 PHE B CA 1
ATOM 2699 C C . PHE B 1 53 ? 10.789 -23.422 -14.758 1 98.62 53 PHE B C 1
ATOM 2701 O O . PHE B 1 53 ? 11.555 -24.062 -14.047 1 98.62 53 PHE B O 1
ATOM 2708 N N . ILE B 1 54 ? 10.414 -22.172 -14.453 1 98.81 54 ILE B N 1
ATOM 2709 C CA . ILE B 1 54 ? 10.953 -21.438 -13.305 1 98.81 54 ILE B CA 1
ATOM 2710 C C . ILE B 1 54 ? 9.844 -21.156 -12.305 1 98.81 54 ILE B C 1
ATOM 2712 O O . ILE B 1 54 ? 8.812 -20.578 -12.664 1 98.81 54 ILE B O 1
ATOM 2716 N N . SER B 1 55 ? 9.969 -21.594 -11.102 1 98.88 55 SER B N 1
ATOM 2717 C CA . SER B 1 55 ? 9.047 -21.297 -10.016 1 98.88 55 SER B CA 1
ATOM 2718 C C . SER B 1 55 ? 9.719 -20.453 -8.93 1 98.88 55 SER B C 1
ATOM 2720 O O . SER B 1 55 ? 10.805 -20.812 -8.453 1 98.88 55 SER B O 1
ATOM 2722 N N . ILE B 1 56 ? 9.055 -19.391 -8.484 1 98.75 56 ILE B N 1
ATOM 2723 C CA . ILE B 1 56 ? 9.688 -18.406 -7.621 1 98.75 56 ILE B CA 1
ATOM 2724 C C . ILE B 1 56 ? 8.969 -18.359 -6.273 1 98.75 56 ILE B C 1
ATOM 2726 O O . ILE B 1 56 ? 7.746 -18.516 -6.211 1 98.75 56 ILE B O 1
ATOM 2730 N N . ASP B 1 57 ? 9.797 -18.156 -5.207 1 98.88 57 ASP B N 1
ATOM 2731 C CA . ASP B 1 57 ? 9.234 -17.766 -3.92 1 98.88 57 ASP B CA 1
ATOM 2732 C C . ASP B 1 57 ? 8.969 -16.266 -3.877 1 98.88 57 ASP B C 1
ATOM 2734 O O . ASP B 1 57 ? 9.883 -15.453 -4.031 1 98.88 57 ASP B O 1
ATOM 2738 N N . PHE B 1 58 ? 7.734 -15.898 -3.637 1 98.75 58 PHE B N 1
ATOM 2739 C CA . PHE B 1 58 ? 7.48 -14.484 -3.367 1 98.75 58 PHE B CA 1
ATOM 2740 C C . PHE B 1 58 ? 8.25 -14.023 -2.137 1 98.75 58 PHE B C 1
ATOM 2742 O O . PHE B 1 58 ? 8.492 -14.805 -1.217 1 98.75 58 PHE B O 1
ATOM 2749 N N . PRO B 1 59 ? 8.633 -12.734 -2.107 1 98.31 59 PRO B N 1
ATOM 2750 C CA . PRO B 1 59 ? 9.172 -12.219 -0.848 1 98.31 59 PRO B CA 1
ATOM 2751 C C . PRO B 1 59 ? 8.258 -12.5 0.344 1 98.31 59 PRO B C 1
ATOM 2753 O O . PRO B 1 59 ? 7.035 -12.383 0.231 1 98.31 59 PRO B O 1
ATOM 2756 N N . GLY B 1 60 ? 8.883 -12.875 1.421 1 98.06 60 GLY B N 1
ATOM 2757 C CA . GLY B 1 60 ? 8.125 -13.234 2.613 1 98.06 60 GLY B CA 1
ATOM 2758 C C . GLY B 1 60 ? 7.699 -14.688 2.635 1 98.06 60 GLY B C 1
ATOM 2759 O O . GLY B 1 60 ? 7.172 -15.172 3.641 1 98.06 60 GLY B O 1
ATOM 2760 N N . HIS B 1 61 ? 7.945 -15.422 1.533 1 98.38 61 HIS B N 1
ATOM 2761 C CA . HIS B 1 61 ? 7.586 -16.828 1.403 1 98.38 61 HIS B CA 1
ATOM 2762 C C . HIS B 1 61 ? 8.812 -17.672 1.076 1 98.38 61 HIS B C 1
ATOM 2764 O O . HIS B 1 61 ? 9.789 -17.188 0.513 1 98.38 61 HIS B O 1
ATOM 2770 N N . GLY B 1 62 ? 8.68 -18.969 1.432 1 98.31 62 GLY B N 1
ATOM 2771 C CA . GLY B 1 62 ? 9.727 -19.906 1.068 1 98.31 62 GLY B CA 1
ATOM 2772 C C . GLY B 1 62 ? 11.102 -19.469 1.527 1 98.31 62 GLY B C 1
ATOM 2773 O O . GLY B 1 62 ? 11.305 -19.172 2.705 1 98.31 62 GLY B O 1
ATOM 2774 N N . LYS B 1 63 ? 11.992 -19.422 0.533 1 98.62 63 LYS B N 1
ATOM 2775 C CA . LYS B 1 63 ? 13.383 -19.125 0.882 1 98.62 63 LYS B CA 1
ATOM 2776 C C . LYS B 1 63 ? 13.773 -17.719 0.448 1 98.62 63 LYS B C 1
ATOM 2778 O O . LYS B 1 63 ? 14.922 -17.312 0.619 1 98.62 63 LYS B O 1
ATOM 2783 N N . SER B 1 64 ? 12.797 -16.953 -0.128 1 98.69 64 SER B N 1
ATOM 2784 C CA . SER B 1 64 ? 13.055 -15.562 -0.475 1 98.69 64 SER B CA 1
ATOM 2785 C C . SER B 1 64 ? 13.125 -14.688 0.771 1 98.69 64 SER B C 1
ATOM 2787 O O . SER B 1 64 ? 12.578 -15.039 1.815 1 98.69 64 SER B O 1
ATOM 2789 N N . SER B 1 65 ? 13.789 -13.609 0.667 1 98.12 65 SER B N 1
ATOM 2790 C CA . SER B 1 65 ? 13.969 -12.719 1.812 1 98.12 65 SER B CA 1
ATOM 2791 C C . SER B 1 65 ? 12.641 -12.125 2.262 1 98.12 65 SER B C 1
ATOM 2793 O O . SER B 1 65 ? 11.719 -11.969 1.456 1 98.12 65 SER B O 1
ATOM 2795 N N . HIS B 1 66 ? 12.57 -11.82 3.504 1 97.19 66 HIS B N 1
ATOM 2796 C CA . HIS B 1 66 ? 11.469 -11.031 4.051 1 97.19 66 HIS B CA 1
ATOM 2797 C C . HIS B 1 66 ? 11.656 -9.547 3.762 1 97.19 66 HIS B C 1
ATOM 2799 O O . HIS B 1 66 ? 12.75 -9.117 3.381 1 97.19 66 HIS B O 1
ATOM 2805 N N . LYS B 1 67 ? 10.594 -8.797 3.832 1 95.69 67 LYS B N 1
ATOM 2806 C CA . LYS B 1 67 ? 10.734 -7.348 3.859 1 95.69 67 LYS B CA 1
ATOM 2807 C C . LYS B 1 67 ? 11.508 -6.895 5.094 1 95.69 67 LYS B C 1
ATOM 2809 O O . LYS B 1 67 ? 11.578 -7.617 6.09 1 95.69 67 LYS B O 1
ATOM 2814 N N . PRO B 1 68 ? 12.047 -5.668 5.016 1 93.75 68 PRO B N 1
ATOM 2815 C CA . PRO B 1 68 ? 12.742 -5.152 6.199 1 93.75 68 PRO B CA 1
ATOM 2816 C C . PRO B 1 68 ? 11.836 -5.105 7.434 1 93.75 68 PRO B C 1
ATOM 2818 O O . PRO B 1 68 ? 10.617 -5.02 7.305 1 93.75 68 PRO B O 1
ATOM 2821 N N . GLU B 1 69 ? 12.531 -5.129 8.523 1 90 69 GLU B N 1
ATOM 2822 C CA . GLU B 1 69 ? 11.773 -4.996 9.773 1 90 69 GLU B CA 1
ATOM 2823 C C . GLU B 1 69 ? 10.992 -3.688 9.805 1 90 69 GLU B C 1
ATOM 2825 O O . GLU B 1 69 ? 11.383 -2.707 9.164 1 90 69 GLU B O 1
ATOM 2830 N N . ASN B 1 70 ? 9.867 -3.668 10.406 1 86.81 70 ASN B N 1
ATOM 2831 C CA . ASN B 1 70 ? 9.039 -2.482 10.594 1 86.81 70 ASN B CA 1
ATOM 2832 C C . ASN B 1 70 ? 8.477 -1.976 9.266 1 86.81 70 ASN B C 1
ATOM 2834 O O . ASN B 1 70 ? 8.469 -0.77 9.016 1 86.81 70 ASN B O 1
ATOM 2838 N N . SER B 1 71 ? 8.273 -2.881 8.383 1 91.88 71 SER B N 1
ATOM 2839 C CA . SER B 1 71 ? 7.559 -2.58 7.148 1 91.88 71 SER B CA 1
ATOM 2840 C C . SER B 1 71 ? 6.332 -3.471 6.992 1 91.88 71 SER B C 1
ATOM 2842 O O . SER B 1 71 ? 6.164 -4.441 7.73 1 91.88 71 SER B O 1
ATOM 2844 N N . VAL B 1 72 ? 5.504 -3.068 6.094 1 93.19 72 VAL B N 1
ATOM 2845 C CA . VAL B 1 72 ? 4.238 -3.764 5.891 1 93.19 72 VAL B CA 1
ATOM 2846 C C . VAL B 1 72 ? 4.207 -4.383 4.496 1 93.19 72 VAL B C 1
ATOM 2848 O O . VAL B 1 72 ? 4.777 -3.828 3.551 1 93.19 72 VAL B O 1
ATOM 2851 N N . TYR B 1 73 ? 3.582 -5.594 4.41 1 94.19 73 TYR B N 1
ATOM 2852 C CA . TYR B 1 73 ? 3.367 -6.203 3.105 1 94.19 73 TYR B CA 1
ATOM 2853 C C . TYR B 1 73 ? 2.094 -5.676 2.459 1 94.19 73 TYR B C 1
ATOM 2855 O O . TYR B 1 73 ? 1.03 -5.664 3.084 1 94.19 73 TYR B O 1
ATOM 2863 N N . TYR B 1 74 ? 2.227 -5.234 1.273 1 93.25 74 TYR B N 1
ATOM 2864 C CA . TYR B 1 74 ? 1.087 -4.797 0.475 1 93.25 74 TYR B CA 1
ATOM 2865 C C . TYR B 1 74 ? 0.827 -5.762 -0.676 1 93.25 74 TYR B C 1
ATOM 2867 O O . TYR B 1 74 ? 1.754 -6.148 -1.392 1 93.25 74 TYR B O 1
ATOM 2875 N N . PHE B 1 75 ? -0.436 -6.098 -0.842 1 92.88 75 PHE B N 1
ATOM 2876 C CA . PHE B 1 75 ? -0.825 -7.016 -1.907 1 92.88 75 PHE B CA 1
ATOM 2877 C C . PHE B 1 75 ? -0.37 -6.492 -3.266 1 92.88 75 PHE B C 1
ATOM 2879 O O . PHE B 1 75 ? 0.248 -7.223 -4.043 1 92.88 75 PHE B O 1
ATOM 2886 N N . THR B 1 76 ? -0.586 -5.234 -3.551 1 90.25 76 THR B N 1
ATOM 2887 C CA . THR B 1 76 ? -0.305 -4.629 -4.852 1 90.25 76 THR B CA 1
ATOM 2888 C C . THR B 1 76 ? 1.197 -4.582 -5.109 1 90.25 76 THR B C 1
ATOM 2890 O O . THR B 1 76 ? 1.632 -4.512 -6.262 1 90.25 76 THR B O 1
ATOM 2893 N N . GLU B 1 77 ? 1.967 -4.551 -4.07 1 94.31 77 GLU B N 1
ATOM 2894 C CA . GLU B 1 77 ? 3.414 -4.449 -4.23 1 94.31 77 GLU B CA 1
ATOM 2895 C C . GLU B 1 77 ? 3.986 -5.703 -4.891 1 94.31 77 GLU B C 1
ATOM 2897 O O . GLU B 1 77 ? 5.082 -5.668 -5.453 1 94.31 77 GLU B O 1
ATOM 2902 N N . TYR B 1 78 ? 3.232 -6.84 -4.809 1 97.06 78 TYR B N 1
ATOM 2903 C CA . TYR B 1 78 ? 3.691 -8.062 -5.457 1 97.06 78 TYR B CA 1
ATOM 2904 C C . TYR B 1 78 ? 3.689 -7.914 -6.973 1 97.06 78 TYR B C 1
ATOM 2906 O O . TYR B 1 78 ? 4.375 -8.664 -7.676 1 97.06 78 TYR B O 1
ATOM 2914 N N . ALA B 1 79 ? 2.879 -6.992 -7.484 1 97.5 79 ALA B N 1
ATOM 2915 C CA . ALA B 1 79 ? 2.973 -6.676 -8.906 1 97.5 79 ALA B CA 1
ATOM 2916 C C . ALA B 1 79 ? 4.352 -6.125 -9.258 1 97.5 79 ALA B C 1
ATOM 2918 O O . ALA B 1 79 ? 4.945 -6.512 -10.266 1 97.5 79 ALA B O 1
ATOM 2919 N N . LEU B 1 80 ? 4.855 -5.219 -8.383 1 97.25 80 LEU B N 1
ATOM 2920 C CA . LEU B 1 80 ? 6.207 -4.691 -8.531 1 97.25 80 LEU B CA 1
ATOM 2921 C C . LEU B 1 80 ? 7.234 -5.812 -8.5 1 97.25 80 LEU B C 1
ATOM 2923 O O . LEU B 1 80 ? 8.188 -5.812 -9.281 1 97.25 80 LEU B O 1
ATOM 2927 N N . GLU B 1 81 ? 7.012 -6.816 -7.664 1 97.62 81 GLU B N 1
ATOM 2928 C CA . GLU B 1 81 ? 7.938 -7.934 -7.52 1 97.62 81 GLU B CA 1
ATOM 2929 C C . GLU B 1 81 ? 7.973 -8.789 -8.781 1 97.62 81 GLU B C 1
ATOM 2931 O O . GLU B 1 81 ? 9.047 -9.188 -9.234 1 97.62 81 GLU B O 1
ATOM 2936 N N . ILE B 1 82 ? 6.801 -9.062 -9.32 1 98.56 82 ILE B N 1
ATOM 2937 C CA . ILE B 1 82 ? 6.738 -9.883 -10.523 1 98.56 82 ILE B CA 1
ATOM 2938 C C . ILE B 1 82 ? 7.504 -9.195 -11.656 1 98.56 82 ILE B C 1
ATOM 2940 O O . ILE B 1 82 ? 8.297 -9.828 -12.352 1 98.56 82 ILE B O 1
ATOM 2944 N N . VAL B 1 83 ? 7.316 -7.898 -11.812 1 98.25 83 VAL B N 1
ATOM 2945 C CA . VAL B 1 83 ? 7.992 -7.156 -12.867 1 98.25 83 VAL B CA 1
ATOM 2946 C C . VAL B 1 83 ? 9.492 -7.133 -12.609 1 98.25 83 VAL B C 1
ATOM 2948 O O . VAL B 1 83 ? 10.297 -7.379 -13.516 1 98.25 83 VAL B O 1
ATOM 2951 N N . SER B 1 84 ? 9.906 -6.883 -11.336 1 97.69 84 SER B N 1
ATOM 2952 C CA . SER B 1 84 ? 11.312 -6.82 -10.961 1 97.69 84 SER B CA 1
ATOM 2953 C C . SER B 1 84 ? 12.008 -8.156 -11.195 1 97.69 84 SER B C 1
ATOM 2955 O O . SER B 1 84 ? 13.125 -8.203 -11.703 1 97.69 84 SER B O 1
ATOM 2957 N N . ILE B 1 85 ? 11.352 -9.227 -10.859 1 98.5 85 ILE B N 1
ATOM 2958 C CA . ILE B 1 85 ? 11.906 -10.57 -11.008 1 98.5 85 ILE B CA 1
ATOM 2959 C C . ILE B 1 85 ? 12.055 -10.906 -12.484 1 98.5 85 ILE B C 1
ATOM 2961 O O . ILE B 1 85 ? 13.086 -11.438 -12.906 1 98.5 85 ILE B O 1
ATOM 2965 N N . THR B 1 86 ? 11.023 -10.594 -13.25 1 98.19 86 THR B N 1
ATOM 2966 C CA . THR B 1 86 ? 11.062 -10.82 -14.688 1 98.19 86 THR B CA 1
ATOM 2967 C C . THR B 1 86 ? 12.25 -10.086 -15.312 1 98.19 86 THR B C 1
ATOM 2969 O O . THR B 1 86 ? 12.969 -10.656 -16.141 1 98.19 86 THR B O 1
ATOM 2972 N N . GLN B 1 87 ? 12.453 -8.836 -14.898 1 96.81 87 GLN B N 1
ATOM 2973 C CA . GLN B 1 87 ? 13.57 -8.039 -15.398 1 96.81 87 GLN B CA 1
ATOM 2974 C C . GLN B 1 87 ? 14.906 -8.641 -14.984 1 96.81 87 GLN B C 1
ATOM 2976 O O . GLN B 1 87 ? 15.828 -8.742 -15.797 1 96.81 87 GLN B O 1
ATOM 2981 N N . ALA B 1 88 ? 15.008 -9.062 -13.766 1 97.38 88 ALA B N 1
ATOM 2982 C CA . ALA B 1 88 ? 16.25 -9.641 -13.258 1 97.38 88 ALA B CA 1
ATOM 2983 C C . ALA B 1 88 ? 16.609 -10.922 -14 1 97.38 88 ALA B C 1
ATOM 2985 O O . ALA B 1 88 ? 17.781 -11.227 -14.195 1 97.38 88 ALA B O 1
ATOM 2986 N N . LEU B 1 89 ? 15.562 -11.633 -14.445 1 97.62 89 LEU B N 1
ATOM 2987 C CA . LEU B 1 89 ? 15.766 -12.891 -15.156 1 97.62 89 LEU B CA 1
ATOM 2988 C C . LEU B 1 89 ? 15.977 -12.648 -16.641 1 97.62 89 LEU B C 1
ATOM 2990 O O . LEU B 1 89 ? 16.328 -13.57 -17.391 1 97.62 89 LEU B O 1
ATOM 2994 N N . GLY B 1 90 ? 15.727 -11.453 -17.047 1 96.88 90 GLY B N 1
ATOM 2995 C CA . GLY B 1 90 ? 15.883 -11.102 -18.453 1 96.88 90 GLY B CA 1
ATOM 2996 C C . GLY B 1 90 ? 14.875 -11.789 -19.359 1 96.88 90 GLY B C 1
ATOM 2997 O O . GLY B 1 90 ? 15.203 -12.18 -20.469 1 96.88 90 GLY B O 1
ATOM 2998 N N . LEU B 1 91 ? 13.695 -11.953 -18.844 1 96.88 91 LEU B N 1
ATOM 2999 C CA . LEU B 1 91 ? 12.703 -12.688 -19.609 1 96.88 91 LEU B CA 1
ATOM 3000 C C . LEU B 1 91 ? 11.898 -11.758 -20.516 1 96.88 91 LEU B C 1
ATOM 3002 O O . LEU B 1 91 ? 11.477 -10.68 -20.078 1 96.88 91 LEU B O 1
ATOM 3006 N N . GLU B 1 92 ? 11.766 -12.117 -21.688 1 93.81 92 GLU B N 1
ATOM 3007 C CA . GLU B 1 92 ? 10.891 -11.484 -22.672 1 93.81 92 GLU B CA 1
ATOM 3008 C C . GLU B 1 92 ? 10.078 -12.523 -23.438 1 93.81 92 GLU B C 1
ATOM 3010 O O . GLU B 1 92 ? 10.57 -13.625 -23.719 1 93.81 92 GLU B O 1
ATOM 3015 N N . ASN B 1 93 ? 8.875 -12.25 -23.734 1 94.5 93 ASN B N 1
ATOM 3016 C CA . ASN B 1 93 ? 8.008 -13.164 -24.469 1 94.5 93 ASN B CA 1
ATOM 3017 C C . ASN B 1 93 ? 7.938 -14.531 -23.812 1 94.5 93 ASN B C 1
ATOM 3019 O O . ASN B 1 93 ? 8.297 -15.539 -24.406 1 94.5 93 ASN B O 1
ATOM 3023 N N . PHE B 1 94 ? 7.48 -14.562 -22.656 1 98 94 PHE B N 1
ATOM 3024 C CA . PHE B 1 94 ? 7.465 -15.758 -21.828 1 98 94 PHE B CA 1
ATOM 3025 C C . PHE B 1 94 ? 6.047 -16.094 -21.391 1 98 94 PHE B C 1
ATOM 3027 O O . PHE B 1 94 ? 5.113 -15.336 -21.656 1 98 94 PHE B O 1
ATOM 3034 N N . ILE B 1 95 ? 5.867 -17.281 -20.844 1 98.75 95 ILE B N 1
ATOM 3035 C CA . ILE B 1 95 ? 4.594 -17.75 -20.312 1 98.75 95 ILE B CA 1
ATOM 3036 C C . ILE B 1 95 ? 4.547 -17.5 -18.797 1 98.75 95 ILE B C 1
ATOM 3038 O O . ILE B 1 95 ? 5.48 -17.844 -18.078 1 98.75 95 ILE B O 1
ATOM 3042 N N . LEU B 1 96 ? 3.572 -16.781 -18.359 1 98.81 96 LEU B N 1
ATOM 3043 C CA . LEU B 1 96 ? 3.352 -16.547 -16.938 1 98.81 96 LEU B CA 1
ATOM 3044 C C . LEU B 1 96 ? 2.27 -17.469 -16.391 1 98.81 96 LEU B C 1
ATOM 3046 O O . LEU B 1 96 ? 1.156 -17.516 -16.922 1 98.81 96 LEU B O 1
ATOM 3050 N N . MET B 1 97 ? 2.592 -18.281 -15.469 1 98.94 97 MET B N 1
ATOM 3051 C CA . MET B 1 97 ? 1.671 -19.219 -14.828 1 98.94 97 MET B CA 1
ATOM 3052 C C . MET B 1 97 ? 1.591 -18.953 -13.328 1 98.94 97 MET B C 1
ATOM 3054 O O . MET B 1 97 ? 2.617 -18.859 -12.656 1 98.94 97 MET B O 1
ATOM 3058 N N . ALA B 1 98 ? 0.368 -18.875 -12.82 1 98.81 98 ALA B N 1
ATOM 3059 C CA . ALA B 1 98 ? 0.278 -18.484 -11.406 1 98.81 98 ALA B CA 1
ATOM 3060 C C . ALA B 1 98 ? -0.956 -19.109 -10.758 1 98.81 98 ALA B C 1
ATOM 3062 O O . ALA B 1 98 ? -1.952 -19.375 -11.43 1 98.81 98 ALA B O 1
ATOM 3063 N N . HIS B 1 99 ? -0.854 -19.297 -9.477 1 97.44 99 HIS B N 1
ATOM 3064 C CA . HIS B 1 99 ? -1.912 -19.922 -8.688 1 97.44 99 HIS B CA 1
ATOM 3065 C C . HIS B 1 99 ? -2.439 -18.969 -7.621 1 97.44 99 HIS B C 1
ATOM 3067 O O . HIS B 1 99 ? -1.658 -18.328 -6.91 1 97.44 99 HIS B O 1
ATOM 3073 N N . SER B 1 100 ? -3.76 -18.859 -7.492 1 95.5 100 SER B N 1
ATOM 3074 C CA . SER B 1 100 ? -4.441 -18.203 -6.383 1 95.5 100 SER B CA 1
ATOM 3075 C C . SER B 1 100 ? -3.939 -16.766 -6.195 1 95.5 100 SER B C 1
ATOM 3077 O O . SER B 1 100 ? -4.039 -15.945 -7.109 1 95.5 100 SER B O 1
ATOM 3079 N N . MET B 1 101 ? -3.191 -16.438 -5.125 1 96.19 101 MET B N 1
ATOM 3080 C CA . MET B 1 101 ? -2.635 -15.102 -4.922 1 96.19 101 MET B CA 1
ATOM 3081 C C . MET B 1 101 ? -1.752 -14.695 -6.098 1 96.19 101 MET B C 1
ATOM 3083 O O . MET B 1 101 ? -1.85 -13.57 -6.594 1 96.19 101 MET B O 1
ATOM 3087 N N . GLY B 1 102 ? -0.918 -15.641 -6.492 1 97.94 102 GLY B N 1
ATOM 3088 C CA . GLY B 1 102 ? -0.089 -15.367 -7.656 1 97.94 102 GLY B CA 1
ATOM 3089 C C . GLY B 1 102 ? -0.895 -15.07 -8.906 1 97.94 102 GLY B C 1
ATOM 3090 O O . GLY B 1 102 ? -0.529 -14.195 -9.695 1 97.94 102 GLY B O 1
ATOM 3091 N N . ALA B 1 103 ? -1.953 -15.773 -9.062 1 97.44 103 ALA B N 1
ATOM 3092 C CA . ALA B 1 103 ? -2.82 -15.562 -10.219 1 97.44 103 ALA B CA 1
ATOM 3093 C C . ALA B 1 103 ? -3.514 -14.203 -10.141 1 97.44 103 ALA B C 1
ATOM 3095 O O . ALA B 1 103 ? -3.635 -13.508 -11.148 1 97.44 103 ALA B O 1
ATOM 3096 N N . ALA B 1 104 ? -3.936 -13.891 -8.961 1 96.5 104 ALA B N 1
ATOM 3097 C CA . ALA B 1 104 ? -4.586 -12.602 -8.758 1 96.5 104 ALA B CA 1
ATOM 3098 C C . ALA B 1 104 ? -3.65 -11.453 -9.125 1 96.5 104 ALA B C 1
ATOM 3100 O O . ALA B 1 104 ? -4.027 -10.555 -9.891 1 96.5 104 ALA B O 1
ATOM 3101 N N . ILE B 1 105 ? -2.471 -11.531 -8.664 1 97.69 105 ILE B N 1
ATOM 3102 C CA . ILE B 1 105 ? -1.497 -10.477 -8.906 1 97.69 105 ILE B CA 1
ATOM 3103 C C . ILE B 1 105 ? -1.084 -10.484 -10.375 1 97.69 105 ILE B C 1
ATOM 3105 O O . ILE B 1 105 ? -0.874 -9.43 -10.977 1 97.69 105 ILE B O 1
ATOM 3109 N N . SER B 1 106 ? -0.942 -11.664 -10.914 1 98.44 106 SER B N 1
ATOM 3110 C CA . SER B 1 106 ? -0.554 -11.789 -12.312 1 98.44 106 SER B CA 1
ATOM 3111 C C . SER B 1 106 ? -1.614 -11.195 -13.234 1 98.44 106 SER B C 1
ATOM 3113 O O . SER B 1 106 ? -1.291 -10.648 -14.289 1 98.44 106 SER B O 1
ATOM 3115 N N . THR B 1 107 ? -2.863 -11.312 -12.828 1 97.44 107 THR B N 1
ATOM 3116 C CA . THR B 1 107 ? -3.934 -10.656 -13.57 1 97.44 107 THR B CA 1
ATOM 3117 C C . THR B 1 107 ? -3.707 -9.148 -13.633 1 97.44 107 THR B C 1
ATOM 3119 O O . THR B 1 107 ? -3.781 -8.547 -14.703 1 97.44 107 THR B O 1
ATOM 3122 N N . LEU B 1 108 ? -3.381 -8.562 -12.508 1 98.06 108 LEU B N 1
ATOM 3123 C CA . LEU B 1 108 ? -3.135 -7.125 -12.461 1 98.06 108 LEU B CA 1
ATOM 3124 C C . LEU B 1 108 ? -1.931 -6.75 -13.32 1 98.06 108 LEU B C 1
ATOM 3126 O O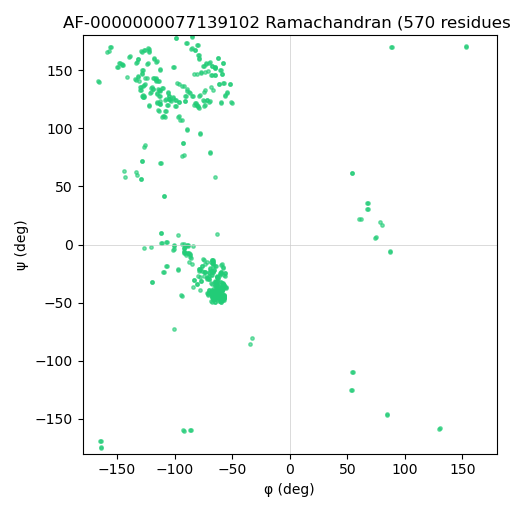 . LEU B 1 108 ? -2.004 -5.82 -14.125 1 98.06 108 LEU B O 1
ATOM 3130 N N . VAL B 1 109 ? -0.894 -7.504 -13.219 1 98.12 109 VAL B N 1
ATOM 3131 C CA . VAL B 1 109 ? 0.348 -7.195 -13.914 1 98.12 109 VAL B CA 1
ATOM 3132 C C . VAL B 1 109 ? 0.133 -7.316 -15.422 1 98.12 109 VAL B C 1
ATOM 3134 O O . VAL B 1 109 ? 0.639 -6.496 -16.203 1 98.12 109 VAL B O 1
ATOM 3137 N N . ALA B 1 110 ? -0.557 -8.32 -15.781 1 98.19 110 ALA B N 1
ATOM 3138 C CA . ALA B 1 110 ? -0.846 -8.492 -17.203 1 98.19 110 ALA B CA 1
ATOM 3139 C C . ALA B 1 110 ? -1.616 -7.297 -17.75 1 98.19 110 ALA B C 1
ATOM 3141 O O . ALA B 1 110 ? -1.418 -6.898 -18.906 1 98.19 110 ALA B O 1
ATOM 3142 N N . GLY B 1 111 ? -2.436 -6.711 -16.906 1 98 111 GLY B N 1
ATOM 3143 C CA . GLY B 1 111 ? -3.234 -5.562 -17.312 1 98 111 GLY B CA 1
ATOM 3144 C C . GLY B 1 111 ? -2.434 -4.277 -17.391 1 98 111 GLY B C 1
ATOM 3145 O O . GLY B 1 111 ? -2.898 -3.283 -17.953 1 98 111 GLY B O 1
ATOM 3146 N N . THR B 1 112 ? -1.274 -4.211 -16.766 1 96.56 112 THR B N 1
ATOM 3147 C CA . THR B 1 112 ? -0.398 -3.049 -16.859 1 96.56 112 THR B CA 1
ATOM 3148 C C . THR B 1 112 ? 0.353 -3.051 -18.188 1 96.56 112 THR B C 1
ATOM 3150 O O . THR B 1 112 ? 0.913 -2.029 -18.594 1 96.56 112 THR B O 1
ATOM 3153 N N . ASN B 1 113 ? 0.472 -4.207 -18.828 1 89 113 ASN B N 1
ATOM 3154 C CA . ASN B 1 113 ? 1.193 -4.461 -20.062 1 89 113 ASN B CA 1
ATOM 3155 C C . ASN B 1 113 ? 2.678 -4.141 -19.938 1 89 113 ASN B C 1
ATOM 3157 O O . ASN B 1 113 ? 3.311 -3.686 -20.891 1 89 113 ASN B O 1
ATOM 3161 N N . LEU B 1 114 ? 3.211 -4.117 -18.75 1 96.5 114 LEU B N 1
ATOM 3162 C CA . LEU B 1 114 ? 4.633 -3.932 -18.484 1 96.5 114 LEU B CA 1
ATOM 3163 C C . LEU B 1 114 ? 5.43 -5.168 -18.875 1 96.5 114 LEU B C 1
ATOM 3165 O O . LEU B 1 114 ? 6.652 -5.105 -19.016 1 96.5 114 LEU B O 1
ATOM 3169 N N . LEU B 1 115 ? 4.648 -6.266 -19.078 1 96.62 115 LEU B N 1
ATOM 3170 C CA . LEU B 1 115 ? 5.285 -7.523 -19.438 1 96.62 115 LEU B CA 1
ATOM 3171 C C . LEU B 1 115 ? 4.879 -7.945 -20.844 1 96.62 115 LEU B C 1
ATOM 3173 O O . LEU B 1 115 ? 3.729 -7.766 -21.25 1 96.62 115 LEU B O 1
ATOM 3177 N N . LYS B 1 116 ? 5.816 -8.461 -21.547 1 94.94 116 LYS B N 1
ATOM 3178 C CA . LYS B 1 116 ? 5.516 -9.117 -22.812 1 94.94 116 LYS B CA 1
ATOM 3179 C C . LYS B 1 116 ? 5.219 -10.602 -22.609 1 94.94 116 LYS B C 1
ATOM 3181 O O . LYS B 1 116 ? 6.137 -11.422 -22.578 1 94.94 116 LYS B O 1
ATOM 3186 N N . LEU B 1 117 ? 3.975 -10.914 -22.562 1 97.31 117 LEU B N 1
ATOM 3187 C CA . LEU B 1 117 ? 3.562 -12.273 -22.25 1 97.31 117 LEU B CA 1
ATOM 3188 C C . LEU B 1 117 ? 3.168 -13.031 -23.516 1 97.31 117 LEU B C 1
ATOM 3190 O O . LEU B 1 117 ? 2.367 -12.531 -24.312 1 97.31 117 LEU B O 1
ATOM 3194 N N . LYS B 1 118 ? 3.781 -14.148 -23.672 1 97.44 118 LYS B N 1
ATOM 3195 C CA . LYS B 1 118 ? 3.33 -15.055 -24.719 1 97.44 118 LYS B CA 1
ATOM 3196 C C . LYS B 1 118 ? 1.949 -15.625 -24.406 1 97.44 118 LYS B C 1
ATOM 3198 O O . LYS B 1 118 ? 1.058 -15.617 -25.25 1 97.44 118 LYS B O 1
ATOM 3203 N N . GLN B 1 119 ? 1.793 -16.109 -23.266 1 98.31 119 GLN B N 1
ATOM 3204 C CA . GLN B 1 119 ? 0.544 -16.625 -22.719 1 98.31 119 GLN B CA 1
ATOM 3205 C C . GLN B 1 119 ? 0.449 -16.391 -21.219 1 98.31 119 GLN B C 1
ATOM 3207 O O . GLN B 1 119 ? 1.469 -16.219 -20.547 1 98.31 119 GLN B O 1
ATOM 3212 N N . LEU B 1 120 ? -0.778 -16.359 -20.719 1 98.56 120 LEU B N 1
ATOM 3213 C CA . LEU B 1 120 ? -1.085 -16.219 -19.312 1 98.56 120 LEU B CA 1
ATOM 3214 C C . LEU B 1 120 ? -1.932 -17.391 -18.812 1 98.56 120 LEU B C 1
ATOM 3216 O O . LEU B 1 120 ? -2.996 -17.672 -19.375 1 98.56 120 LEU B O 1
ATOM 3220 N N . ILE B 1 121 ? -1.409 -18.109 -17.875 1 98.81 121 ILE B N 1
ATOM 3221 C CA . ILE B 1 121 ? -2.125 -19.234 -17.297 1 98.81 121 ILE B CA 1
ATOM 3222 C C . ILE B 1 121 ? -2.461 -18.953 -15.828 1 98.81 121 ILE B C 1
ATOM 3224 O O . ILE B 1 121 ? -1.564 -18.828 -14.992 1 98.81 121 ILE B O 1
ATOM 3228 N N . LEU B 1 122 ? -3.695 -18.859 -15.539 1 97.81 122 LEU B N 1
ATOM 3229 C CA . LEU B 1 122 ? -4.191 -18.547 -14.203 1 97.81 122 LEU B CA 1
ATOM 3230 C C . LEU B 1 122 ? -4.926 -19.734 -13.594 1 97.81 122 LEU B C 1
ATOM 3232 O O . LEU B 1 122 ? -5.891 -20.234 -14.164 1 97.81 122 LEU B O 1
ATOM 3236 N N . ILE B 1 123 ? -4.414 -20.094 -12.445 1 97.19 123 ILE B N 1
ATOM 3237 C CA . ILE B 1 123 ? -5.012 -21.234 -11.75 1 97.19 123 ILE B CA 1
ATOM 3238 C C . ILE B 1 123 ? -5.727 -20.75 -10.484 1 97.19 123 ILE B C 1
ATOM 3240 O O . ILE B 1 123 ? -5.09 -20.234 -9.57 1 97.19 123 ILE B O 1
ATOM 3244 N N . GLU B 1 124 ? -7.062 -20.781 -10.438 1 95.44 124 GLU B N 1
ATOM 3245 C CA . GLU B 1 124 ? -7.922 -20.625 -9.266 1 95.44 124 GLU B CA 1
ATOM 3246 C C . GLU B 1 124 ? -8.078 -19.141 -8.906 1 95.44 124 GLU B C 1
ATOM 3248 O O . GLU B 1 124 ? -8.461 -18.812 -7.781 1 95.44 124 GLU B O 1
ATOM 3253 N N . ALA B 1 125 ? -7.75 -18.203 -9.852 1 95.38 125 ALA B N 1
ATOM 3254 C CA . ALA B 1 125 ? -8.062 -16.797 -9.617 1 95.38 125 ALA B CA 1
ATOM 3255 C C . ALA B 1 125 ? -7.949 -15.984 -10.906 1 95.38 125 ALA B C 1
ATOM 3257 O O . ALA B 1 125 ? -7.051 -16.234 -11.719 1 95.38 125 ALA B O 1
ATOM 3258 N N . LEU B 1 126 ? -8.812 -15.102 -11.109 1 96.12 126 LEU B N 1
ATOM 3259 C CA . LEU B 1 126 ? -8.781 -14.047 -12.125 1 96.12 126 LEU B CA 1
ATOM 3260 C C . LEU B 1 126 ? -8.961 -12.68 -11.477 1 96.12 126 LEU B C 1
ATOM 3262 O O . LEU B 1 126 ? -10.07 -12.148 -11.422 1 96.12 126 LEU B O 1
ATOM 3266 N N . GLY B 1 127 ? -7.781 -12.133 -11.023 1 95.25 127 GLY B N 1
ATOM 3267 C CA . GLY B 1 127 ? -7.812 -10.898 -10.25 1 95.25 127 GLY B CA 1
ATOM 3268 C C . GLY B 1 127 ? -7.992 -11.141 -8.758 1 95.25 127 GLY B C 1
ATOM 3269 O O . GLY B 1 127 ? -8.281 -12.258 -8.336 1 95.25 127 GLY B O 1
ATOM 3270 N N . PRO B 1 128 ? -7.828 -10.078 -7.977 1 94.81 128 PRO B N 1
ATOM 3271 C CA . PRO B 1 128 ? -7.906 -10.211 -6.523 1 94.81 128 PRO B CA 1
ATOM 3272 C C . PRO B 1 128 ? -9.336 -10.125 -6 1 94.81 128 PRO B C 1
ATOM 3274 O O . PRO B 1 128 ? -10.258 -9.789 -6.75 1 94.81 128 PRO B O 1
ATOM 3277 N N . LEU B 1 129 ? -9.453 -10.492 -4.703 1 91.94 129 LEU B N 1
ATOM 3278 C CA . LEU B 1 129 ? -10.711 -10.227 -4.016 1 91.94 129 LEU B CA 1
ATOM 3279 C C . LEU B 1 129 ? -11.008 -8.734 -3.973 1 91.94 129 LEU B C 1
ATOM 3281 O O . LEU B 1 129 ? -10.094 -7.922 -3.785 1 91.94 129 LEU B O 1
ATOM 3285 N N . THR B 1 130 ? -12.211 -8.391 -4.199 1 93.56 130 THR B N 1
ATOM 3286 C CA . THR B 1 130 ? -12.664 -7.008 -4.168 1 93.56 130 THR B CA 1
ATOM 3287 C C . THR B 1 130 ? -13.711 -6.805 -3.078 1 93.56 130 THR B C 1
ATOM 3289 O O . THR B 1 130 ? -14.234 -7.777 -2.523 1 93.56 130 THR B O 1
ATOM 3292 N N . ASN B 1 131 ? -13.883 -5.605 -2.699 1 93.12 131 ASN B N 1
ATOM 3293 C CA . ASN B 1 131 ? -14.953 -5.223 -1.786 1 93.12 131 ASN B CA 1
ATOM 3294 C C . ASN B 1 131 ? -15.727 -4.012 -2.299 1 93.12 131 ASN B C 1
ATOM 3296 O O . ASN B 1 131 ? -15.234 -3.279 -3.162 1 93.12 131 ASN B O 1
ATOM 3300 N N . VAL B 1 132 ? -16.906 -3.879 -1.772 1 95.75 132 VAL B N 1
ATOM 3301 C CA . VAL B 1 132 ? -17.703 -2.703 -2.104 1 95.75 132 VAL B CA 1
ATOM 3302 C C . VAL B 1 132 ? -17.047 -1.454 -1.516 1 95.75 132 VAL B C 1
ATOM 3304 O O . VAL B 1 132 ? -16.344 -1.529 -0.501 1 95.75 132 VAL B O 1
ATOM 3307 N N . SER B 1 133 ? -17.312 -0.378 -2.135 1 96.44 133 SER B N 1
ATOM 3308 C CA . SER B 1 133 ? -16.688 0.882 -1.755 1 96.44 133 SER B CA 1
ATOM 3309 C C . SER B 1 133 ? -16.969 1.228 -0.298 1 96.44 133 SER B C 1
ATOM 3311 O O . SER B 1 133 ? -16.125 1.776 0.399 1 96.44 133 SER B O 1
ATOM 3313 N N . GLN B 1 134 ? -18.141 0.874 0.197 1 97.31 134 GLN B N 1
ATOM 3314 C CA . GLN B 1 134 ? -18.609 1.236 1.533 1 97.31 134 GLN B CA 1
ATOM 3315 C C . GLN B 1 134 ? -17.781 0.527 2.607 1 97.31 134 GLN B C 1
ATOM 3317 O O . GLN B 1 134 ? -17.812 0.917 3.777 1 97.31 134 GLN B O 1
ATOM 3322 N N . SER B 1 135 ? -17.047 -0.487 2.197 1 97.31 135 SER B N 1
ATOM 3323 C CA . SER B 1 135 ? -16.281 -1.264 3.172 1 97.31 135 SER B CA 1
ATOM 3324 C C . SER B 1 135 ? -14.875 -0.711 3.34 1 97.31 135 SER B C 1
ATOM 3326 O O . SER B 1 135 ? -14.117 -1.182 4.191 1 97.31 135 SER B O 1
ATOM 3328 N N . ALA B 1 136 ? -14.516 0.309 2.586 1 97.62 136 ALA B N 1
ATOM 3329 C CA . ALA B 1 136 ? -13.141 0.808 2.555 1 97.62 136 ALA B CA 1
ATOM 3330 C C . ALA B 1 136 ? -12.68 1.223 3.947 1 97.62 136 ALA B C 1
ATOM 3332 O O . ALA B 1 136 ? -11.586 0.846 4.383 1 97.62 136 ALA B O 1
ATOM 3333 N N . PRO B 1 137 ? -13.523 1.956 4.754 1 98.19 137 PRO B N 1
ATOM 3334 C CA . PRO B 1 137 ? -13.07 2.332 6.094 1 98.19 137 PRO B CA 1
ATOM 3335 C C . PRO B 1 137 ? -12.82 1.125 6.996 1 98.19 137 PRO B C 1
ATOM 3337 O O . PRO B 1 137 ? -11.875 1.123 7.785 1 98.19 137 PRO B O 1
ATOM 3340 N N . ASP B 1 138 ? -13.672 0.1 6.875 1 97.94 138 ASP B N 1
ATOM 3341 C CA . ASP B 1 138 ? -13.516 -1.104 7.684 1 97.94 138 ASP B CA 1
ATOM 3342 C C . ASP B 1 138 ? -12.219 -1.837 7.336 1 97.94 138 ASP B C 1
ATOM 3344 O O . ASP B 1 138 ? -11.539 -2.35 8.219 1 97.94 138 ASP B O 1
ATOM 3348 N N . ILE B 1 139 ? -11.961 -1.891 6.086 1 96.69 139 ILE B N 1
ATOM 3349 C CA . ILE B 1 139 ? -10.766 -2.572 5.602 1 96.69 139 ILE B CA 1
ATOM 3350 C C . ILE B 1 139 ? -9.516 -1.903 6.18 1 96.69 139 ILE B C 1
ATOM 3352 O O . ILE B 1 139 ? -8.648 -2.576 6.734 1 96.69 139 ILE B O 1
ATOM 3356 N N . MET B 1 140 ? -9.414 -0.6 6.113 1 97.56 140 MET B N 1
ATOM 3357 C CA . MET B 1 140 ? -8.273 0.127 6.66 1 97.56 140 MET B CA 1
ATOM 3358 C C . MET B 1 140 ? -8.195 -0.036 8.18 1 97.56 140 MET B C 1
ATOM 3360 O O . MET B 1 140 ? -7.121 -0.25 8.727 1 97.56 140 MET B O 1
ATOM 3364 N N . THR B 1 141 ? -9.375 0.043 8.844 1 97.81 141 THR B N 1
ATOM 3365 C CA . THR B 1 141 ? -9.453 -0.083 10.297 1 97.81 141 THR B CA 1
ATOM 3366 C C . THR B 1 141 ? -8.867 -1.412 10.758 1 97.81 141 THR B C 1
ATOM 3368 O O . THR B 1 141 ? -8.008 -1.441 11.641 1 97.81 141 THR B O 1
ATOM 3371 N N . GLU B 1 142 ? -9.281 -2.434 10.109 1 96.19 142 GLU B N 1
ATOM 3372 C CA . GLU B 1 142 ? -8.852 -3.77 10.516 1 96.19 142 GLU B CA 1
ATOM 3373 C C . GLU B 1 142 ? -7.359 -3.971 10.258 1 96.19 142 GLU B C 1
ATOM 3375 O O . GLU B 1 142 ? -6.66 -4.57 11.078 1 96.19 142 GLU B O 1
ATOM 3380 N N . ALA B 1 143 ? -6.895 -3.506 9.141 1 96 143 ALA B N 1
ATOM 3381 C CA . ALA B 1 143 ? -5.473 -3.613 8.828 1 96 143 ALA B CA 1
ATOM 3382 C C . ALA B 1 143 ? -4.625 -2.91 9.891 1 96 143 ALA B C 1
ATOM 3384 O O . ALA B 1 143 ? -3.67 -3.488 10.414 1 96 143 ALA B O 1
ATOM 3385 N N . ILE B 1 144 ? -4.988 -1.678 10.273 1 96.81 144 ILE B N 1
ATOM 3386 C CA . ILE B 1 144 ? -4.227 -0.883 11.234 1 96.81 144 ILE B CA 1
ATOM 3387 C C . ILE B 1 144 ? -4.254 -1.555 12.602 1 96.81 144 ILE B C 1
ATOM 3389 O O . ILE B 1 144 ? -3.223 -1.671 13.266 1 96.81 144 ILE B O 1
ATOM 3393 N N . LYS B 1 145 ? -5.414 -2.047 12.984 1 95.5 145 LYS B N 1
ATOM 3394 C CA . LYS B 1 145 ? -5.539 -2.723 14.273 1 95.5 145 LYS B CA 1
ATOM 3395 C C . LYS B 1 145 ? -4.629 -3.947 14.344 1 95.5 145 LYS B C 1
ATOM 3397 O O . LYS B 1 145 ? -3.945 -4.16 15.344 1 95.5 145 LYS B O 1
ATOM 3402 N N . GLN B 1 146 ? -4.621 -4.703 13.273 1 93.44 146 GLN B N 1
ATOM 3403 C CA . GLN B 1 146 ? -3.826 -5.926 13.258 1 93.44 146 GLN B CA 1
ATOM 3404 C C . GLN B 1 146 ? -2.334 -5.609 13.305 1 93.44 146 GLN B C 1
ATOM 3406 O O . GLN B 1 146 ? -1.571 -6.297 13.992 1 93.44 146 GLN B O 1
ATOM 3411 N N . ILE B 1 147 ? -1.933 -4.605 12.602 1 93.5 147 ILE B N 1
ATOM 3412 C CA . ILE B 1 147 ? -0.519 -4.262 12.484 1 93.5 147 ILE B CA 1
ATOM 3413 C C . ILE B 1 147 ? -0.018 -3.697 13.812 1 93.5 147 ILE B C 1
ATOM 3415 O O . ILE B 1 147 ? 1.07 -4.051 14.273 1 93.5 147 ILE B O 1
ATOM 3419 N N . LEU B 1 148 ? -0.792 -2.844 14.445 1 93.19 148 LEU B N 1
ATOM 3420 C CA . LEU B 1 148 ? -0.354 -2.164 15.656 1 93.19 148 LEU B CA 1
ATOM 3421 C C . LEU B 1 148 ? -0.514 -3.07 16.875 1 93.19 148 LEU B C 1
ATOM 3423 O O . LEU B 1 148 ? 0.261 -2.979 17.828 1 93.19 148 LEU B O 1
ATOM 3427 N N . HIS B 1 149 ? -1.54 -3.895 16.844 1 89.19 149 HIS B N 1
ATOM 3428 C CA . HIS B 1 149 ? -1.819 -4.77 17.969 1 89.19 149 HIS B CA 1
ATOM 3429 C C . HIS B 1 149 ? -1.987 -6.219 17.516 1 89.19 149 HIS B C 1
ATOM 3431 O O . HIS B 1 149 ? -3.07 -6.793 17.656 1 89.19 149 HIS B O 1
ATOM 3437 N N . PRO B 1 150 ? -0.837 -6.707 17.172 1 81.38 150 PRO B N 1
ATOM 3438 C CA . PRO B 1 150 ? -0.931 -8.094 16.703 1 81.38 150 PRO B CA 1
ATOM 3439 C C . PRO B 1 150 ? -1.276 -9.07 17.812 1 81.38 150 PRO B C 1
ATOM 3441 O O . PRO B 1 150 ? -0.693 -9.008 18.906 1 81.38 150 PRO B O 1
ATOM 3444 N N . ARG B 1 151 ? -2.58 -9.203 18.266 1 66.69 151 ARG B N 1
ATOM 3445 C CA . ARG B 1 151 ? -2.971 -10.07 19.375 1 66.69 151 ARG B CA 1
ATOM 3446 C C . ARG B 1 151 ? -2.088 -11.312 19.438 1 66.69 151 ARG B C 1
ATOM 3448 O O . ARG B 1 151 ? -1.63 -11.703 20.516 1 66.69 151 ARG B O 1
ATOM 3455 N N . GLY B 1 152 ? -2.139 -12.352 18.797 1 59.62 152 GLY B N 1
ATOM 3456 C CA . GLY B 1 152 ? -1.9 -13.766 19.062 1 59.62 152 GLY B CA 1
ATOM 3457 C C . GLY B 1 152 ? -0.919 -14.398 18.094 1 59.62 152 GLY B C 1
ATOM 3458 O O . GLY B 1 152 ? -0.594 -15.578 18.219 1 59.62 152 GLY B O 1
ATOM 3459 N N . LYS B 1 153 ? -0.444 -13.656 17.109 1 62.97 153 LYS B N 1
ATOM 3460 C CA . LYS B 1 153 ? 0.178 -14.625 16.203 1 62.97 153 LYS B CA 1
ATOM 3461 C C . LYS B 1 153 ? 1.66 -14.797 16.531 1 62.97 153 LYS B C 1
ATOM 3463 O O . LYS B 1 153 ? 2.426 -13.828 16.5 1 62.97 153 LYS B O 1
ATOM 3468 N N . LYS B 1 154 ? 1.913 -15.711 17.453 1 70.88 154 LYS B N 1
ATOM 3469 C CA . LYS B 1 154 ? 3.281 -16.094 17.797 1 70.88 154 LYS B CA 1
ATOM 3470 C C . LYS B 1 154 ? 3.846 -17.094 16.797 1 70.88 154 LYS B C 1
ATOM 3472 O O . LYS B 1 154 ? 3.09 -17.781 16.094 1 70.88 154 LYS B O 1
ATOM 3477 N N . GLU B 1 155 ? 5.137 -16.906 16.641 1 78.69 155 GLU B N 1
ATOM 3478 C CA . GLU B 1 155 ? 5.852 -17.859 15.805 1 78.69 155 GLU B CA 1
ATOM 3479 C C . GLU B 1 155 ? 5.539 -19.297 16.219 1 78.69 155 GLU B C 1
ATOM 3481 O O . GLU B 1 155 ? 5.543 -19.625 17.406 1 78.69 155 GLU B O 1
ATOM 3486 N N . THR B 1 156 ? 5.031 -20.016 15.266 1 84.31 156 THR B N 1
ATOM 3487 C CA . THR B 1 156 ? 4.703 -21.406 15.492 1 84.31 156 THR B CA 1
ATOM 3488 C C . THR B 1 156 ? 5.914 -22.297 15.242 1 84.31 156 THR B C 1
ATOM 3490 O O . THR B 1 156 ? 6.68 -22.062 14.305 1 84.31 156 THR B O 1
ATOM 3493 N N . TYR B 1 157 ? 6.211 -23.172 16.188 1 92.19 157 TYR B N 1
ATOM 3494 C CA . TYR B 1 157 ? 7.23 -24.203 16 1 92.19 157 TYR B CA 1
ATOM 3495 C C . TYR B 1 157 ? 6.609 -25.594 16.031 1 92.19 157 TYR B C 1
ATOM 3497 O O . TYR B 1 157 ? 5.809 -25.906 16.906 1 92.19 157 TYR B O 1
ATOM 3505 N N . PHE B 1 158 ? 6.961 -26.328 15 1 94.75 158 PHE B N 1
ATOM 3506 C CA . PHE B 1 158 ? 6.496 -27.719 14.938 1 94.75 158 PHE B CA 1
ATOM 3507 C C . PHE B 1 158 ? 7.562 -28.672 15.469 1 94.75 158 PHE B C 1
ATOM 3509 O O . PHE B 1 158 ? 8.75 -28.516 15.164 1 94.75 158 PHE B O 1
ATOM 3516 N N . PRO B 1 159 ? 7.145 -29.656 16.234 1 94.44 159 PRO B N 1
ATOM 3517 C CA . PRO B 1 159 ? 8.125 -30.609 16.75 1 94.44 159 PRO B CA 1
ATOM 3518 C C . PRO B 1 159 ? 8.695 -31.516 15.664 1 94.44 159 PRO B C 1
ATOM 3520 O O . PRO B 1 159 ? 9.812 -32 15.797 1 94.44 159 PRO B O 1
ATOM 3523 N N . ASP B 1 160 ? 7.902 -31.75 14.695 1 94.75 160 ASP B N 1
ATOM 3524 C CA . ASP B 1 160 ? 8.336 -32.625 13.602 1 94.75 160 ASP B CA 1
ATOM 3525 C C . ASP B 1 160 ? 7.57 -32.312 12.32 1 94.75 160 ASP B C 1
ATOM 3527 O O . ASP B 1 160 ? 6.641 -31.5 12.328 1 94.75 160 ASP B O 1
ATOM 3531 N N . MET B 1 161 ? 8.055 -32.906 11.273 1 95.44 161 MET B N 1
ATOM 3532 C CA . MET B 1 161 ? 7.484 -32.656 9.953 1 95.44 161 MET B CA 1
ATOM 3533 C C . MET B 1 161 ? 6.039 -33.125 9.875 1 95.44 161 MET B C 1
ATOM 3535 O O . MET B 1 161 ? 5.203 -32.5 9.227 1 95.44 161 MET B O 1
ATOM 3539 N N . GLU B 1 162 ? 5.746 -34.156 10.5 1 96 162 GLU B N 1
ATOM 3540 C CA . GLU B 1 162 ? 4.391 -34.719 10.492 1 96 162 GLU B CA 1
ATOM 3541 C C . GLU B 1 162 ? 3.391 -33.719 11.07 1 96 162 GLU B C 1
ATOM 3543 O O . GLU B 1 162 ? 2.307 -33.531 10.516 1 96 162 GLU B O 1
ATOM 3548 N N . SER B 1 163 ? 3.789 -33.156 12.133 1 95.06 163 SER B N 1
ATOM 3549 C CA . SER B 1 163 ? 2.938 -32.125 12.75 1 95.06 163 SER B CA 1
ATOM 3550 C C . SER B 1 163 ? 2.742 -30.938 11.836 1 95.06 163 SER B C 1
ATOM 3552 O O . SER B 1 163 ? 1.638 -30.391 11.734 1 95.06 163 SER B O 1
ATOM 3554 N N . ALA B 1 164 ? 3.793 -30.547 11.164 1 94.69 164 ALA B N 1
ATOM 3555 C CA . ALA B 1 164 ? 3.727 -29.422 10.227 1 94.69 164 ALA B CA 1
ATOM 3556 C C . ALA B 1 164 ? 2.779 -29.734 9.07 1 94.69 164 ALA B C 1
ATOM 3558 O O . ALA B 1 164 ? 1.929 -28.906 8.727 1 94.69 164 ALA B O 1
ATOM 3559 N N . VAL B 1 165 ? 2.904 -30.875 8.578 1 96.38 165 VAL B N 1
ATOM 3560 C CA . VAL B 1 165 ? 2.084 -31.312 7.449 1 96.38 165 VAL B CA 1
ATOM 3561 C C . VAL B 1 165 ? 0.621 -31.391 7.875 1 96.38 165 VAL B C 1
ATOM 3563 O O . VAL B 1 165 ? -0.277 -31 7.133 1 96.38 165 VAL B O 1
ATOM 3566 N N . THR B 1 166 ? 0.347 -31.859 9.055 1 94.62 166 THR B N 1
ATOM 3567 C CA . THR B 1 166 ? -1.007 -32 9.578 1 94.62 166 THR B CA 1
ATOM 3568 C C . THR B 1 166 ? -1.686 -30.625 9.68 1 94.62 166 THR B C 1
ATOM 3570 O O . THR B 1 166 ? -2.85 -30.484 9.305 1 94.62 166 THR B O 1
ATOM 3573 N N . ILE B 1 167 ? -0.949 -29.75 10.164 1 91.56 167 ILE B N 1
ATOM 3574 C CA . ILE B 1 167 ? -1.498 -28.406 10.297 1 91.56 167 ILE B CA 1
ATOM 3575 C C . ILE B 1 167 ? -1.782 -27.812 8.922 1 91.56 167 ILE B C 1
ATOM 3577 O O . ILE B 1 167 ? -2.816 -27.172 8.711 1 91.56 167 ILE B O 1
ATOM 3581 N N . ARG B 1 168 ? -0.856 -28.016 7.996 1 92.75 168 ARG B N 1
ATOM 3582 C CA . ARG B 1 168 ? -1.059 -27.531 6.637 1 92.75 168 ARG B CA 1
ATOM 3583 C C . ARG B 1 168 ? -2.283 -28.188 6 1 92.75 168 ARG B C 1
ATOM 3585 O O . ARG B 1 168 ? -3.014 -27.531 5.246 1 92.75 168 ARG B O 1
ATOM 3592 N N . LEU B 1 169 ? -2.527 -29.422 6.262 1 92.12 169 LEU B N 1
ATOM 3593 C CA . LEU B 1 169 ? -3.67 -30.156 5.73 1 92.12 169 LEU B CA 1
ATOM 3594 C C . LEU B 1 169 ? -4.98 -29.578 6.25 1 92.12 169 LEU B C 1
ATOM 3596 O O . LEU B 1 169 ? -5.984 -29.547 5.531 1 92.12 169 LEU B O 1
ATOM 3600 N N . LYS B 1 170 ? -4.98 -29.062 7.414 1 86.81 170 LYS B N 1
ATOM 3601 C CA . LYS B 1 170 ? -6.172 -28.469 8.016 1 86.81 170 LYS B CA 1
ATOM 3602 C C . LYS B 1 170 ? -6.484 -27.109 7.391 1 86.81 170 LYS B C 1
ATOM 3604 O O . LYS B 1 170 ? -7.645 -26.703 7.352 1 86.81 170 LYS B O 1
ATOM 3609 N N . ALA B 1 171 ? -5.508 -26.516 6.855 1 78.44 171 ALA B N 1
ATOM 3610 C CA . ALA B 1 171 ? -5.645 -25.141 6.355 1 78.44 171 ALA B CA 1
ATOM 3611 C C . ALA B 1 171 ? -6.051 -25.141 4.887 1 78.44 171 ALA B C 1
ATOM 3613 O O . ALA B 1 171 ? -6.379 -24.078 4.332 1 78.44 171 ALA B O 1
ATOM 3614 N N . GLY B 1 172 ? -6.062 -26.25 4.324 1 74.12 172 GLY B N 1
ATOM 3615 C CA . GLY B 1 172 ? -6.355 -26.234 2.898 1 74.12 172 GLY B CA 1
ATOM 3616 C C . GLY B 1 172 ? -6.895 -27.547 2.375 1 74.12 172 GLY B C 1
ATOM 3617 O O . GLY B 1 172 ? -6.844 -28.562 3.07 1 74.12 172 GLY B O 1
ATOM 3618 N N . ASP B 1 173 ? -7.422 -27.422 1.166 1 83.62 173 ASP B N 1
ATOM 3619 C CA . ASP B 1 173 ? -7.969 -28.594 0.488 1 83.62 173 ASP B CA 1
ATOM 3620 C C . ASP B 1 173 ? -6.922 -29.234 -0.416 1 83.62 173 ASP B C 1
ATOM 3622 O O . ASP B 1 173 ? -6.918 -29.016 -1.628 1 83.62 173 ASP B O 1
ATOM 3626 N N . MET B 1 174 ? -5.965 -29.953 0.171 1 92.56 174 MET B N 1
ATOM 3627 C CA . MET B 1 174 ? -4.93 -30.641 -0.596 1 92.56 174 MET B CA 1
ATOM 3628 C C . MET B 1 174 ? -4.66 -32.031 -0.018 1 92.56 174 MET B C 1
ATOM 3630 O O . MET B 1 174 ? -5.102 -32.344 1.089 1 92.56 174 MET B O 1
ATOM 3634 N N . ASN B 1 175 ? -4.043 -32.844 -0.804 1 95.06 175 ASN B N 1
ATOM 3635 C CA . ASN B 1 175 ? -3.689 -34.156 -0.284 1 95.06 175 ASN B CA 1
ATOM 3636 C C . ASN B 1 175 ? -2.396 -34.125 0.524 1 95.06 175 ASN B C 1
ATOM 3638 O O . ASN B 1 175 ? -1.721 -33.094 0.564 1 95.06 175 ASN B O 1
ATOM 3642 N N . GLU B 1 176 ? -2.129 -35.125 1.211 1 96.31 176 GLU B N 1
ATOM 3643 C CA . GLU B 1 176 ? -0.99 -35.188 2.123 1 96.31 176 GLU B CA 1
ATOM 3644 C C . GLU B 1 176 ? 0.328 -35.031 1.374 1 96.31 176 GLU B C 1
ATOM 3646 O O . GLU B 1 176 ? 1.253 -34.375 1.873 1 96.31 176 GLU B O 1
ATOM 3651 N N . GLU B 1 177 ? 0.419 -35.594 0.237 1 96.75 177 GLU B N 1
ATOM 3652 C CA . GLU B 1 177 ? 1.637 -35.5 -0.56 1 96.75 177 GLU B CA 1
ATOM 3653 C C . GLU B 1 177 ? 1.915 -34.031 -0.941 1 96.75 177 GLU B C 1
ATOM 3655 O O . GLU B 1 177 ? 3.047 -33.562 -0.813 1 96.75 177 GLU B O 1
ATOM 3660 N N . SER B 1 178 ? 0.905 -33.375 -1.403 1 97.25 178 SER B N 1
ATOM 3661 C CA . SER B 1 178 ? 1.031 -31.969 -1.781 1 97.25 178 SER B CA 1
ATOM 3662 C C . SER B 1 178 ? 1.417 -31.109 -0.584 1 97.25 178 SER B C 1
ATOM 3664 O O . SER B 1 178 ? 2.301 -30.25 -0.687 1 97.25 178 SER B O 1
ATOM 3666 N N . ALA B 1 179 ? 0.776 -31.344 0.546 1 97.31 179 ALA B N 1
ATOM 3667 C CA . ALA B 1 179 ? 1.107 -30.609 1.766 1 97.31 179 ALA B CA 1
ATOM 3668 C C . ALA B 1 179 ? 2.564 -30.844 2.162 1 97.31 179 ALA B C 1
ATOM 3670 O O . ALA B 1 179 ? 3.256 -29.891 2.562 1 97.31 179 ALA B O 1
ATOM 3671 N N . SER B 1 180 ? 2.971 -32.062 2.006 1 97.56 180 SER B N 1
ATOM 3672 C CA . SER B 1 180 ? 4.344 -32.406 2.354 1 97.56 180 SER B CA 1
ATOM 3673 C C . SER B 1 180 ? 5.34 -31.688 1.457 1 97.56 180 SER B C 1
ATOM 3675 O O . SER B 1 180 ? 6.363 -31.188 1.934 1 97.56 180 SER B O 1
ATOM 3677 N N . ILE B 1 181 ? 5.031 -31.625 0.201 1 97.44 181 ILE B N 1
ATOM 3678 C CA . ILE B 1 181 ? 5.887 -30.953 -0.77 1 97.44 181 ILE B CA 1
ATOM 3679 C C . ILE B 1 181 ? 6.02 -29.484 -0.404 1 97.44 181 ILE B C 1
ATOM 3681 O O . ILE B 1 181 ? 7.125 -28.938 -0.389 1 97.44 181 ILE B O 1
ATOM 3685 N N . LEU B 1 182 ? 4.949 -28.812 -0.06 1 97.69 182 LEU B N 1
ATOM 3686 C CA . LEU B 1 182 ? 4.969 -27.406 0.314 1 97.69 182 LEU B CA 1
ATOM 3687 C C . LEU B 1 182 ? 5.762 -27.203 1.6 1 97.69 182 LEU B C 1
ATOM 3689 O O . LEU B 1 182 ? 6.578 -26.281 1.687 1 97.69 182 LEU B O 1
ATOM 3693 N N . MET B 1 183 ? 5.531 -28.094 2.578 1 96.88 183 MET B N 1
ATOM 3694 C CA . MET B 1 183 ? 6.145 -27.906 3.889 1 96.88 183 MET B CA 1
ATOM 3695 C C . MET B 1 183 ? 7.641 -28.188 3.838 1 96.88 183 MET B C 1
ATOM 3697 O O . MET B 1 183 ? 8.422 -27.594 4.578 1 96.88 183 MET B O 1
ATOM 3701 N N . ASP B 1 184 ? 8.016 -29.062 2.922 1 97.25 184 ASP B N 1
ATOM 3702 C CA . ASP B 1 184 ? 9.438 -29.359 2.76 1 97.25 184 ASP B CA 1
ATOM 3703 C C . ASP B 1 184 ? 10.234 -28.078 2.496 1 97.25 184 ASP B C 1
ATOM 3705 O O . ASP B 1 184 ? 11.336 -27.922 3.02 1 97.25 184 ASP B O 1
ATOM 3709 N N . ARG B 1 185 ? 9.648 -27.219 1.771 1 97.88 185 ARG B N 1
ATOM 3710 C CA . ARG B 1 185 ? 10.328 -25.969 1.445 1 97.88 185 ARG B CA 1
ATOM 3711 C C . ARG B 1 185 ? 9.898 -24.844 2.391 1 97.88 185 ARG B C 1
ATOM 3713 O O . ARG B 1 185 ? 10.641 -23.891 2.596 1 97.88 185 ARG B O 1
ATOM 3720 N N . GLY B 1 186 ? 8.766 -24.984 3 1 97.44 186 GLY B N 1
ATOM 3721 C CA . GLY B 1 186 ? 8.156 -23.906 3.758 1 97.44 186 GLY B CA 1
ATOM 3722 C C . GLY B 1 186 ? 8.609 -23.859 5.207 1 97.44 186 GLY B C 1
ATOM 3723 O O . GLY B 1 186 ? 8.211 -22.984 5.961 1 97.44 186 GLY B O 1
ATOM 3724 N N . ILE B 1 187 ? 9.477 -24.828 5.59 1 97.06 187 ILE B N 1
ATOM 3725 C CA . ILE B 1 187 ? 9.906 -24.891 6.984 1 97.06 187 ILE B CA 1
ATOM 3726 C C . ILE B 1 187 ? 11.43 -24.922 7.059 1 97.06 187 ILE B C 1
ATOM 3728 O O . ILE B 1 187 ? 12.094 -25.359 6.109 1 97.06 187 ILE B O 1
ATOM 3732 N N . GLU B 1 188 ? 11.906 -24.406 8.094 1 96.62 188 GLU B N 1
ATOM 3733 C CA . GLU B 1 188 ? 13.344 -24.469 8.383 1 96.62 188 GLU B CA 1
ATOM 3734 C C . GLU B 1 188 ? 13.602 -25.094 9.75 1 96.62 188 GLU B C 1
ATOM 3736 O O . GLU B 1 188 ? 12.844 -24.875 10.695 1 96.62 188 GLU B O 1
ATOM 3741 N N . LYS B 1 189 ? 14.633 -25.844 9.828 1 95.12 189 LYS B N 1
ATOM 3742 C CA . LYS B 1 189 ? 15.039 -26.453 11.094 1 95.12 189 LYS B CA 1
ATOM 3743 C C . LYS B 1 189 ? 15.758 -25.438 11.977 1 95.12 189 LYS B C 1
ATOM 3745 O O . LYS B 1 189 ? 16.656 -24.719 11.516 1 95.12 189 LYS B O 1
ATOM 3750 N N . THR B 1 190 ? 15.281 -25.344 13.164 1 93.94 190 THR B N 1
ATOM 3751 C CA . THR B 1 190 ? 15.922 -24.516 14.172 1 93.94 190 THR B CA 1
ATOM 3752 C C . THR B 1 190 ? 16.156 -25.297 15.453 1 93.94 190 THR B C 1
ATOM 3754 O O . THR B 1 190 ? 15.641 -26.406 15.617 1 93.94 190 THR B O 1
ATOM 3757 N N . PRO B 1 191 ? 16.969 -24.781 16.344 1 93.31 191 PRO B N 1
ATOM 3758 C CA . PRO B 1 191 ? 17.156 -25.453 17.625 1 93.31 191 PRO B CA 1
ATOM 3759 C C . PRO B 1 191 ? 15.844 -25.672 18.375 1 93.31 191 PRO B C 1
ATOM 3761 O O . PRO B 1 191 ? 15.734 -26.594 19.172 1 93.31 191 PRO B O 1
ATOM 3764 N N . ARG B 1 192 ? 14.906 -24.891 18.172 1 91.88 192 ARG B N 1
ATOM 3765 C CA . ARG B 1 192 ? 13.625 -24.953 18.875 1 91.88 192 ARG B CA 1
ATOM 3766 C C . ARG B 1 192 ? 12.648 -25.859 18.141 1 91.88 192 ARG B C 1
ATOM 3768 O O . ARG B 1 192 ? 11.547 -26.125 18.625 1 91.88 192 ARG B O 1
ATOM 3775 N N . GLY B 1 193 ? 13.016 -26.328 16.922 1 94.12 193 GLY B N 1
ATOM 3776 C CA . GLY B 1 193 ? 12.141 -27.141 16.094 1 94.12 193 GLY B CA 1
ATOM 3777 C C . GLY B 1 193 ? 12.039 -26.625 14.664 1 94.12 193 GLY B C 1
ATOM 3778 O O . GLY B 1 193 ? 12.961 -25.969 14.172 1 94.12 193 GLY B O 1
ATOM 3779 N N . LEU B 1 194 ? 10.922 -27.094 14.102 1 96.25 194 LEU B N 1
ATOM 3780 C CA . LEU B 1 194 ? 10.688 -26.656 12.727 1 96.25 194 LEU B CA 1
ATOM 3781 C C . LEU B 1 194 ? 9.867 -25.375 12.688 1 96.25 194 LEU B C 1
ATOM 3783 O O . LEU B 1 194 ? 8.766 -25.328 13.242 1 96.25 194 LEU B O 1
ATOM 3787 N N . LYS B 1 195 ? 10.414 -24.391 12.055 1 96.19 195 LYS B N 1
ATOM 3788 C CA . LYS B 1 195 ? 9.781 -23.078 11.992 1 96.19 195 LYS B CA 1
ATOM 3789 C C . LYS B 1 195 ? 9.328 -22.75 10.57 1 96.19 195 LYS B C 1
ATOM 3791 O O . LYS B 1 195 ? 10.094 -22.938 9.617 1 96.19 195 LYS B O 1
ATOM 3796 N N . PRO B 1 196 ? 8.102 -22.281 10.422 1 95.81 196 PRO B N 1
ATOM 3797 C CA . PRO B 1 196 ? 7.727 -21.812 9.094 1 95.81 196 PRO B CA 1
ATOM 3798 C C . PRO B 1 196 ? 8.641 -20.703 8.586 1 95.81 196 PRO B C 1
ATOM 3800 O O . PRO B 1 196 ? 9.031 -19.812 9.352 1 95.81 196 PRO B O 1
ATOM 3803 N N . ARG B 1 197 ? 8.977 -20.781 7.301 1 97.31 197 ARG B N 1
ATOM 3804 C CA . ARG B 1 197 ? 9.859 -19.781 6.688 1 97.31 197 ARG B CA 1
ATOM 3805 C C . ARG B 1 197 ? 9.102 -18.5 6.371 1 97.31 197 ARG B C 1
ATOM 3807 O O . ARG B 1 197 ? 9.703 -17.438 6.242 1 97.31 197 ARG B O 1
ATOM 3814 N N . ARG B 1 198 ? 7.785 -18.594 6.266 1 95.56 198 ARG B N 1
ATOM 3815 C CA . ARG B 1 198 ? 6.969 -17.453 5.883 1 95.56 198 ARG B CA 1
ATOM 3816 C C . ARG B 1 198 ? 7.043 -16.344 6.938 1 95.56 198 ARG B C 1
ATOM 3818 O O . ARG B 1 198 ? 7.168 -16.641 8.133 1 95.56 198 ARG B O 1
ATOM 3825 N N . ASP B 1 199 ? 6.988 -15.109 6.531 1 95.81 199 ASP B N 1
ATOM 3826 C CA . ASP B 1 199 ? 6.902 -13.945 7.414 1 95.81 199 ASP B CA 1
ATOM 3827 C C . ASP B 1 199 ? 5.52 -13.852 8.055 1 95.81 199 ASP B C 1
ATOM 3829 O O . ASP B 1 199 ? 4.504 -13.836 7.355 1 95.81 199 ASP B O 1
ATOM 3833 N N . ILE B 1 200 ? 5.469 -13.805 9.383 1 92.94 200 ILE B N 1
ATOM 3834 C CA . ILE B 1 200 ? 4.211 -13.781 10.117 1 92.94 200 ILE B CA 1
ATOM 3835 C C . ILE B 1 200 ? 3.396 -12.555 9.711 1 92.94 200 ILE B C 1
ATOM 3837 O O . ILE B 1 200 ? 2.166 -12.57 9.773 1 92.94 200 ILE B O 1
ATOM 3841 N N . ARG B 1 201 ? 4.016 -11.453 9.195 1 93.56 201 ARG B N 1
ATOM 3842 C CA . ARG B 1 201 ? 3.35 -10.219 8.797 1 93.56 201 ARG B CA 1
ATOM 3843 C C . ARG B 1 201 ? 2.445 -10.453 7.59 1 93.56 201 ARG B C 1
ATOM 3845 O O . ARG B 1 201 ? 1.589 -9.617 7.277 1 93.56 201 ARG B O 1
ATOM 3852 N N . LEU B 1 202 ? 2.629 -11.602 6.902 1 95.06 202 LEU B N 1
ATOM 3853 C CA . LEU B 1 202 ? 1.813 -11.922 5.734 1 95.06 202 LEU B CA 1
ATOM 3854 C C . LEU B 1 202 ? 0.361 -12.164 6.133 1 95.06 202 LEU B C 1
ATOM 3856 O O . LEU B 1 202 ? -0.53 -12.156 5.281 1 95.06 202 LEU B O 1
ATOM 3860 N N . HIS B 1 203 ? 0.12 -12.312 7.406 1 91.75 203 HIS B N 1
ATOM 3861 C CA . HIS B 1 203 ? -1.222 -12.633 7.879 1 91.75 203 HIS B CA 1
ATOM 3862 C C . HIS B 1 203 ? -2.037 -11.367 8.117 1 91.75 203 HIS B C 1
ATOM 3864 O O . HIS B 1 203 ? -3.236 -11.438 8.391 1 91.75 203 HIS B O 1
ATOM 3870 N N . PHE B 1 204 ? -1.406 -10.211 8.023 1 91.38 204 PHE B N 1
ATOM 3871 C CA . PHE B 1 204 ? -2.137 -8.961 8.227 1 91.38 204 PHE B CA 1
ATOM 3872 C C . PHE B 1 204 ? -2.967 -8.609 7 1 91.38 204 PHE B C 1
ATOM 3874 O O . PHE B 1 204 ? -2.537 -8.836 5.867 1 91.38 204 PHE B O 1
ATOM 3881 N N . ASN B 1 205 ? -4.051 -7.996 7.25 1 89.69 205 ASN B N 1
ATOM 3882 C CA . ASN B 1 205 ? -4.953 -7.598 6.176 1 89.69 205 ASN B CA 1
ATOM 3883 C C . ASN B 1 205 ? -4.359 -6.477 5.328 1 89.69 205 ASN B C 1
ATOM 3885 O O . ASN B 1 205 ? -3.537 -5.699 5.812 1 89.69 205 ASN B O 1
ATOM 3889 N N . SER B 1 206 ? -4.863 -6.418 4.145 1 89.19 206 SER B N 1
ATOM 3890 C CA . SER B 1 206 ? -4.477 -5.324 3.26 1 89.19 206 SER B CA 1
ATOM 3891 C C . SER B 1 206 ? -5.117 -4.012 3.695 1 89.19 206 SER B C 1
ATOM 3893 O O . SER B 1 206 ? -6.25 -3.998 4.188 1 89.19 206 SER B O 1
ATOM 3895 N N . PHE B 1 207 ? -4.371 -2.912 3.436 1 91.19 207 PHE B N 1
ATOM 3896 C CA . PHE B 1 207 ? -4.887 -1.586 3.748 1 91.19 207 PHE B CA 1
ATOM 3897 C C . PHE B 1 207 ? -5.965 -1.177 2.75 1 91.19 207 PHE B C 1
ATOM 3899 O O . PHE B 1 207 ? -6.77 -0.286 3.027 1 91.19 207 PHE B O 1
ATOM 3906 N N . PHE B 1 208 ? -5.859 -1.805 1.604 1 91.69 208 PHE B N 1
ATOM 3907 C CA . PHE B 1 208 ? -6.699 -1.393 0.486 1 91.69 208 PHE B CA 1
ATOM 3908 C C . PHE B 1 208 ? -7.176 -2.604 -0.308 1 91.69 208 PHE B C 1
ATOM 3910 O O . PHE B 1 208 ? -6.465 -3.604 -0.414 1 91.69 208 PHE B O 1
ATOM 3917 N N . ARG B 1 209 ? -8.398 -2.514 -0.788 1 93.94 209 ARG B N 1
ATOM 3918 C CA . ARG B 1 209 ? -8.945 -3.451 -1.765 1 93.94 209 ARG B CA 1
ATOM 3919 C C . ARG B 1 209 ? -9.523 -2.715 -2.969 1 93.94 209 ARG B C 1
ATOM 3921 O O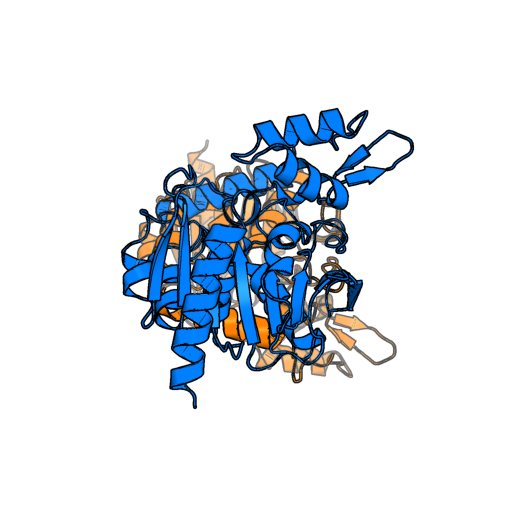 . ARG B 1 209 ? -10.18 -1.682 -2.814 1 93.94 209 ARG B O 1
ATOM 3928 N N . TYR B 1 210 ? -9.227 -3.221 -4.113 1 96 210 TYR B N 1
ATOM 3929 C CA . TYR B 1 210 ? -9.805 -2.684 -5.34 1 96 210 TYR B CA 1
ATOM 3930 C C . TYR B 1 210 ? -11.312 -2.895 -5.363 1 96 210 TYR B C 1
ATOM 3932 O O . TYR B 1 210 ? -11.828 -3.824 -4.734 1 96 210 TYR B O 1
ATOM 3940 N N . THR B 1 211 ? -11.984 -1.987 -6.094 1 96.25 211 THR B N 1
ATOM 3941 C CA . THR B 1 211 ? -13.359 -2.279 -6.473 1 96.25 211 THR B CA 1
ATOM 3942 C C . THR B 1 211 ? -13.406 -3.234 -7.664 1 96.25 211 THR B C 1
ATOM 3944 O O . THR B 1 211 ? -12.398 -3.418 -8.352 1 96.25 211 THR B O 1
ATOM 3947 N N . GLU B 1 212 ? -14.578 -3.805 -7.828 1 95.94 212 GLU B N 1
ATOM 3948 C CA . GLU B 1 212 ? -14.75 -4.707 -8.961 1 95.94 212 GLU B CA 1
ATOM 3949 C C . GLU B 1 212 ? -14.484 -3.99 -10.281 1 95.94 212 GLU B C 1
ATOM 3951 O O . GLU B 1 212 ? -13.844 -4.543 -11.18 1 95.94 212 GLU B O 1
ATOM 3956 N N . GLU B 1 213 ? -14.93 -2.764 -10.367 1 97.19 213 GLU B N 1
ATOM 3957 C CA . GLU B 1 213 ? -14.742 -1.989 -11.594 1 97.19 213 GLU B CA 1
ATO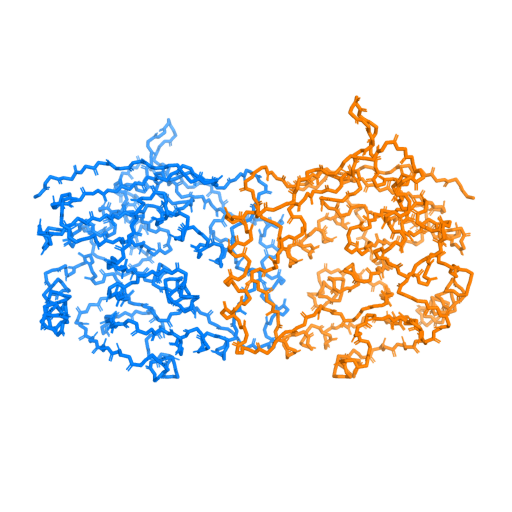M 3958 C C . GLU B 1 213 ? -13.258 -1.751 -11.875 1 97.19 213 GLU B C 1
ATOM 3960 O O . GLU B 1 213 ? -12.828 -1.773 -13.023 1 97.19 213 GLU B O 1
ATOM 3965 N N . GLN B 1 214 ? -12.539 -1.497 -10.883 1 97.75 214 GLN B N 1
ATOM 3966 C CA . GLN B 1 214 ? -11.102 -1.311 -11.055 1 97.75 214 GLN B CA 1
ATOM 3967 C C . GLN B 1 214 ? -10.438 -2.584 -11.57 1 97.75 214 GLN B C 1
ATOM 3969 O O . GLN B 1 214 ? -9.609 -2.535 -12.484 1 97.75 214 GLN B O 1
ATOM 3974 N N . VAL B 1 215 ? -10.805 -3.709 -11.023 1 97.19 215 VAL B N 1
ATOM 3975 C CA . VAL B 1 215 ? -10.195 -4.973 -11.438 1 97.19 215 VAL B CA 1
ATOM 3976 C C . VAL B 1 215 ? -10.602 -5.297 -12.867 1 97.19 215 VAL B C 1
ATOM 3978 O O . VAL B 1 215 ? -9.781 -5.766 -13.664 1 97.19 215 VAL B O 1
ATOM 3981 N N . ILE B 1 216 ? -11.82 -5.035 -13.195 1 97.94 216 ILE B N 1
ATOM 3982 C CA . ILE B 1 216 ? -12.305 -5.262 -14.555 1 97.94 216 ILE B CA 1
ATOM 3983 C C . ILE B 1 216 ? -11.477 -4.445 -15.539 1 97.94 216 ILE B C 1
ATOM 3985 O O . ILE B 1 216 ? -11.164 -4.914 -16.641 1 97.94 216 ILE B O 1
ATOM 3989 N N . SER B 1 217 ? -11.078 -3.275 -15.133 1 98.44 217 SER B N 1
ATOM 3990 C CA . SER B 1 217 ? -10.273 -2.422 -16 1 98.44 217 SER B CA 1
ATOM 3991 C C . SER B 1 217 ? -8.922 -3.061 -16.312 1 98.44 217 SER B C 1
ATOM 3993 O O . SER B 1 217 ? -8.383 -2.889 -17.406 1 98.44 217 SER B O 1
ATOM 3995 N N . PHE B 1 218 ? -8.359 -3.758 -15.383 1 98.38 218 PHE B N 1
ATOM 3996 C CA . PHE B 1 218 ? -7.145 -4.52 -15.648 1 98.38 218 PHE B CA 1
ATOM 3997 C C . PHE B 1 218 ? -7.422 -5.66 -16.625 1 98.38 218 PHE B C 1
ATOM 3999 O O . PHE B 1 218 ? -6.676 -5.859 -17.578 1 98.38 218 PHE B O 1
ATOM 4006 N N . CYS B 1 219 ? -8.477 -6.375 -16.375 1 98.19 219 CYS B N 1
ATOM 4007 C CA . CYS B 1 219 ? -8.844 -7.523 -17.188 1 98.19 219 CYS B CA 1
ATOM 4008 C C . CYS B 1 219 ? -9.031 -7.117 -18.641 1 98.19 219 CYS B C 1
ATOM 4010 O O . CYS B 1 219 ? -8.602 -7.832 -19.562 1 98.19 219 CYS B O 1
ATOM 4012 N N . GLU B 1 220 ? -9.594 -5.977 -18.859 1 98.31 220 GLU B N 1
ATOM 4013 C CA . GLU B 1 220 ? -9.898 -5.48 -20.203 1 98.31 220 GLU B CA 1
ATOM 4014 C C . GLU B 1 220 ? -8.625 -5.254 -21.016 1 98.31 220 GLU B C 1
ATOM 4016 O O . GLU B 1 220 ? -8.664 -5.262 -22.234 1 98.31 220 GLU B O 1
ATOM 4021 N N . ARG B 1 221 ? -7.555 -5.16 -20.344 1 98.19 221 ARG B N 1
ATOM 4022 C CA . ARG B 1 221 ? -6.32 -4.773 -21.016 1 98.19 221 ARG B CA 1
ATOM 4023 C C . ARG B 1 221 ? -5.449 -5.992 -21.297 1 98.19 221 ARG B C 1
ATOM 4025 O O . ARG B 1 221 ? -4.387 -5.875 -21.906 1 98.19 221 ARG B O 1
ATOM 4032 N N . ILE B 1 222 ? -5.895 -7.109 -20.844 1 98 222 ILE B N 1
ATOM 4033 C CA . ILE B 1 222 ? -5.129 -8.328 -21.094 1 98 222 ILE B CA 1
ATOM 4034 C C . ILE B 1 222 ? -5.305 -8.75 -22.547 1 98 222 ILE B C 1
ATOM 4036 O O . ILE B 1 222 ? -6.41 -9.109 -22.969 1 98 222 ILE B O 1
ATOM 4040 N N . ASP B 1 223 ? -4.176 -8.781 -23.234 1 94.06 223 ASP B N 1
ATOM 4041 C CA . ASP B 1 223 ? -4.27 -9.016 -24.672 1 94.06 223 ASP B CA 1
ATOM 4042 C C . ASP B 1 223 ? -3.744 -10.406 -25.047 1 94.06 223 ASP B C 1
ATOM 4044 O O . ASP B 1 223 ? -4.074 -10.938 -26.109 1 94.06 223 ASP B O 1
ATOM 4048 N N . CYS B 1 224 ? -2.908 -10.984 -24.25 1 96.5 224 CYS B N 1
ATOM 4049 C CA . CYS B 1 224 ? -2.326 -12.281 -24.562 1 96.5 224 CYS B CA 1
ATOM 4050 C C . CYS B 1 224 ? -3.338 -13.398 -24.359 1 96.5 224 CYS B C 1
ATOM 4052 O O . CYS B 1 224 ? -4.293 -13.242 -23.594 1 96.5 224 CYS B O 1
ATOM 4054 N N . PRO B 1 225 ? -3.133 -14.531 -25.109 1 98.19 225 PRO B N 1
ATOM 4055 C CA . PRO B 1 225 ? -3.982 -15.688 -24.797 1 98.19 225 PRO B CA 1
ATOM 4056 C C . PRO B 1 225 ? -3.922 -16.078 -23.328 1 98.19 225 PRO B C 1
ATOM 4058 O O . PRO B 1 225 ? -2.832 -16.188 -22.75 1 98.19 225 PRO B O 1
ATOM 4061 N N . THR B 1 226 ? -5.121 -16.25 -22.703 1 98.38 226 THR B N 1
ATOM 4062 C CA . THR B 1 226 ? -5.203 -16.484 -21.266 1 98.38 226 THR B CA 1
ATOM 4063 C C . THR B 1 226 ? -6.016 -17.75 -20.969 1 98.38 226 THR B C 1
ATOM 4065 O O . THR B 1 226 ? -7.109 -17.922 -21.516 1 98.38 226 THR B O 1
ATOM 4068 N N . LEU B 1 227 ? -5.422 -18.594 -20.219 1 98.44 227 LEU B N 1
ATOM 4069 C CA . LEU B 1 227 ? -6.109 -19.781 -19.719 1 98.44 227 LEU B CA 1
ATOM 4070 C C . LEU B 1 227 ? -6.477 -19.641 -18.25 1 98.44 227 LEU B C 1
ATOM 4072 O O . LEU B 1 227 ? -5.621 -19.297 -17.422 1 98.44 227 LEU B O 1
ATOM 4076 N N . LEU B 1 228 ? -7.723 -19.812 -17.922 1 96.88 228 LEU B N 1
ATOM 4077 C CA . LEU B 1 228 ? -8.203 -19.859 -16.547 1 96.88 228 LEU B CA 1
ATOM 4078 C C . LEU B 1 228 ? -8.602 -21.281 -16.172 1 96.88 228 LEU B C 1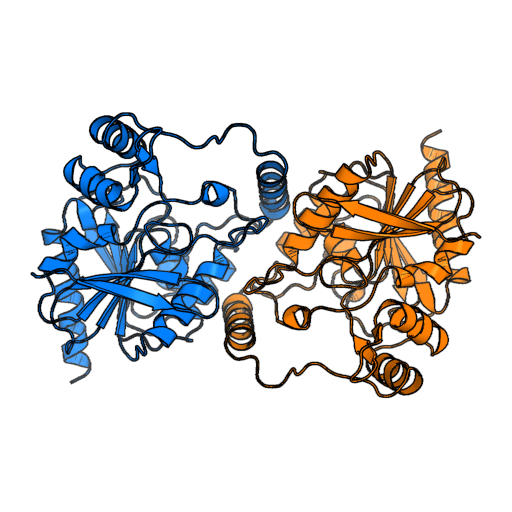
ATOM 4080 O O . LEU B 1 228 ? -9.523 -21.859 -16.766 1 96.88 228 LEU B O 1
ATOM 4084 N N . LEU B 1 229 ? -7.855 -21.812 -15.234 1 96.69 229 LEU B N 1
ATOM 4085 C CA . LEU B 1 229 ? -8.133 -23.156 -14.742 1 96.69 229 LEU B CA 1
ATOM 4086 C C . LEU B 1 229 ? -8.781 -23.109 -13.359 1 96.69 229 LEU B C 1
ATOM 4088 O O . LEU B 1 229 ? -8.234 -22.484 -12.438 1 96.69 229 LEU B O 1
ATOM 4092 N N . LEU B 1 230 ? -9.906 -23.781 -13.219 1 95 230 LEU B N 1
ATOM 4093 C CA . LEU B 1 230 ? -10.625 -23.828 -11.953 1 95 230 LEU B CA 1
ATOM 4094 C C . LEU B 1 230 ? -10.938 -25.266 -11.547 1 95 230 LEU B C 1
ATOM 4096 O O . LEU B 1 230 ? -11.148 -26.125 -12.406 1 95 230 LEU B O 1
ATOM 4100 N N . GLY B 1 231 ? -10.914 -25.438 -10.234 1 94.38 231 GLY B N 1
ATOM 4101 C CA . GLY B 1 231 ? -11.367 -26.703 -9.695 1 94.38 231 GLY B CA 1
ATOM 4102 C C . GLY B 1 231 ? -12.836 -26.719 -9.336 1 94.38 231 GLY B C 1
ATOM 4103 O O . GLY B 1 231 ? -13.336 -25.781 -8.711 1 94.38 231 GLY B O 1
ATOM 4104 N N . ASP B 1 232 ? -13.539 -27.781 -9.672 1 92.19 232 ASP B N 1
ATOM 4105 C CA . ASP B 1 232 ? -14.977 -27.859 -9.43 1 92.19 232 ASP B CA 1
ATOM 4106 C C . ASP B 1 232 ? -15.281 -28.078 -7.953 1 92.19 232 ASP B C 1
ATOM 4108 O O . ASP B 1 232 ? -16.422 -27.891 -7.508 1 92.19 232 ASP B O 1
ATOM 4112 N N . LYS B 1 233 ? -14.25 -28.438 -7.152 1 91.38 233 LYS B N 1
ATOM 4113 C CA . LYS B 1 233 ? -14.438 -28.672 -5.723 1 91.38 233 LYS B CA 1
ATOM 4114 C C . LYS B 1 233 ? -13.734 -27.609 -4.895 1 91.38 233 LYS B C 1
ATOM 4116 O O . LYS B 1 233 ? -13.555 -27.766 -3.686 1 91.38 233 LYS B O 1
ATOM 4121 N N . SER B 1 234 ? -13.266 -26.578 -5.57 1 89.44 234 SER B N 1
ATOM 4122 C CA . SER B 1 234 ? -12.578 -25.5 -4.875 1 89.44 234 SER B CA 1
ATOM 4123 C C . SER B 1 234 ? -13.547 -24.719 -3.988 1 89.44 234 SER B C 1
ATOM 4125 O O . SER B 1 234 ? -14.648 -24.375 -4.414 1 89.44 234 SER B O 1
ATOM 4127 N N . ASN B 1 235 ? -13.172 -24.391 -2.756 1 80.06 235 ASN B N 1
ATOM 4128 C CA . ASN B 1 235 ? -13.977 -23.578 -1.851 1 80.06 235 ASN B CA 1
ATOM 4129 C C . ASN B 1 235 ? -13.641 -22.094 -1.988 1 80.06 235 ASN B C 1
ATOM 4131 O O . ASN B 1 235 ? -14.18 -21.266 -1.257 1 80.06 235 ASN B O 1
ATOM 4135 N N . PHE B 1 236 ? -12.742 -21.828 -2.791 1 76.81 236 PHE B N 1
ATOM 4136 C CA . PHE B 1 236 ? -12.391 -20.422 -3.014 1 76.81 236 PHE B CA 1
ATOM 4137 C C . PHE B 1 236 ? -13.383 -19.766 -3.965 1 76.81 236 PHE B C 1
ATOM 4139 O O . PHE B 1 236 ? -13.711 -20.328 -5.016 1 76.81 236 PHE B O 1
ATOM 4146 N N . PRO B 1 237 ? -14.141 -18.641 -3.434 1 61.94 237 PRO B N 1
ATOM 4147 C CA . PRO B 1 237 ? -15.227 -18.031 -4.211 1 61.94 237 PRO B CA 1
ATOM 4148 C C . PRO B 1 237 ? -14.734 -17.359 -5.492 1 61.94 237 PRO B C 1
ATOM 4150 O O . PRO B 1 237 ? -15.461 -16.562 -6.09 1 61.94 237 PRO B O 1
ATOM 4153 N N . ILE B 1 238 ? -14.102 -17.906 -6.414 1 58.69 238 ILE B N 1
ATOM 4154 C CA . ILE B 1 238 ? -13.438 -17.047 -7.398 1 58.69 238 ILE B CA 1
ATOM 4155 C C . ILE B 1 238 ? -14.289 -16.969 -8.664 1 58.69 238 ILE B C 1
ATOM 4157 O O . ILE B 1 238 ? -14.594 -15.867 -9.141 1 58.69 238 ILE B O 1
ATOM 4161 N N . ALA B 1 239 ? -14.367 -18.047 -9.516 1 54.34 239 ALA B N 1
ATOM 4162 C CA . ALA B 1 239 ? -14.75 -17.938 -10.922 1 54.34 239 ALA B CA 1
ATOM 4163 C C . ALA B 1 239 ? -16.234 -17.594 -11.062 1 54.34 239 ALA B C 1
ATOM 4165 O O . ALA B 1 239 ? -16.609 -16.812 -11.945 1 54.34 239 ALA B O 1
ATOM 4166 N N . ASN B 1 240 ? -16.984 -17.953 -10.148 1 60.31 240 ASN B N 1
ATOM 4167 C CA . ASN B 1 240 ? -18.391 -17.641 -10.312 1 60.31 240 ASN B CA 1
ATOM 4168 C C . ASN B 1 240 ? -18.75 -16.297 -9.68 1 60.31 240 ASN B C 1
ATOM 4170 O O . ASN B 1 240 ? -19.766 -15.695 -10 1 60.31 240 ASN B O 1
ATOM 4174 N N . ALA B 1 241 ? -17.656 -15.844 -9.047 1 69.19 241 ALA B N 1
ATOM 4175 C CA . ALA B 1 241 ? -17.938 -14.617 -8.312 1 69.19 241 ALA B CA 1
ATOM 4176 C C . ALA B 1 241 ? -17.672 -13.391 -9.18 1 69.19 241 ALA B C 1
ATOM 4178 O O . ALA B 1 241 ? -18.172 -12.297 -8.898 1 69.19 241 ALA B O 1
ATOM 4179 N N . PHE B 1 242 ? -17.047 -13.711 -10.438 1 81.62 242 PHE B N 1
ATOM 4180 C CA . PHE B 1 242 ? -16.672 -12.484 -11.125 1 81.62 242 PHE B CA 1
ATOM 4181 C C . PHE B 1 242 ? -16.859 -12.625 -12.633 1 81.62 242 PHE B C 1
ATOM 4183 O O . PHE B 1 242 ? -15.906 -12.5 -13.398 1 81.62 242 PHE B O 1
ATOM 4190 N N . PRO B 1 243 ? -18.109 -12.828 -13.086 1 86.56 243 PRO B N 1
ATOM 4191 C CA . PRO B 1 243 ? -18.375 -12.984 -14.523 1 86.56 243 PRO B CA 1
ATOM 4192 C C . PRO B 1 243 ? -17.906 -11.781 -15.344 1 86.56 243 PRO B C 1
ATOM 4194 O O . PRO B 1 243 ? -17.484 -11.945 -16.484 1 86.56 243 PRO B O 1
ATOM 4197 N N . GLY B 1 244 ? -18 -10.672 -14.75 1 93.19 244 GLY B N 1
ATOM 4198 C CA . GLY B 1 244 ? -17.562 -9.469 -15.445 1 93.19 244 GLY B CA 1
ATOM 4199 C C . GLY B 1 244 ? -16.094 -9.5 -15.82 1 93.19 244 GLY B C 1
ATOM 4200 O O . GLY B 1 244 ? -15.711 -8.984 -16.875 1 93.19 244 GLY B O 1
ATOM 4201 N N . ARG B 1 245 ? -15.312 -10.141 -15.008 1 96.06 245 ARG B N 1
ATOM 4202 C CA . ARG B 1 245 ? -13.883 -10.234 -15.289 1 96.06 245 ARG B CA 1
ATOM 4203 C C . ARG B 1 245 ? -13.617 -11.172 -16.469 1 96.06 245 ARG B C 1
ATOM 4205 O O . ARG B 1 245 ? -12.797 -10.867 -17.328 1 96.06 245 ARG B O 1
ATOM 4212 N N . LYS B 1 246 ? -14.336 -12.273 -16.469 1 95.31 246 LYS B N 1
ATOM 4213 C CA . LYS B 1 246 ? -14.164 -13.258 -17.531 1 95.31 246 LYS B CA 1
ATOM 4214 C C . LYS B 1 246 ? -14.523 -12.656 -18.891 1 95.31 246 LYS B C 1
ATOM 4216 O O . LYS B 1 246 ? -13.797 -12.844 -19.859 1 95.31 246 LYS B O 1
ATOM 4221 N N . SER B 1 247 ? -15.602 -11.906 -18.875 1 95.81 247 SER B N 1
ATOM 4222 C CA . SER B 1 247 ? -16.062 -11.305 -20.109 1 95.81 247 SER B CA 1
ATOM 4223 C C . SER B 1 247 ? -15.117 -10.195 -20.562 1 95.81 247 SER B C 1
ATOM 4225 O O . SER B 1 247 ? -15.047 -9.883 -21.766 1 95.81 247 SER B O 1
ATOM 4227 N N . ALA B 1 248 ? -14.398 -9.641 -19.641 1 97.19 248 ALA B N 1
ATOM 4228 C CA . ALA B 1 248 ? -13.531 -8.5 -19.938 1 97.19 248 ALA B CA 1
ATOM 4229 C C . ALA B 1 248 ? -12.234 -8.961 -20.594 1 97.19 248 ALA B C 1
ATOM 4231 O O . ALA B 1 248 ? -11.609 -8.195 -21.344 1 97.19 248 ALA B O 1
ATOM 4232 N N . VAL B 1 249 ? -11.797 -10.18 -20.328 1 97.5 249 VAL B N 1
ATOM 4233 C CA . VAL B 1 249 ? -10.57 -10.703 -20.922 1 97.5 249 VAL B CA 1
ATOM 4234 C C . VAL B 1 249 ? -10.852 -11.172 -22.344 1 97.5 249 VAL B C 1
ATOM 4236 O O . VAL B 1 249 ? -11.602 -12.133 -22.562 1 97.5 249 VAL B O 1
ATOM 4239 N N . LYS B 1 250 ? -10.234 -10.594 -23.297 1 95.69 250 LYS B N 1
ATOM 4240 C CA . LYS B 1 250 ? -10.57 -10.758 -24.703 1 95.69 250 LYS B CA 1
ATOM 4241 C C . LYS B 1 250 ? -10.344 -12.195 -25.172 1 95.69 250 LYS B C 1
ATOM 4243 O O . LYS B 1 250 ? -11.188 -12.773 -25.844 1 95.69 250 LYS B O 1
ATOM 4248 N N . ASN B 1 251 ? -9.195 -12.742 -24.875 1 96.31 251 ASN B N 1
ATOM 4249 C CA . ASN B 1 251 ? -8.82 -14.078 -25.312 1 96.31 251 ASN B CA 1
ATOM 4250 C C . ASN B 1 251 ? -8.711 -15.047 -24.141 1 96.31 251 ASN B C 1
ATOM 4252 O O . ASN B 1 251 ? -7.633 -15.57 -23.859 1 96.31 251 ASN B O 1
ATOM 4256 N N . LEU B 1 252 ? -9.953 -15.352 -23.594 1 97.06 252 LEU B N 1
ATOM 4257 C CA . LEU B 1 252 ? -9.984 -16.188 -22.391 1 97.06 252 LEU B CA 1
ATOM 4258 C C . LEU B 1 252 ? -10.508 -17.578 -22.703 1 97.06 252 LEU B C 1
ATOM 4260 O O . LEU B 1 252 ? -11.547 -17.734 -23.359 1 97.06 252 LEU B O 1
ATOM 4264 N N . THR B 1 253 ? -9.727 -18.547 -22.359 1 97.31 253 THR B N 1
ATOM 4265 C CA . THR B 1 253 ? -10.18 -19.938 -22.297 1 97.31 253 THR B CA 1
ATOM 4266 C C . THR B 1 253 ? -10.359 -20.391 -20.859 1 97.31 253 THR B C 1
ATOM 4268 O O . THR B 1 253 ? -9.445 -20.281 -20.047 1 97.31 253 THR B O 1
ATOM 4271 N N . GLU B 1 254 ? -11.562 -20.781 -20.531 1 95.62 254 GLU B N 1
ATOM 4272 C CA . GLU B 1 254 ? -11.828 -21.297 -19.188 1 95.62 254 GLU B CA 1
ATOM 4273 C C . GLU B 1 254 ? -11.992 -22.812 -19.219 1 95.62 254 GLU B C 1
ATOM 4275 O O . GLU B 1 254 ? -12.703 -23.359 -20.062 1 95.62 254 GLU B O 1
ATOM 4280 N N . VAL B 1 255 ? -11.312 -23.469 -18.344 1 96.5 255 VAL B N 1
ATOM 4281 C CA . VAL B 1 255 ? -11.453 -24.922 -18.188 1 96.5 255 VAL B CA 1
ATOM 4282 C C . VAL B 1 255 ? -11.711 -25.25 -16.719 1 96.5 255 VAL B C 1
ATOM 4284 O O . VAL B 1 255 ? -11.008 -24.766 -15.836 1 96.5 255 VAL B O 1
ATOM 4287 N N . ILE B 1 256 ? -12.727 -25.984 -16.438 1 95.25 256 ILE B N 1
ATOM 4288 C CA . ILE B 1 256 ? -13.039 -26.469 -15.102 1 95.25 256 ILE B CA 1
ATOM 4289 C C . ILE B 1 256 ? -12.648 -27.953 -14.984 1 95.25 256 ILE B C 1
ATOM 4291 O O . ILE B 1 256 ? -13.062 -28.766 -15.805 1 95.25 256 ILE B O 1
ATOM 4295 N N . LEU B 1 257 ? -11.82 -28.297 -14.047 1 96.06 257 LEU B N 1
ATOM 4296 C CA . LEU B 1 257 ? -11.367 -29.656 -13.812 1 96.06 257 LEU B CA 1
ATOM 4297 C C . LEU B 1 257 ? -11.836 -30.156 -12.453 1 96.06 257 LEU B C 1
ATOM 4299 O O . LEU B 1 257 ? -12.164 -29.375 -11.57 1 96.06 257 LEU B O 1
ATOM 4303 N N . SER B 1 258 ? -11.891 -31.453 -12.32 1 94.75 258 SER B N 1
ATOM 4304 C CA . SER B 1 258 ? -12.18 -32.031 -11.016 1 94.75 258 SER B CA 1
ATOM 4305 C C . SER B 1 258 ? -11.016 -31.828 -10.047 1 94.75 258 SER B C 1
ATOM 4307 O O . SER B 1 258 ? -9.867 -32.156 -10.367 1 94.75 258 SER B O 1
ATOM 4309 N N . GLY B 1 259 ? -11.273 -31.203 -8.945 1 94.12 259 GLY B N 1
ATOM 4310 C CA . GLY B 1 259 ? -10.25 -30.953 -7.941 1 94.12 259 GLY B CA 1
ATOM 4311 C C . GLY B 1 259 ? -10.531 -29.734 -7.09 1 94.12 259 GLY B C 1
ATOM 4312 O O . GLY B 1 259 ? -11.5 -29.016 -7.332 1 94.12 259 GLY B O 1
ATOM 4313 N N . GLY B 1 260 ? -9.742 -29.609 -6.078 1 93.38 260 GLY B N 1
ATOM 4314 C CA . GLY B 1 260 ? -9.883 -28.484 -5.168 1 93.38 260 GLY B CA 1
ATOM 4315 C C . GLY B 1 260 ? -9.016 -27.297 -5.539 1 93.38 260 GLY B C 1
ATOM 4316 O O . GLY B 1 260 ? -8.641 -27.125 -6.703 1 93.38 260 GLY B O 1
ATOM 4317 N N . HIS B 1 261 ? -8.766 -26.422 -4.574 1 94.5 261 HIS B N 1
ATOM 4318 C CA . HIS B 1 261 ? -8.047 -25.172 -4.77 1 94.5 261 HIS B CA 1
ATOM 4319 C C . HIS B 1 261 ? -6.617 -25.422 -5.23 1 94.5 261 HIS B C 1
ATOM 4321 O O . HIS B 1 261 ? -6.035 -24.609 -5.953 1 94.5 261 HIS B O 1
ATOM 4327 N N . HIS B 1 262 ? -6.059 -26.547 -4.844 1 96.56 262 HIS B N 1
ATOM 4328 C CA . HIS B 1 262 ? -4.684 -26.875 -5.203 1 96.56 262 HIS B CA 1
ATOM 4329 C C . HIS B 1 262 ? -4.641 -28 -6.23 1 96.56 262 HIS B C 1
ATOM 4331 O O . HIS B 1 262 ? -3.785 -28.891 -6.148 1 96.56 262 HIS B O 1
ATOM 4337 N N . LEU B 1 263 ? -5.496 -27.938 -7.168 1 96.12 263 LEU B N 1
ATOM 4338 C CA . LEU B 1 263 ? -5.621 -29.016 -8.148 1 96.12 263 LEU B CA 1
ATOM 4339 C C . LEU B 1 263 ? -4.336 -29.156 -8.953 1 96.12 263 LEU B C 1
ATOM 4341 O O . LEU B 1 263 ? -3.996 -30.266 -9.391 1 96.12 263 LEU B O 1
ATOM 4345 N N . HIS B 1 264 ? -3.545 -28.094 -9.133 1 97.56 264 HIS B N 1
ATOM 4346 C CA . HIS B 1 264 ? -2.316 -28.156 -9.922 1 97.56 264 HIS B CA 1
ATOM 4347 C C . HIS B 1 264 ? -1.26 -29 -9.211 1 97.56 264 HIS B C 1
ATOM 4349 O O . HIS B 1 264 ? -0.312 -29.484 -9.836 1 97.56 264 HIS B O 1
ATOM 4355 N N . MET B 1 265 ? -1.408 -29.156 -7.898 1 97.69 265 MET B N 1
ATOM 4356 C CA . MET B 1 265 ? -0.514 -30.016 -7.137 1 97.69 265 MET B CA 1
ATOM 4357 C C . MET B 1 265 ? -1.098 -31.422 -7.008 1 97.69 265 MET B C 1
ATOM 4359 O O . MET B 1 265 ? -0.394 -32.406 -7.211 1 97.69 265 MET B O 1
ATOM 4363 N N . ASP B 1 266 ? -2.396 -31.516 -6.711 1 97.38 266 ASP B N 1
ATOM 4364 C CA . ASP B 1 266 ? -3.064 -32.781 -6.391 1 97.38 266 ASP B CA 1
ATOM 4365 C C . ASP B 1 266 ? -3.324 -33.594 -7.652 1 97.38 266 ASP B C 1
ATOM 4367 O O . ASP B 1 266 ? -3.346 -34.812 -7.602 1 97.38 266 ASP B O 1
ATOM 4371 N N . HIS B 1 267 ? -3.541 -32.906 -8.734 1 97.12 267 HIS B N 1
ATOM 4372 C CA . HIS B 1 267 ? -3.824 -33.562 -10.016 1 97.12 267 HIS B CA 1
ATOM 4373 C C . HIS B 1 267 ? -2.984 -32.938 -11.133 1 97.12 267 HIS B C 1
ATOM 4375 O O . HIS B 1 267 ? -3.523 -32.5 -12.148 1 97.12 267 HIS B O 1
ATOM 4381 N N . PRO B 1 268 ? -1.654 -33.062 -10.984 1 98.06 268 PRO B N 1
ATOM 4382 C CA . PRO B 1 268 ? -0.779 -32.375 -11.93 1 98.06 268 PRO B CA 1
ATOM 4383 C C . PRO B 1 268 ? -0.91 -32.906 -13.352 1 98.06 268 PRO B C 1
ATOM 4385 O O . PRO B 1 268 ? -0.762 -32.156 -14.32 1 98.06 268 PRO B O 1
ATOM 4388 N N . GLU B 1 269 ? -1.186 -34.188 -13.516 1 97.94 269 GLU B N 1
ATOM 4389 C CA . GLU B 1 269 ? -1.283 -34.781 -14.852 1 97.94 269 GLU B CA 1
ATOM 4390 C C . GLU B 1 269 ? -2.445 -34.188 -15.633 1 97.94 269 GLU B C 1
ATOM 4392 O O . GLU B 1 269 ? -2.283 -33.781 -16.797 1 97.94 269 GLU B O 1
ATOM 4397 N N . LYS B 1 270 ? -3.617 -34.094 -14.992 1 98 270 LYS B N 1
ATOM 4398 C CA . LYS B 1 270 ? -4.797 -33.531 -15.633 1 98 270 LYS B CA 1
ATOM 4399 C C . LYS B 1 270 ? -4.578 -32.062 -15.977 1 98 270 LYS B C 1
ATOM 4401 O O . LYS B 1 270 ? -4.914 -31.609 -17.078 1 98 270 LYS B O 1
ATOM 4406 N N . VAL B 1 271 ? -4.055 -31.359 -15.078 1 98.62 271 VAL B N 1
ATOM 4407 C CA . VAL B 1 271 ? -3.805 -29.938 -15.258 1 98.62 271 VAL B CA 1
ATOM 4408 C C . VAL B 1 271 ? -2.779 -29.734 -16.375 1 98.62 271 VAL B C 1
ATOM 4410 O O . VAL B 1 271 ? -2.973 -28.891 -17.25 1 98.62 271 VAL B O 1
ATOM 4413 N N . ALA B 1 272 ? -1.688 -30.531 -16.359 1 98.69 272 ALA B N 1
ATOM 4414 C CA . ALA B 1 272 ? -0.639 -30.438 -17.375 1 98.69 272 ALA B CA 1
ATOM 4415 C C . ALA B 1 272 ? -1.196 -30.688 -18.766 1 98.69 272 ALA B C 1
ATOM 4417 O O . ALA B 1 272 ? -0.815 -30.016 -19.734 1 98.69 272 ALA B O 1
ATOM 4418 N N . HIS B 1 273 ? -2.041 -31.625 -18.828 1 98.44 273 HIS B N 1
ATOM 4419 C CA . HIS B 1 273 ? -2.641 -31.953 -20.125 1 98.44 273 HIS B CA 1
ATOM 4420 C C . HIS B 1 273 ? -3.377 -30.75 -20.703 1 98.44 273 HIS B C 1
ATOM 4422 O O . HIS B 1 273 ? -3.178 -30.406 -21.875 1 98.44 273 HIS B O 1
ATOM 4428 N N . VAL B 1 274 ? -4.191 -30.094 -19.922 1 98.56 274 VAL B N 1
ATOM 4429 C CA . VAL B 1 274 ? -4.98 -28.953 -20.359 1 98.56 274 VAL B CA 1
ATOM 4430 C C . VAL B 1 274 ? -4.051 -27.797 -20.734 1 98.56 274 VAL B C 1
ATOM 4432 O O . VAL B 1 274 ? -4.25 -27.141 -21.766 1 98.56 274 VAL B O 1
ATOM 4435 N N . ILE B 1 275 ? -3.027 -27.547 -19.938 1 98.75 275 ILE B N 1
ATOM 4436 C CA . ILE B 1 275 ? -2.1 -26.453 -20.188 1 98.75 275 ILE B CA 1
ATOM 4437 C C . ILE B 1 275 ? -1.347 -26.703 -21.484 1 98.75 275 ILE B C 1
ATOM 4439 O O . ILE B 1 275 ? -1.21 -25.797 -22.312 1 98.75 275 ILE B O 1
ATOM 4443 N N . ARG B 1 276 ? -0.874 -27.938 -21.672 1 98.12 276 ARG B N 1
ATOM 4444 C CA . ARG B 1 276 ? -0.125 -28.266 -22.875 1 98.12 276 ARG B CA 1
ATOM 4445 C C . ARG B 1 276 ? -0.99 -28.109 -24.125 1 98.12 276 ARG B C 1
ATOM 4447 O O . ARG B 1 276 ? -0.524 -27.594 -25.141 1 98.12 276 ARG B O 1
ATOM 4454 N N . GLN B 1 277 ? -2.203 -28.531 -24.031 1 97.69 277 GLN B N 1
ATOM 4455 C CA . GLN B 1 277 ? -3.123 -28.344 -25.141 1 97.69 277 GLN B CA 1
ATOM 4456 C C . GLN B 1 277 ? -3.293 -26.859 -25.469 1 97.69 277 GLN B C 1
ATOM 4458 O O . GLN B 1 277 ? -3.24 -26.469 -26.625 1 97.69 277 GLN B O 1
ATOM 4463 N N . PHE B 1 278 ? -3.488 -26.094 -24.5 1 98.19 278 PHE B N 1
ATOM 4464 C CA . PHE B 1 278 ? -3.654 -24.656 -24.656 1 98.19 278 PHE B CA 1
ATOM 4465 C C . PHE B 1 278 ? -2.418 -24.047 -25.297 1 98.19 278 PHE B C 1
ATOM 4467 O O . PHE B 1 278 ? -2.531 -23.234 -26.219 1 98.19 278 PHE B O 1
ATOM 4474 N N . LEU B 1 279 ? -1.193 -24.391 -24.734 1 97.12 279 LEU B N 1
ATOM 4475 C CA . LEU B 1 279 ? 0.061 -23.859 -25.25 1 97.12 279 LEU B CA 1
ATOM 4476 C C . LEU B 1 279 ? 0.261 -24.25 -26.719 1 97.12 279 LEU B C 1
ATOM 4478 O O . LEU B 1 279 ? 0.704 -23.422 -27.531 1 97.12 279 LEU B O 1
ATOM 4482 N N . ASN B 1 280 ? -0.11 -25.453 -27.094 1 93.75 280 ASN B N 1
ATOM 4483 C CA . ASN B 1 280 ? 0.038 -25.938 -28.453 1 93.75 280 ASN B CA 1
ATOM 4484 C C . ASN B 1 280 ? -0.917 -25.234 -29.406 1 93.75 280 ASN B C 1
ATOM 4486 O O . ASN B 1 280 ? -0.556 -24.953 -30.547 1 93.75 280 ASN B O 1
ATOM 4490 N N . ASP B 1 281 ? -2.109 -25.031 -28.969 1 91.5 281 ASP B N 1
ATOM 4491 C CA . ASP B 1 281 ? -3.117 -24.375 -29.797 1 91.5 281 ASP B CA 1
ATOM 4492 C C . ASP B 1 281 ? -2.674 -22.953 -30.172 1 91.5 281 ASP B C 1
ATOM 4494 O O . ASP B 1 281 ? -3.023 -22.453 -31.234 1 91.5 281 ASP B O 1
ATOM 4498 N N . HIS B 1 282 ? -1.854 -22.359 -29.391 1 85.38 282 HIS B N 1
ATOM 4499 C CA . HIS B 1 282 ? -1.509 -20.953 -29.625 1 85.38 282 HIS B CA 1
ATOM 4500 C C . HIS B 1 282 ? -0.091 -20.828 -30.172 1 85.38 282 HIS B C 1
ATOM 4502 O O . HIS B 1 282 ? 0.336 -19.734 -30.547 1 85.38 282 HIS B O 1
ATOM 4508 N N . ASN B 1 283 ? 0.75 -21.812 -30.031 1 76.81 283 ASN B N 1
ATOM 4509 C CA . ASN B 1 283 ? 2.029 -21.812 -30.734 1 76.81 283 ASN B CA 1
ATOM 4510 C C . ASN B 1 283 ? 1.843 -21.969 -32.25 1 76.81 283 ASN B C 1
ATOM 4512 O O . ASN B 1 283 ? 2.607 -21.391 -33.031 1 76.81 283 ASN B O 1
ATOM 4516 N N . ILE B 1 284 ? 0.827 -22.703 -32.562 1 56.12 284 ILE B N 1
ATOM 4517 C CA . ILE B 1 284 ? 0.538 -22.938 -33.969 1 56.12 284 ILE B CA 1
ATOM 4518 C C . ILE B 1 284 ? -0.002 -21.672 -34.625 1 56.12 284 ILE B C 1
ATOM 4520 O O . ILE B 1 284 ? 0.273 -21.391 -35.781 1 56.12 284 ILE B O 1
ATOM 4524 N N . LYS B 1 285 ? -0.627 -20.891 -33.938 1 57.5 285 LYS B N 1
ATOM 4525 C CA . LYS B 1 285 ? -1.2 -19.688 -34.531 1 57.5 285 LYS B CA 1
ATOM 4526 C C . LYS B 1 285 ? -0.13 -18.641 -34.781 1 57.5 285 LYS B C 1
ATOM 4528 O O . LYS B 1 285 ? -0.36 -17.672 -35.531 1 57.5 285 LYS B O 1
ATOM 4533 N N . GLU B 1 286 ? 0.991 -18.719 -34.062 1 51.06 286 GLU B N 1
ATOM 4534 C CA . GLU B 1 286 ? 2.045 -17.719 -34.25 1 51.06 286 GLU B CA 1
ATOM 4535 C C . GLU B 1 286 ? 3.006 -18.141 -35.375 1 51.06 286 GLU B C 1
ATOM 4537 O O . GLU B 1 286 ? 3.809 -17.328 -35.844 1 51.06 286 GLU B O 1
ATOM 4542 N N . THR B 1 287 ? 3 -19.406 -35.812 1 37.94 287 THR B N 1
ATOM 4543 C CA . THR B 1 287 ? 3.789 -19.797 -36.969 1 37.94 287 THR B CA 1
ATOM 4544 C C . THR B 1 287 ? 2.977 -19.641 -38.25 1 37.94 287 THR B C 1
ATOM 4546 O O . THR B 1 287 ? 1.78 -19.938 -38.281 1 37.94 287 THR B O 1
#

Sequence (574 aa):
MIMLPISIRTKFHSIEGLEWGNPQGTPILCFHGWLDNANSFAPLANFFPEYRFISIDFPGHGKSSHKPENSVYYFTEYALEIVSITQALGLENFILMAHSMGAAISTLVAGTNLLKLKQLILIEALGPLTNVSQSAPDIMTEAIKQILHPRGKKETYFPDMESAVTIRLKAGDMNEESASILMDRGIEKTPRGLKPRRDIRLHFNSFFRYTEEQVISFCERIDCPTLLLLGDKSNFPIANAFPGRKSAVKNLTEVILSGGHHLHMDHPEKVAHVIRQFLNDHNIKETMIMLPISIRTKFHSIEGLEWGNPQGTPILCFHGWLDNANSFAPLANFFPEYRFISIDFPGHGKSSHKPENSVYYFTEYALEIVSITQALGLENFILMAHSMGAAISTLVAGTNLLKLKQLILIEALGPLTNVSQSAPDIMTEAIKQILHPRGKKETYFPDMESAVTIRLKAGDMNEESASILMDRGIEKTPRGLKPRRDIRLHFNSFFRYTEEQVISFCERIDCPTLLLLGDKSNFPIANAFPGRKSAVKNLTEVILSGGHHLHMDHPEKVAHVIRQFLNDHNIKET

Nearest PDB structures (foldseek):
  7al5-assembly1_C  TM=9.263E-01  e=6.583E-30  Pseudomonas aeruginosa PAO1
  3qit-assembly2_D  TM=8.864E-01  e=5.932E-21  Moorena producens 19L
  7jqy-assembly1_B  TM=7.340E-01  e=6.009E-15  Burkholderia cenocepacia J2315
  7jqx-assembly1_A  TM=7.333E-01  e=8.182E-15  Burkholderia cenocepacia J2315
  8hm5-assembly1_A  TM=6.392E-01  e=3.829E-14  Caballeronia sordidicola

InterPro domains:
  IPR000073 Alpha/beta hydrolase fold-1 [PF00561] (27-268)
  IPR029058 Alpha/Beta hydrolase fold [G3DSA:3.40.50.1820] (7-275)
  IPR029058 Alpha/Beta hydrolase fold [SSF53474] (14-281)
  IPR050266 AB hydrolase superfamily [PTHR43798] (14-281)

Secondary structure (DSSP, 8-state):
---EEEEEE-SS-EEEEEEEE-TTSPEEEEE--TT--GGGGHHHHTT-TTSEEEEEPPTTSTTSPPPPTT----TTHHHHHHHHHHHHHT--SEEEEEETHHHHHHHHHHHHT-S-EEEEEEES-SS-----GGGHHHHHHHHHHHHH---S-PPP-BSSHHHHHHHHHHHSS--HHHHHHHHHHHEEEETTEEEE-S-GGGGSPPS----HHHHHHHHTT--S-EEEEEETT---TTTTT-HHHHHHSTTEEEEEESS-TTHHHHSHHHHHHHHHHHHHHHHHHH-/---EEEEEE-SS-EEEEEEEE-TTSPEEEEE--TT--GGGGHHHHTT-TTSEEEEEPPTTSTTSPPPPTT----TTHHHHHHHHHHHHHT--SEEEEEETHHHHHHHHHHHHT-S-EEEEEEES-SS-----GGGHHHHHHHHHHHHH---S-PPP-BSSHHHHHHHHHHHSS--HHHHHHHHHHHEEEETTEEEE-S-GGGGSPPS----HHHHHHHHTT--S-EEEEEETT--S-HHHH-HHHHHH-TTEEEEEESS-TTHHHHSHHHHHHHHHHHHHHHHGGG-

Foldseek 3Di:
DDKDKDWFDFPFWIKIWIWAADPPAFEEEEEEAQQFFRLLQVQQRVLCNRYGYIGIGQALFFPMHHGDPPDADALQCVLVVVLRVCVRVVDAAHEYAYAHSRLQNVLLNLLVVSGHYQEYEYEAANHDDADDPVCLVVQQVQLVCCVVPVDDDDWDFDADLVRQLVVQVVVFFADSVSSSSRLVRQWDQDPVHITGSGDSSSPGGHNGGDHLVVSLSSLLRRDHAYEYEYAPAEPRPHPVPRPSSQVSNDRYDYDYDHDYSSCCRRPVPVVSVVVVVSVVVSVVVVD/DDKDKDWFDFPFWIKIWIWAADPPAFEEEEEEAQQFFQLLQVQQRVLCNRYGYIGIGQALFFPMHHGDPPDADALQCVLVVVLRVCVRVVDAAHEYAYAHSRLQNVLLNLLVVSGHYQEYEYEAANHDDADDPVCLVVQQVQLVCCVVPVDDDDWDFDADLVRQLVVQVVVFFADSVSSSSRQVRQWDQDPVHITGSGHPSSPGGHSDGDHLVVSLSSLLRRDHAYEYEYAPAEPRPHDVVRVSSQVSNDRYDYDYDHGYSSCCRRPVPVVSVVVVVSVVVSVVVVD